Protein AF-A0AB36ZSX2-F1 (afdb_monomer_lite)

pLDDT: mean 83.07, std 9.9, range [34.56, 96.44]

Structure (mmCIF, N/CA/C/O backbone):
data_AF-A0AB36ZSX2-F1
#
_entry.id   AF-A0AB36ZSX2-F1
#
loop_
_atom_site.group_PDB
_atom_site.id
_atom_site.type_symbol
_atom_site.label_atom_id
_atom_site.label_alt_id
_atom_site.label_comp_id
_atom_site.label_asym_id
_atom_site.label_entity_id
_atom_site.label_seq_id
_atom_site.pdbx_PDB_ins_code
_atom_site.Cartn_x
_atom_site.Cartn_y
_atom_site.Cartn_z
_atom_site.occupancy
_atom_site.B_iso_or_equiv
_atom_site.auth_seq_id
_atom_site.auth_comp_id
_atom_site.auth_asym_id
_atom_site.auth_atom_id
_atom_site.pdbx_PDB_model_num
ATOM 1 N N . MET A 1 1 ? 3.682 11.394 19.747 1.00 57.12 1 MET A N 1
ATOM 2 C CA . MET A 1 1 ? 3.002 12.333 18.825 1.00 57.12 1 MET A CA 1
ATOM 3 C C . MET A 1 1 ? 1.484 12.125 18.805 1.00 57.12 1 MET A C 1
ATOM 5 O O . MET A 1 1 ? 0.785 12.980 19.318 1.00 57.12 1 MET A O 1
ATOM 9 N N . LYS A 1 2 ? 0.959 10.978 18.344 1.00 61.25 2 LYS A N 1
ATOM 10 C CA . LYS A 1 2 ? -0.496 10.703 18.285 1.00 61.25 2 LYS A CA 1
ATOM 11 C C . LYS A 1 2 ? -1.266 10.947 19.595 1.00 61.25 2 LYS A C 1
ATOM 13 O O . LYS A 1 2 ? -2.267 11.649 19.588 1.00 61.25 2 LYS A O 1
ATOM 18 N N . ASN A 1 3 ? -0.778 10.420 20.718 1.00 64.50 3 ASN A N 1
ATOM 19 C CA . ASN A 1 3 ? -1.452 10.580 22.016 1.00 64.50 3 ASN A CA 1
ATOM 20 C C . ASN A 1 3 ? -1.481 12.038 22.501 1.00 64.50 3 ASN A C 1
ATOM 22 O O . ASN A 1 3 ? -2.429 12.428 23.163 1.00 64.50 3 ASN A O 1
ATOM 26 N N . PHE A 1 4 ? -0.476 12.839 22.137 1.00 66.56 4 PHE A N 1
ATOM 27 C CA . PHE A 1 4 ? -0.416 14.258 22.491 1.00 66.56 4 PHE A CA 1
ATOM 28 C C . PHE A 1 4 ? -1.493 15.062 21.751 1.00 66.56 4 PHE A C 1
ATOM 30 O O . PHE A 1 4 ? -2.142 15.913 22.338 1.00 66.56 4 PHE A O 1
ATOM 37 N N . ILE A 1 5 ? -1.732 14.733 20.479 1.00 64.56 5 ILE A N 1
ATOM 38 C CA . ILE A 1 5 ? -2.761 15.378 19.654 1.00 64.56 5 ILE A CA 1
ATOM 39 C C . ILE A 1 5 ? -4.169 14.986 20.124 1.00 64.56 5 ILE A C 1
ATOM 41 O O . ILE A 1 5 ? -5.040 15.842 20.226 1.00 64.56 5 ILE A O 1
ATOM 45 N N . ILE A 1 6 ? -4.380 13.716 20.489 1.00 66.06 6 ILE A N 1
ATOM 46 C CA . ILE A 1 6 ? -5.659 13.241 21.049 1.00 66.06 6 ILE A CA 1
ATOM 47 C C . ILE A 1 6 ? -5.984 13.925 22.386 1.00 66.06 6 ILE A C 1
ATOM 49 O O . ILE A 1 6 ? -7.150 14.192 22.653 1.00 66.06 6 ILE A O 1
ATOM 53 N N . ASP A 1 7 ? -4.973 14.224 23.207 1.00 65.56 7 ASP A N 1
ATOM 54 C CA . ASP A 1 7 ? -5.167 14.876 24.508 1.00 65.56 7 ASP A CA 1
ATOM 55 C C . ASP A 1 7 ? -5.522 16.388 24.370 1.00 65.56 7 ASP A C 1
ATOM 57 O O . ASP A 1 7 ? -6.053 16.962 25.318 1.00 65.56 7 ASP A O 1
ATOM 61 N N . ILE A 1 8 ? -5.276 17.025 23.208 1.00 72.12 8 ILE A N 1
ATOM 62 C CA . ILE A 1 8 ? -5.562 18.456 22.927 1.00 72.12 8 ILE A CA 1
ATOM 63 C C . ILE A 1 8 ? -6.909 18.663 22.206 1.00 72.12 8 ILE A C 1
ATOM 65 O O . ILE A 1 8 ? -7.527 19.720 22.321 1.00 72.12 8 ILE A O 1
ATOM 69 N N . LEU A 1 9 ? -7.365 17.671 21.441 1.00 72.00 9 LEU A N 1
ATOM 70 C CA . LEU A 1 9 ? -8.565 17.768 20.606 1.00 72.00 9 LEU A CA 1
ATOM 71 C C . LEU A 1 9 ? -9.865 17.568 21.408 1.00 72.00 9 LEU A C 1
ATOM 73 O O . LEU A 1 9 ? -9.855 16.899 22.446 1.00 72.00 9 LEU A O 1
ATOM 77 N N . PRO A 1 10 ? -11.010 18.099 20.926 1.00 66.88 10 PRO A N 1
ATOM 78 C CA . PRO A 1 10 ? -12.294 17.879 21.577 1.00 66.88 10 PRO A CA 1
ATOM 79 C C . PRO A 1 10 ? -12.599 16.380 21.660 1.00 66.88 10 PRO A C 1
ATOM 81 O O . PRO A 1 10 ? -12.486 15.635 20.677 1.00 66.88 10 PRO A O 1
ATOM 84 N N . LYS A 1 11 ? -12.960 15.938 22.869 1.00 67.69 11 LYS A N 1
ATOM 85 C CA . LYS A 1 11 ? -13.243 14.534 23.168 1.00 67.69 11 LYS A CA 1
ATOM 86 C C . LYS A 1 11 ? -14.492 14.076 22.416 1.00 67.69 11 LYS A C 1
ATOM 88 O O . LYS A 1 11 ? -15.431 14.843 22.227 1.00 67.69 11 LYS A O 1
ATOM 93 N N . ALA A 1 12 ? -14.499 12.810 22.010 1.00 61.88 12 ALA A N 1
ATOM 94 C CA . ALA A 1 12 ? -15.638 12.213 21.325 1.00 61.88 12 ALA A CA 1
ATOM 95 C C . ALA A 1 12 ? -16.865 12.161 22.244 1.00 61.88 12 ALA A C 1
ATOM 97 O O . ALA A 1 12 ? -16.765 11.642 23.361 1.00 61.88 12 ALA A O 1
ATOM 98 N N . ASP A 1 13 ? -18.017 12.621 21.752 1.00 64.56 13 ASP A N 1
ATOM 99 C CA . ASP A 1 13 ? -19.296 12.369 22.411 1.00 64.56 13 ASP A CA 1
ATOM 100 C C . ASP A 1 13 ? -19.708 10.894 22.213 1.00 64.56 13 ASP A C 1
ATOM 102 O O . ASP A 1 13 ? -19.030 10.117 21.529 1.00 64.56 13 ASP A O 1
ATOM 106 N N . PHE A 1 14 ? -20.797 10.451 22.841 1.00 61.75 14 PHE A N 1
ATOM 107 C CA . PHE A 1 14 ? -21.188 9.042 22.853 1.00 61.75 14 PHE A CA 1
ATOM 108 C C . PHE A 1 14 ? -21.370 8.464 21.436 1.00 61.75 14 PHE A C 1
ATOM 110 O O . PHE A 1 14 ? -20.907 7.351 21.180 1.00 61.75 14 PHE A O 1
ATOM 117 N N . THR A 1 15 ? -21.973 9.235 20.524 1.00 61.66 15 THR A N 1
ATOM 118 C CA . THR A 1 15 ? -22.242 8.854 19.123 1.00 61.66 15 THR A CA 1
ATOM 119 C C . THR A 1 15 ? -21.480 9.672 18.083 1.00 61.66 15 THR A C 1
ATOM 121 O O . THR A 1 15 ? -21.361 9.226 16.947 1.00 61.66 15 THR A O 1
ATOM 124 N N . GLN A 1 16 ? -20.964 10.850 18.438 1.00 66.00 16 GLN A N 1
ATOM 125 C CA . GLN A 1 16 ? -20.336 11.765 17.486 1.00 66.00 16 GLN A CA 1
ATOM 126 C C . GLN A 1 16 ? -18.870 11.983 17.845 1.00 66.00 16 GLN A C 1
ATOM 128 O O . GLN A 1 16 ? -18.537 12.517 18.905 1.00 66.00 16 GLN A O 1
ATOM 133 N N . VAL A 1 17 ? -17.982 11.576 16.941 1.00 70.81 17 VAL A N 1
ATOM 134 C CA . VAL A 1 17 ? -16.595 12.033 16.963 1.00 70.81 17 VAL A CA 1
ATOM 135 C C . VAL A 1 17 ? -16.555 13.345 16.179 1.00 70.81 17 VAL A C 1
ATOM 137 O O . VAL A 1 17 ? -17.028 13.368 15.042 1.00 70.81 17 VAL A O 1
ATOM 140 N N . PRO A 1 18 ? -16.049 14.450 16.758 1.00 78.44 18 PRO A N 1
ATOM 141 C CA . PRO A 1 18 ? -15.911 15.693 16.014 1.00 78.44 18 PRO A CA 1
ATOM 142 C C . PRO A 1 18 ? -15.071 15.462 14.754 1.00 78.44 18 PRO A C 1
ATOM 144 O O . PRO A 1 18 ? -13.963 14.932 14.844 1.00 78.44 18 PRO A O 1
ATOM 147 N N . MET A 1 19 ? -15.564 15.908 13.596 1.00 79.12 19 MET A N 1
ATOM 148 C CA . MET A 1 19 ? -14.874 15.756 12.304 1.00 79.12 19 MET A CA 1
ATOM 149 C C . MET A 1 19 ? -13.451 16.334 12.344 1.00 79.12 19 MET A C 1
ATOM 151 O O . MET A 1 19 ? -12.527 15.772 11.763 1.00 79.12 19 MET A O 1
ATOM 155 N N . ILE A 1 20 ? -13.253 17.419 13.101 1.00 82.12 20 ILE A N 1
ATOM 156 C CA . ILE A 1 20 ? -11.939 18.023 13.355 1.00 82.12 20 ILE A CA 1
ATOM 157 C C . ILE A 1 20 ? -10.996 17.003 14.008 1.00 82.12 20 ILE A C 1
ATOM 159 O O . ILE A 1 20 ? -9.858 16.837 13.571 1.00 82.12 20 ILE A O 1
ATOM 163 N N . THR A 1 21 ? -11.469 16.280 15.024 1.00 77.94 21 THR A N 1
ATOM 164 C CA . THR A 1 21 ? -10.671 15.276 15.731 1.00 77.94 21 THR A CA 1
ATOM 165 C C . THR A 1 21 ? -10.282 14.126 14.803 1.00 77.94 21 THR A C 1
ATOM 167 O O . THR A 1 21 ? -9.108 13.752 14.756 1.00 77.94 21 THR A O 1
ATOM 170 N N . ASP A 1 22 ? -11.229 13.608 14.018 1.00 75.25 22 ASP A N 1
ATOM 171 C CA . ASP A 1 22 ? -10.961 12.535 13.053 1.00 75.25 22 ASP A CA 1
ATOM 172 C C . ASP A 1 22 ? -9.982 12.975 11.957 1.00 75.25 22 ASP A C 1
ATOM 174 O O . ASP A 1 22 ? -9.029 12.247 11.654 1.00 75.25 22 ASP A O 1
ATOM 178 N N . PHE A 1 23 ? -10.136 14.196 11.441 1.00 82.88 23 PHE A N 1
ATOM 179 C CA . PHE A 1 23 ? -9.234 14.785 10.456 1.00 82.88 23 PHE A CA 1
ATOM 180 C C . PHE A 1 23 ? -7.798 14.888 10.984 1.00 82.88 23 PHE A C 1
ATOM 182 O O . PHE A 1 23 ? -6.863 14.385 10.356 1.00 82.88 23 PHE A O 1
ATOM 189 N N . PHE A 1 24 ? -7.595 15.474 12.168 1.00 82.75 24 PHE A N 1
ATOM 190 C CA . PHE A 1 24 ? -6.255 15.619 12.743 1.00 82.75 24 PHE A CA 1
ATOM 191 C C . PHE A 1 24 ? -5.617 14.270 13.093 1.00 82.75 24 PHE A C 1
ATOM 193 O O . PHE A 1 24 ? -4.415 14.079 12.868 1.00 82.75 24 PHE A O 1
ATOM 200 N N . ILE A 1 25 ? -6.395 13.306 13.601 1.00 78.94 25 ILE A N 1
ATOM 201 C CA . ILE A 1 25 ? -5.900 11.947 13.862 1.00 78.94 25 ILE A CA 1
ATOM 202 C C . ILE A 1 25 ? -5.427 11.299 12.561 1.00 78.94 25 ILE A C 1
ATOM 204 O O . ILE A 1 25 ? -4.350 10.695 12.526 1.00 78.94 25 ILE A O 1
ATOM 208 N N . TRP A 1 26 ? -6.207 11.413 11.491 1.00 77.06 26 TRP A N 1
ATOM 209 C CA . TRP A 1 26 ? -5.868 10.820 10.207 1.00 77.06 26 TRP A CA 1
ATOM 210 C C . TRP A 1 26 ? -4.674 11.524 9.525 1.00 77.06 26 TRP A C 1
ATOM 212 O O . TRP A 1 26 ? -3.769 10.833 9.046 1.00 77.06 26 TRP A O 1
ATOM 222 N N . MET A 1 27 ? -4.562 12.856 9.606 1.00 80.25 27 MET A N 1
ATOM 223 C CA . MET A 1 27 ? -3.386 13.615 9.140 1.00 80.25 27 MET A CA 1
ATOM 224 C C . MET A 1 27 ? -2.111 13.235 9.900 1.00 80.25 27 MET A C 1
ATOM 226 O O . MET A 1 27 ? -1.039 13.069 9.308 1.00 80.25 27 MET A O 1
ATOM 230 N N . THR A 1 28 ? -2.226 13.032 11.214 1.00 80.06 28 THR A N 1
ATOM 231 C CA . THR A 1 28 ? -1.105 12.603 12.057 1.00 80.06 28 THR A CA 1
ATOM 232 C C . THR A 1 28 ? -0.657 11.191 11.696 1.00 80.06 28 THR A C 1
ATOM 234 O O . THR A 1 28 ? 0.539 10.951 11.556 1.00 80.06 28 THR A O 1
ATOM 237 N N . ASN A 1 29 ? -1.591 10.248 11.527 1.00 75.19 29 ASN A N 1
ATOM 238 C CA . ASN A 1 29 ? -1.247 8.874 11.146 1.00 75.19 29 ASN A CA 1
ATOM 239 C C . ASN A 1 29 ? -0.561 8.840 9.770 1.00 75.19 29 ASN A C 1
ATOM 241 O O . ASN A 1 29 ? 0.445 8.149 9.619 1.00 75.19 29 ASN A O 1
ATOM 245 N N . SER A 1 30 ? -1.056 9.626 8.809 1.00 74.94 30 SER A N 1
ATOM 246 C CA . SER A 1 30 ? -0.463 9.745 7.470 1.00 74.94 30 SER A CA 1
ATOM 247 C C . SER A 1 30 ? 0.955 10.325 7.530 1.00 74.94 30 SER A C 1
ATOM 249 O O . SER A 1 30 ? 1.879 9.788 6.925 1.00 74.94 30 SER A O 1
ATOM 251 N N . SER A 1 31 ? 1.165 11.366 8.342 1.00 77.88 31 SER A N 1
ATOM 252 C CA . SER A 1 31 ? 2.490 11.964 8.558 1.00 77.88 31 SER A CA 1
ATOM 253 C C . SER A 1 31 ? 3.470 10.999 9.234 1.00 77.88 31 SER A C 1
ATOM 255 O O . SER A 1 31 ? 4.614 10.879 8.802 1.00 77.88 31 SER A O 1
ATOM 257 N N . ILE A 1 32 ? 3.035 10.275 10.272 1.00 79.44 32 ILE A N 1
ATOM 258 C CA . ILE A 1 32 ? 3.873 9.284 10.967 1.00 79.44 32 ILE A CA 1
ATOM 259 C C . ILE A 1 32 ? 4.288 8.161 10.011 1.00 79.44 32 ILE A C 1
ATOM 261 O O . ILE A 1 32 ? 5.453 7.767 10.015 1.00 79.44 32 ILE A O 1
ATOM 265 N N . ALA A 1 33 ? 3.365 7.671 9.177 1.00 72.38 33 ALA A N 1
ATOM 266 C CA . ALA A 1 33 ? 3.668 6.638 8.191 1.00 72.38 33 ALA A CA 1
ATOM 267 C C . ALA A 1 33 ? 4.783 7.086 7.231 1.00 72.38 33 ALA A C 1
ATOM 269 O O . ALA A 1 33 ? 5.735 6.342 7.019 1.00 72.38 33 ALA A O 1
ATOM 270 N N . LEU A 1 34 ? 4.731 8.329 6.737 1.00 74.69 34 LEU A N 1
ATOM 271 C CA . LEU A 1 34 ? 5.783 8.894 5.885 1.00 74.69 34 LEU A CA 1
ATOM 272 C C . LEU A 1 34 ? 7.134 9.032 6.599 1.00 74.69 34 LEU A C 1
ATOM 274 O O . LEU A 1 34 ? 8.173 8.721 6.015 1.00 74.69 34 LEU A O 1
ATOM 278 N N . LEU A 1 35 ? 7.132 9.504 7.850 1.00 80.88 35 LEU A N 1
ATOM 279 C CA . LEU A 1 35 ? 8.358 9.714 8.628 1.00 80.88 35 LEU A CA 1
ATOM 280 C C . LEU A 1 35 ? 9.109 8.401 8.887 1.00 80.88 35 LEU A C 1
ATOM 282 O O . LEU A 1 35 ? 10.340 8.395 8.873 1.00 80.88 35 LEU A O 1
ATOM 286 N N . ASN A 1 36 ? 8.389 7.286 9.044 1.00 80.94 36 ASN A N 1
ATOM 287 C CA . ASN A 1 36 ? 8.993 5.967 9.243 1.00 80.94 36 ASN A CA 1
ATOM 288 C C . ASN A 1 36 ? 9.853 5.506 8.049 1.00 80.94 36 ASN A C 1
ATOM 290 O O . ASN A 1 36 ? 10.748 4.683 8.233 1.00 80.94 36 ASN A O 1
ATOM 294 N N . TYR A 1 37 ? 9.639 6.047 6.843 1.00 76.81 37 TYR A N 1
ATOM 295 C CA . TYR A 1 37 ? 10.430 5.699 5.657 1.00 76.81 37 TYR A CA 1
ATOM 296 C C . TYR A 1 37 ? 11.700 6.530 5.479 1.00 76.81 37 TYR A C 1
ATOM 298 O O . TYR A 1 37 ? 12.575 6.140 4.707 1.00 76.81 37 TYR A O 1
ATOM 306 N N . ILE A 1 38 ? 11.844 7.651 6.193 1.00 84.50 38 ILE A N 1
ATOM 307 C CA . ILE A 1 38 ? 13.016 8.528 6.059 1.00 84.50 38 ILE A CA 1
ATOM 308 C C . ILE A 1 38 ? 14.329 7.786 6.361 1.00 84.50 38 ILE A C 1
ATOM 310 O O . ILE A 1 38 ? 15.242 7.883 5.537 1.00 84.50 38 ILE A O 1
ATOM 314 N N . PRO A 1 39 ? 14.454 7.008 7.458 1.00 88.06 39 PRO A N 1
ATOM 315 C CA . PRO A 1 39 ? 15.685 6.266 7.735 1.00 88.06 39 PRO A CA 1
ATOM 316 C C . PRO A 1 39 ? 16.004 5.237 6.647 1.00 88.06 39 PRO A C 1
ATOM 318 O O . PRO A 1 39 ? 17.154 5.096 6.238 1.00 88.06 39 PRO A O 1
ATOM 321 N N . ILE A 1 40 ? 14.974 4.562 6.131 1.00 83.38 40 ILE A N 1
ATOM 322 C CA . ILE A 1 40 ? 15.119 3.540 5.092 1.00 83.38 40 ILE A CA 1
ATOM 323 C C . ILE A 1 40 ? 15.611 4.178 3.787 1.00 83.38 40 ILE A C 1
ATOM 325 O O . ILE A 1 40 ? 16.554 3.678 3.178 1.00 83.38 40 ILE A O 1
ATOM 329 N N . PHE A 1 41 ? 15.038 5.316 3.381 1.00 81.56 41 PHE A N 1
ATOM 330 C CA . PHE A 1 41 ? 15.506 6.041 2.199 1.00 81.56 41 PHE A CA 1
ATOM 331 C C . PHE A 1 41 ? 16.909 6.603 2.369 1.00 81.56 41 PHE A C 1
ATOM 333 O O . PHE A 1 41 ? 17.673 6.598 1.407 1.00 81.56 41 PHE A O 1
ATOM 340 N N . PHE A 1 42 ? 17.270 7.061 3.567 1.00 88.06 42 PHE A N 1
ATOM 341 C CA . PHE A 1 42 ? 18.626 7.521 3.833 1.00 88.06 42 PHE A CA 1
ATOM 342 C C . PHE A 1 42 ? 19.647 6.394 3.632 1.00 88.06 42 PHE A C 1
ATOM 344 O O . PHE A 1 42 ? 20.624 6.587 2.912 1.00 88.06 42 PHE A O 1
ATOM 351 N N . ILE A 1 43 ? 19.386 5.205 4.189 1.00 89.12 43 ILE A N 1
ATOM 352 C CA . ILE A 1 43 ? 20.244 4.024 4.010 1.00 89.12 43 ILE A CA 1
ATOM 353 C C . ILE A 1 43 ? 20.304 3.616 2.534 1.00 89.12 43 ILE A C 1
ATOM 355 O O . ILE A 1 43 ? 21.391 3.415 1.998 1.00 89.12 43 ILE A O 1
ATOM 359 N N . LEU A 1 44 ? 19.154 3.545 1.857 1.00 83.81 44 LEU A N 1
ATOM 360 C CA . LEU A 1 44 ? 19.083 3.200 0.439 1.00 83.81 44 LEU A CA 1
ATOM 361 C C . LEU A 1 44 ? 19.934 4.160 -0.410 1.00 83.81 44 LEU A C 1
ATOM 363 O O . LEU A 1 44 ? 20.798 3.707 -1.158 1.00 83.81 44 LEU A O 1
ATOM 367 N N . PHE A 1 45 ? 19.743 5.479 -0.269 1.00 84.88 45 PHE A N 1
ATOM 368 C CA . PHE A 1 45 ? 20.515 6.479 -1.016 1.00 84.88 45 PHE A CA 1
ATOM 369 C C . PHE A 1 45 ? 22.003 6.476 -0.667 1.00 84.88 45 PHE A C 1
ATOM 371 O O . PHE A 1 45 ? 22.810 6.703 -1.567 1.00 84.88 45 PHE A O 1
ATOM 378 N N . ALA A 1 46 ? 22.374 6.158 0.575 1.00 88.94 46 ALA A N 1
ATOM 379 C CA . ALA A 1 46 ? 23.772 5.990 0.956 1.00 88.94 46 ALA A CA 1
ATOM 380 C C . ALA A 1 46 ? 24.419 4.808 0.225 1.00 88.94 46 ALA A C 1
ATOM 382 O O . ALA A 1 46 ? 25.494 4.967 -0.349 1.00 88.94 46 ALA A O 1
ATOM 383 N N . LEU A 1 47 ? 23.745 3.655 0.161 1.00 87.06 47 LEU A N 1
ATOM 384 C CA . LEU A 1 47 ? 24.234 2.486 -0.578 1.00 87.06 47 LEU A CA 1
ATOM 385 C C . LEU A 1 47 ? 24.361 2.762 -2.082 1.00 87.06 47 LEU A C 1
ATOM 387 O O . LEU A 1 47 ? 25.347 2.372 -2.703 1.00 87.06 47 LEU A O 1
ATOM 391 N N . ILE A 1 48 ? 23.399 3.480 -2.666 1.00 83.31 48 ILE A N 1
ATOM 392 C CA . ILE A 1 48 ? 23.456 3.876 -4.080 1.00 83.31 48 ILE A CA 1
ATOM 393 C C . ILE A 1 48 ? 24.613 4.841 -4.328 1.00 83.31 48 ILE A C 1
ATOM 395 O O . ILE A 1 48 ? 25.349 4.655 -5.290 1.00 83.31 48 ILE A O 1
ATOM 399 N N . ALA A 1 49 ? 24.794 5.846 -3.467 1.00 85.62 49 ALA A N 1
ATOM 400 C CA . ALA A 1 49 ? 25.883 6.808 -3.594 1.00 85.62 49 ALA A CA 1
ATOM 401 C C . ALA A 1 49 ? 27.253 6.126 -3.467 1.00 85.62 49 ALA A C 1
ATOM 403 O O . ALA A 1 49 ? 28.159 6.460 -4.222 1.00 85.62 49 ALA A O 1
ATOM 404 N N . ILE A 1 50 ? 27.386 5.127 -2.585 1.00 89.69 50 ILE A N 1
ATOM 405 C CA . ILE A 1 50 ? 28.579 4.273 -2.508 1.00 89.69 50 ILE A CA 1
ATOM 406 C C . ILE A 1 50 ? 28.794 3.533 -3.830 1.00 89.69 50 ILE A C 1
ATOM 408 O O . ILE A 1 50 ? 29.901 3.525 -4.350 1.00 89.69 50 ILE A O 1
ATOM 412 N N . MET A 1 51 ? 27.755 2.921 -4.396 1.00 85.62 51 MET A N 1
ATOM 413 C CA . MET A 1 51 ? 27.869 2.142 -5.634 1.00 85.62 51 MET A CA 1
ATOM 414 C C . MET A 1 51 ? 28.170 3.011 -6.870 1.00 85.62 51 MET A C 1
ATOM 416 O O . MET A 1 51 ? 28.858 2.567 -7.794 1.00 85.62 51 MET A O 1
ATOM 420 N N . GLU A 1 52 ? 27.654 4.241 -6.884 1.00 84.00 52 GLU A N 1
ATOM 421 C CA . GLU A 1 52 ? 27.941 5.267 -7.887 1.00 84.00 52 GLU A CA 1
ATOM 422 C C . GLU A 1 52 ? 29.389 5.749 -7.775 1.00 84.00 52 GLU A C 1
ATOM 424 O O . GLU A 1 52 ? 30.102 5.725 -8.775 1.00 84.00 52 GLU A O 1
ATOM 429 N N . ASP A 1 53 ? 29.846 6.077 -6.560 1.00 86.94 53 ASP A N 1
ATOM 430 C CA . ASP A 1 53 ? 31.231 6.471 -6.306 1.00 86.94 53 ASP A CA 1
ATOM 431 C C . ASP A 1 53 ? 32.200 5.313 -6.584 1.00 86.94 53 ASP A C 1
ATOM 433 O O . ASP A 1 53 ? 33.221 5.501 -7.207 1.00 86.94 53 ASP A O 1
ATOM 437 N N . VAL A 1 54 ? 31.918 4.057 -6.256 1.00 89.25 54 VAL A N 1
ATOM 438 C CA . VAL A 1 54 ? 32.895 3.000 -6.591 1.00 89.25 54 VAL A CA 1
ATOM 439 C C . VAL A 1 54 ? 33.070 2.835 -8.117 1.00 89.25 54 VAL A C 1
ATOM 441 O O . VAL A 1 54 ? 34.023 2.213 -8.572 1.00 89.25 54 VAL A O 1
ATOM 444 N N . GLY A 1 55 ? 32.189 3.399 -8.950 1.00 85.25 55 GLY A N 1
ATOM 445 C CA . GLY A 1 55 ? 32.210 3.169 -10.396 1.00 85.25 55 GLY A CA 1
ATOM 446 C C . GLY A 1 55 ? 31.676 1.779 -10.760 1.00 85.25 55 GLY A C 1
ATOM 447 O O . GLY A 1 55 ? 31.920 1.271 -11.857 1.00 85.25 55 GLY A O 1
ATOM 448 N N . TYR A 1 56 ? 30.921 1.148 -9.849 1.00 86.88 56 TYR A N 1
ATOM 449 C CA . TYR A 1 56 ? 30.251 -0.131 -10.101 1.00 86.88 56 TYR A CA 1
ATOM 450 C C . TYR A 1 56 ? 29.063 0.032 -11.053 1.00 86.88 56 TYR A C 1
ATOM 452 O O . TYR A 1 56 ? 28.771 -0.864 -11.845 1.00 86.88 56 TYR A O 1
ATOM 460 N N . MET A 1 57 ? 28.398 1.190 -11.026 1.00 83.38 57 MET A N 1
ATOM 461 C CA . MET A 1 57 ? 27.191 1.434 -11.817 1.00 83.38 57 MET A CA 1
ATOM 462 C C . MET A 1 57 ? 27.420 1.359 -13.345 1.00 83.38 57 MET A C 1
ATOM 464 O O . MET A 1 57 ? 26.664 0.632 -13.996 1.00 83.38 57 MET A O 1
ATOM 468 N N . PRO A 1 58 ? 28.448 1.999 -13.949 1.00 83.50 58 PRO A N 1
ATOM 469 C CA . PRO A 1 58 ? 28.726 1.851 -15.385 1.00 83.50 58 PRO A CA 1
ATOM 470 C C . PRO A 1 58 ? 29.034 0.407 -15.801 1.00 83.50 58 PRO A C 1
ATOM 472 O O . PRO A 1 58 ? 28.627 -0.038 -16.872 1.00 83.50 58 PRO A O 1
ATOM 475 N N . ARG A 1 59 ? 29.691 -0.367 -14.929 1.00 87.75 59 ARG A N 1
ATOM 476 C CA . ARG A 1 59 ? 30.017 -1.779 -15.184 1.00 87.75 59 ARG A CA 1
ATOM 477 C C . ARG A 1 59 ? 28.775 -2.661 -15.148 1.00 87.75 59 ARG A C 1
ATOM 479 O O . ARG A 1 59 ? 28.585 -3.481 -16.041 1.00 87.75 59 ARG A O 1
ATOM 486 N N . MET A 1 60 ? 27.901 -2.464 -14.158 1.00 86.06 60 MET A N 1
ATOM 487 C CA . MET A 1 60 ? 26.605 -3.149 -14.112 1.00 86.06 60 MET A CA 1
ATOM 488 C C . MET A 1 60 ? 25.768 -2.829 -15.352 1.00 86.06 60 MET A C 1
ATOM 490 O O . MET A 1 60 ? 25.186 -3.738 -15.941 1.00 86.06 60 MET A O 1
ATOM 494 N N . ALA A 1 61 ? 25.753 -1.562 -15.782 1.00 85.75 61 ALA A N 1
ATOM 495 C CA . ALA A 1 61 ? 25.068 -1.145 -17.000 1.00 85.75 61 ALA A CA 1
ATOM 496 C C . ALA A 1 61 ? 25.618 -1.865 -18.242 1.00 85.75 61 ALA A C 1
ATOM 498 O O . ALA A 1 61 ? 24.826 -2.354 -19.043 1.00 85.75 61 ALA A O 1
ATOM 499 N N . PHE A 1 62 ? 26.943 -1.992 -18.373 1.00 87.12 62 PHE A N 1
ATOM 500 C CA . PHE A 1 62 ? 27.580 -2.732 -19.466 1.00 87.12 62 PHE A CA 1
ATOM 501 C C . PHE A 1 62 ? 27.224 -4.229 -19.458 1.00 87.12 62 PHE A C 1
ATOM 503 O O . PHE A 1 62 ? 26.838 -4.776 -20.488 1.00 87.12 62 PHE A O 1
ATOM 510 N N . ILE A 1 63 ? 27.289 -4.888 -18.294 1.00 88.94 63 ILE A N 1
ATOM 511 C CA . ILE A 1 63 ? 26.970 -6.322 -18.158 1.00 88.94 63 ILE A CA 1
ATOM 512 C C . ILE A 1 63 ? 25.501 -6.598 -18.513 1.00 88.94 63 ILE A C 1
ATOM 514 O O . ILE A 1 63 ? 25.193 -7.565 -19.213 1.00 88.94 63 ILE A O 1
ATOM 518 N N . LEU A 1 64 ? 24.586 -5.743 -18.052 1.00 89.06 64 LEU A N 1
ATOM 519 C CA . LEU A 1 64 ? 23.149 -5.917 -18.265 1.00 89.06 64 LEU A CA 1
ATOM 520 C C . LEU A 1 64 ? 22.673 -5.448 -19.643 1.00 89.06 64 LEU A C 1
ATOM 522 O O . LEU A 1 64 ? 21.579 -5.837 -20.059 1.00 89.06 64 LEU A O 1
ATOM 526 N N . ASP A 1 65 ? 23.485 -4.691 -20.387 1.00 88.50 65 ASP A N 1
ATOM 527 C CA . ASP A 1 65 ? 23.125 -4.183 -21.714 1.00 88.50 65 ASP A CA 1
ATOM 528 C C . ASP A 1 65 ? 22.734 -5.313 -22.677 1.00 88.50 65 ASP A C 1
ATOM 530 O O . ASP A 1 65 ? 21.694 -5.247 -23.333 1.00 88.50 65 ASP A O 1
ATOM 534 N N . LYS A 1 66 ? 23.483 -6.426 -22.676 1.00 86.06 66 LYS A N 1
ATOM 535 C CA . LYS A 1 66 ? 23.192 -7.597 -23.524 1.00 86.06 66 LYS A CA 1
ATOM 536 C C . LYS A 1 66 ? 21.802 -8.185 -23.264 1.00 86.06 66 LYS A C 1
ATOM 538 O O . LYS A 1 66 ? 21.149 -8.655 -24.197 1.00 86.06 66 LYS A O 1
ATOM 543 N N . ILE A 1 67 ? 21.357 -8.190 -22.008 1.00 88.94 67 ILE A N 1
ATOM 544 C CA . ILE A 1 67 ? 20.040 -8.708 -21.621 1.00 88.94 67 ILE A CA 1
ATOM 545 C C . ILE A 1 67 ? 18.969 -7.678 -21.979 1.00 88.94 67 ILE A C 1
ATOM 547 O O . ILE A 1 67 ? 17.995 -8.010 -22.649 1.00 88.94 67 ILE A O 1
ATOM 551 N N . PHE A 1 68 ? 19.167 -6.420 -21.594 1.00 89.38 68 PHE A N 1
ATOM 552 C CA . PHE A 1 68 ? 18.196 -5.342 -21.776 1.00 89.38 68 PHE A CA 1
ATOM 553 C C . PHE A 1 68 ? 17.937 -4.990 -23.236 1.00 89.38 68 PHE A C 1
ATOM 555 O O . PHE A 1 68 ? 16.781 -4.768 -23.608 1.00 89.38 68 PHE A O 1
ATOM 562 N N . LYS A 1 69 ? 18.955 -5.071 -24.094 1.00 86.94 69 LYS A N 1
ATOM 563 C CA . LYS A 1 69 ? 18.808 -4.858 -25.535 1.00 86.94 69 LYS A CA 1
ATOM 564 C C . LYS A 1 69 ? 17.801 -5.821 -26.172 1.00 86.94 69 LYS A C 1
ATOM 566 O O . LYS A 1 69 ? 17.069 -5.420 -27.074 1.00 86.94 69 LYS A O 1
ATOM 571 N N . LYS A 1 70 ? 17.673 -7.060 -25.668 1.00 86.62 70 LYS A N 1
ATOM 572 C CA . LYS A 1 70 ? 16.653 -8.025 -26.139 1.00 86.62 70 LYS A CA 1
ATOM 573 C C . LYS A 1 70 ? 15.216 -7.566 -25.862 1.00 86.62 70 LYS A C 1
ATOM 575 O O . LYS A 1 70 ? 14.291 -7.994 -26.555 1.00 86.62 70 LYS A O 1
ATOM 580 N N . PHE A 1 71 ? 15.026 -6.700 -24.870 1.00 88.31 71 PHE A N 1
ATOM 581 C CA . PHE A 1 71 ? 13.731 -6.145 -24.465 1.00 88.31 71 PHE A CA 1
ATOM 582 C C . PHE A 1 71 ? 13.526 -4.695 -24.937 1.00 88.31 71 PHE A C 1
ATOM 584 O O . PHE A 1 71 ? 12.555 -4.056 -24.541 1.00 88.31 71 PHE A O 1
ATOM 591 N N . GLY A 1 72 ? 14.414 -4.175 -25.795 1.00 83.44 72 GLY A N 1
ATOM 592 C CA . GLY A 1 72 ? 14.354 -2.791 -26.276 1.00 83.44 72 GLY A CA 1
ATOM 593 C C . GLY A 1 72 ? 14.735 -1.751 -25.216 1.00 83.44 72 GLY A C 1
ATOM 594 O O . GLY A 1 72 ? 14.411 -0.575 -25.368 1.00 83.44 72 GLY A O 1
ATOM 595 N N . LEU A 1 73 ? 15.397 -2.189 -24.143 1.00 88.25 73 LEU A N 1
ATOM 596 C CA . LEU A 1 73 ? 15.973 -1.345 -23.104 1.00 88.25 73 LEU A CA 1
ATOM 597 C C . LEU A 1 73 ? 17.473 -1.154 -23.354 1.00 88.25 73 LEU A C 1
ATOM 599 O O . LEU A 1 73 ? 18.089 -1.845 -24.161 1.00 88.25 73 LEU A O 1
ATOM 603 N N . HIS A 1 74 ? 18.060 -0.227 -22.608 1.00 87.12 74 HIS A N 1
ATOM 604 C CA . HIS A 1 74 ? 19.480 0.108 -22.668 1.00 87.12 74 HIS A CA 1
ATOM 605 C C . HIS A 1 74 ? 20.131 -0.154 -21.305 1.00 87.12 74 HIS A C 1
ATOM 607 O O . HIS A 1 74 ? 19.470 0.039 -20.284 1.00 87.12 74 HIS A O 1
ATOM 613 N N . GLY A 1 75 ? 21.418 -0.519 -21.249 1.00 85.56 75 GLY A N 1
ATOM 614 C CA . GLY A 1 75 ? 22.153 -0.804 -20.006 1.00 85.56 75 GLY A CA 1
ATOM 615 C C . GLY A 1 75 ? 22.035 0.266 -18.905 1.00 85.56 75 GLY A C 1
ATOM 616 O O . GLY A 1 75 ? 21.918 -0.067 -17.725 1.00 85.56 75 GLY A O 1
ATOM 617 N N . GLN A 1 76 ? 21.936 1.553 -19.271 1.00 88.31 76 GLN A N 1
ATOM 618 C CA . GLN A 1 76 ? 21.691 2.680 -18.353 1.00 88.31 76 GLN A CA 1
ATOM 619 C C . GLN A 1 76 ? 20.340 2.597 -17.615 1.00 88.31 76 GLN A C 1
ATOM 621 O O . GLN A 1 76 ? 20.157 3.238 -16.584 1.00 88.31 76 GLN A O 1
ATOM 626 N N . SER A 1 77 ? 19.406 1.769 -18.092 1.00 90.75 77 SER A N 1
ATOM 627 C CA . SER A 1 77 ? 18.116 1.493 -17.440 1.00 90.75 77 SER A CA 1
ATOM 628 C C . SER A 1 77 ? 18.256 0.654 -16.170 1.00 90.75 77 SER A C 1
ATOM 630 O O . SER A 1 77 ? 17.318 0.592 -15.379 1.00 90.75 77 SER A O 1
ATOM 632 N N . THR A 1 78 ? 19.427 0.050 -15.935 1.00 89.44 78 THR A N 1
ATOM 633 C CA . THR A 1 78 ? 19.719 -0.733 -14.725 1.00 89.44 78 THR A CA 1
ATOM 634 C C . THR A 1 78 ? 19.474 0.078 -13.466 1.00 89.44 78 THR A C 1
ATOM 636 O O . THR A 1 78 ? 18.760 -0.377 -12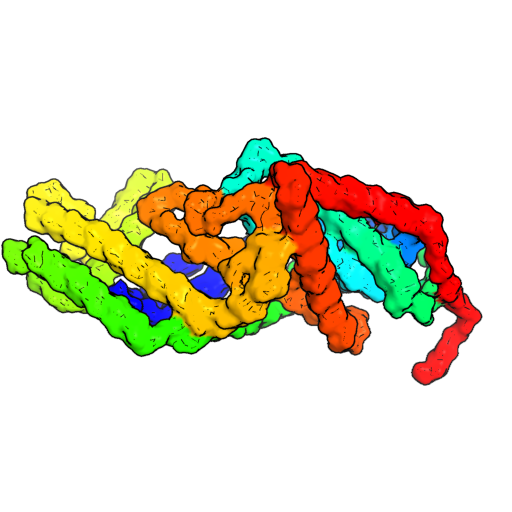.576 1.00 89.44 78 THR A O 1
ATOM 639 N N . LEU A 1 79 ? 20.028 1.292 -13.401 1.00 87.38 79 LEU A N 1
ATOM 640 C CA . LEU A 1 79 ? 19.908 2.134 -12.220 1.00 87.38 79 LEU A CA 1
ATOM 641 C C . LEU A 1 79 ? 18.429 2.447 -11.907 1.00 87.38 79 LEU A C 1
ATOM 643 O O . LEU A 1 79 ? 17.997 2.119 -10.803 1.00 87.38 79 LEU A O 1
ATOM 647 N N . PRO A 1 80 ? 17.620 2.988 -12.841 1.00 90.50 80 PRO A N 1
ATOM 648 C CA . PRO A 1 80 ? 16.195 3.209 -12.605 1.00 90.50 80 PRO A CA 1
ATOM 649 C C . PRO A 1 80 ? 15.416 1.988 -12.126 1.00 90.50 80 PRO A C 1
ATOM 651 O O . PRO A 1 80 ? 14.580 2.125 -11.234 1.00 90.50 80 PRO A O 1
ATOM 654 N N . LEU A 1 81 ? 15.678 0.806 -12.689 1.00 90.25 81 LEU A N 1
ATOM 655 C CA . LEU A 1 81 ? 14.970 -0.420 -12.314 1.00 90.25 81 LEU A CA 1
ATOM 656 C C . LEU A 1 81 ? 15.365 -0.881 -10.905 1.00 90.25 81 LEU A C 1
ATOM 658 O O . LEU A 1 81 ? 14.492 -1.218 -10.106 1.00 90.25 81 LEU A O 1
ATOM 662 N N . VAL A 1 82 ? 16.655 -0.813 -10.560 1.00 87.69 82 VAL A N 1
ATOM 663 C CA . VAL A 1 82 ? 17.143 -1.115 -9.205 1.00 87.69 82 VAL A CA 1
ATOM 664 C C . VAL A 1 82 ? 16.533 -0.152 -8.184 1.00 87.69 82 VAL A C 1
ATOM 666 O O . VAL A 1 82 ? 15.961 -0.597 -7.192 1.00 87.69 82 VAL A O 1
ATOM 669 N N . LEU A 1 83 ? 16.555 1.155 -8.465 1.00 84.25 83 LEU A N 1
ATOM 670 C CA . LEU A 1 83 ? 15.953 2.189 -7.612 1.00 84.25 83 LEU A CA 1
ATOM 671 C C . LEU A 1 83 ? 14.431 2.056 -7.482 1.00 84.25 83 LEU A C 1
ATOM 673 O O . LEU A 1 83 ? 13.867 2.332 -6.421 1.00 84.25 83 LEU A O 1
ATOM 677 N N . GLY A 1 84 ? 13.772 1.646 -8.566 1.00 83.88 84 GLY A N 1
ATOM 678 C CA . GLY A 1 84 ? 12.330 1.443 -8.642 1.00 83.88 84 GLY A CA 1
ATOM 679 C C . GLY A 1 84 ? 11.823 0.278 -7.797 1.00 83.88 84 GLY A C 1
ATOM 680 O O . GLY A 1 84 ? 10.654 0.288 -7.418 1.00 83.88 84 GLY A O 1
ATOM 681 N N . GLY A 1 85 ? 12.697 -0.674 -7.459 1.00 81.50 85 GLY A N 1
ATOM 682 C CA . GLY A 1 85 ? 12.360 -1.846 -6.650 1.00 81.50 85 GLY A CA 1
ATOM 683 C C . GLY A 1 85 ? 12.601 -3.177 -7.350 1.00 81.50 85 GLY A C 1
ATOM 684 O O . GLY A 1 85 ? 11.779 -4.077 -7.209 1.00 81.50 85 GLY A O 1
ATOM 685 N N . ALA A 1 86 ? 13.713 -3.322 -8.087 1.00 73.25 86 ALA A N 1
ATOM 686 C CA . ALA A 1 86 ? 14.134 -4.626 -8.616 1.00 73.25 86 ALA A CA 1
ATOM 687 C C . ALA A 1 86 ? 14.313 -5.679 -7.504 1.00 73.25 86 ALA A C 1
ATOM 689 O O . ALA A 1 86 ? 14.136 -6.864 -7.746 1.00 73.25 86 ALA A O 1
ATOM 690 N N . MET A 1 87 ? 14.633 -5.239 -6.283 1.00 65.00 87 MET A N 1
ATOM 691 C CA . MET A 1 87 ? 14.578 -6.031 -5.053 1.00 65.00 87 MET A CA 1
ATOM 692 C C . MET A 1 87 ? 13.597 -5.351 -4.092 1.00 65.00 87 MET A C 1
ATOM 694 O O . MET A 1 87 ? 13.513 -4.118 -4.077 1.00 65.00 87 MET A O 1
ATOM 698 N N . VAL A 1 88 ? 12.850 -6.144 -3.312 1.00 63.25 88 VAL A N 1
ATOM 699 C CA . VAL A 1 88 ? 11.828 -5.667 -2.361 1.00 63.25 88 VAL A CA 1
ATOM 700 C C . VAL A 1 88 ? 12.381 -4.506 -1.530 1.00 63.25 88 VAL A C 1
ATOM 702 O O . VAL A 1 88 ? 13.261 -4.707 -0.697 1.00 63.25 88 VAL A O 1
ATOM 705 N N . GLY A 1 89 ? 11.879 -3.288 -1.762 1.00 69.88 89 GLY A N 1
ATOM 706 C CA . GLY A 1 89 ? 12.280 -2.112 -0.980 1.00 69.88 89 GLY A CA 1
ATOM 707 C C . GLY A 1 89 ? 12.634 -0.833 -1.749 1.00 69.88 89 GLY A C 1
ATOM 708 O O . GLY A 1 89 ? 13.052 0.140 -1.125 1.00 69.88 89 GLY A O 1
ATOM 709 N N . GLY A 1 90 ? 12.454 -0.784 -3.072 1.00 81.31 90 GLY A N 1
ATOM 710 C CA . GLY A 1 90 ? 12.655 0.445 -3.851 1.00 81.31 90 GLY A CA 1
ATOM 711 C C . GLY A 1 90 ? 11.491 1.441 -3.774 1.00 81.31 90 GLY A C 1
ATOM 712 O O . GLY A 1 90 ? 10.435 1.186 -3.185 1.00 81.31 90 GLY A O 1
ATOM 713 N N . CYS A 1 91 ? 11.670 2.597 -4.413 1.00 85.00 91 CYS A N 1
ATOM 714 C CA . CYS A 1 91 ? 10.608 3.579 -4.605 1.00 85.00 91 CYS A CA 1
ATOM 715 C C . CYS A 1 91 ? 10.572 4.022 -6.067 1.00 85.00 91 CYS A C 1
ATOM 717 O O . CYS A 1 91 ? 11.561 4.499 -6.627 1.00 85.00 91 CYS A O 1
ATOM 719 N N . ALA A 1 92 ? 9.397 3.923 -6.686 1.00 88.44 92 ALA A N 1
ATOM 720 C CA . ALA A 1 92 ? 9.233 4.281 -8.088 1.00 88.44 92 ALA A CA 1
ATOM 721 C C . ALA A 1 92 ? 9.473 5.783 -8.352 1.00 88.44 92 ALA A C 1
ATOM 723 O O . ALA A 1 92 ? 9.839 6.154 -9.460 1.00 88.44 92 ALA A O 1
ATOM 724 N N . VAL A 1 93 ? 9.334 6.659 -7.345 1.00 85.62 93 VAL A N 1
ATOM 725 C CA . VAL A 1 93 ? 9.615 8.105 -7.469 1.00 85.62 93 VAL A CA 1
ATOM 726 C C . VAL A 1 93 ? 11.084 8.382 -7.853 1.00 85.62 93 VAL A C 1
ATOM 728 O O . VAL A 1 93 ? 11.308 8.915 -8.943 1.00 85.62 93 VAL A O 1
ATOM 731 N N . PRO A 1 94 ? 12.103 8.025 -7.040 1.00 82.44 94 PRO A N 1
ATOM 732 C CA . PRO A 1 94 ? 13.504 8.178 -7.434 1.00 82.44 94 PRO A CA 1
ATOM 733 C C . PRO A 1 94 ? 13.884 7.291 -8.627 1.00 82.44 94 PRO A C 1
ATOM 735 O O . PRO A 1 94 ? 14.708 7.718 -9.435 1.00 82.44 94 PRO A O 1
ATOM 738 N N . GLY A 1 95 ? 13.249 6.121 -8.786 1.00 89.06 95 GLY A N 1
ATOM 739 C CA . GLY A 1 95 ? 13.417 5.275 -9.970 1.00 89.06 95 GLY A CA 1
ATOM 740 C C . GLY A 1 95 ? 13.124 6.036 -11.262 1.00 89.06 95 GLY A C 1
ATOM 741 O O . GLY A 1 95 ? 14.009 6.182 -12.103 1.00 89.06 95 GLY A O 1
ATOM 742 N N . VAL A 1 96 ? 11.936 6.637 -11.380 1.00 91.12 96 VAL A N 1
ATOM 743 C CA . VAL A 1 96 ? 11.563 7.438 -12.557 1.00 91.12 96 VAL A CA 1
ATOM 744 C C . VAL A 1 96 ? 12.411 8.710 -12.668 1.00 91.12 96 VAL A C 1
ATOM 746 O O . VAL A 1 96 ? 12.771 9.100 -13.768 1.00 91.12 96 VAL A O 1
ATOM 749 N N . MET A 1 97 ? 12.806 9.364 -11.570 1.00 87.25 97 MET A N 1
ATOM 750 C CA . MET A 1 97 ? 13.679 10.551 -11.661 1.00 87.25 97 MET A CA 1
ATOM 751 C C . MET A 1 97 ? 15.075 10.245 -12.221 1.00 87.25 97 MET A C 1
ATOM 753 O O . MET A 1 97 ? 15.684 11.109 -12.854 1.00 87.25 97 MET A O 1
ATOM 757 N N . SER A 1 98 ? 15.594 9.042 -11.976 1.00 87.69 98 SER A N 1
ATOM 758 C CA . SER A 1 98 ? 16.933 8.641 -12.420 1.00 87.69 98 SER A CA 1
ATOM 759 C C . SER A 1 98 ? 17.024 8.332 -13.918 1.00 87.69 98 SER A C 1
ATOM 761 O O . SER A 1 98 ? 18.122 8.313 -14.470 1.00 87.69 98 SER A O 1
ATOM 763 N N . THR A 1 99 ? 15.891 8.181 -14.616 1.00 90.69 99 THR A N 1
ATOM 764 C CA . THR A 1 99 ? 15.877 7.918 -16.066 1.00 90.69 99 THR A CA 1
ATOM 765 C C . THR A 1 99 ? 16.423 9.083 -16.890 1.00 90.69 99 THR A C 1
ATOM 767 O O . THR A 1 99 ? 16.737 8.899 -18.062 1.00 90.69 99 THR A O 1
ATOM 770 N N . LYS A 1 100 ? 16.590 10.276 -16.298 1.00 86.88 100 LYS A N 1
ATOM 771 C CA . LYS A 1 100 ? 17.204 11.440 -16.956 1.00 86.88 100 LYS A CA 1
ATOM 772 C C . LYS A 1 100 ? 18.630 11.159 -17.455 1.00 86.88 100 LYS A C 1
ATOM 774 O O . LYS A 1 100 ? 19.059 11.804 -18.404 1.00 86.88 100 LYS A O 1
ATOM 779 N N . GLY A 1 101 ? 19.342 10.211 -16.839 1.00 82.62 101 GLY A N 1
ATOM 780 C CA . GLY A 1 101 ? 20.682 9.800 -17.268 1.00 82.62 101 GLY A CA 1
ATOM 781 C C . GLY A 1 101 ? 20.714 8.904 -18.513 1.00 82.62 101 GLY A C 1
ATOM 782 O O . GLY A 1 101 ? 21.798 8.646 -19.023 1.00 82.62 101 GLY A O 1
ATOM 783 N N . ILE A 1 102 ? 19.561 8.424 -18.999 1.00 87.69 102 ILE A N 1
ATOM 784 C CA . ILE A 1 102 ? 19.487 7.580 -20.196 1.00 87.69 102 ILE A CA 1
ATOM 785 C C . ILE A 1 102 ? 19.539 8.471 -21.441 1.00 87.69 102 ILE A C 1
ATOM 787 O O . ILE A 1 102 ? 18.650 9.307 -21.639 1.00 87.69 102 ILE A O 1
ATOM 791 N N . SER A 1 103 ? 20.565 8.282 -22.272 1.00 83.56 103 SER A N 1
ATOM 792 C CA . SER A 1 103 ? 20.767 9.048 -23.511 1.00 83.56 103 SER A CA 1
ATOM 793 C C . SER A 1 103 ? 19.764 8.671 -24.604 1.00 83.56 103 SER A C 1
ATOM 795 O O . SER A 1 103 ? 19.239 9.546 -25.290 1.00 83.56 103 SER A O 1
ATOM 797 N N . ASP A 1 104 ? 19.461 7.379 -24.740 1.00 84.44 104 ASP A N 1
ATOM 798 C CA . ASP A 1 104 ? 18.490 6.878 -25.709 1.00 84.44 104 ASP A CA 1
ATOM 799 C C . ASP A 1 104 ? 17.050 7.230 -25.308 1.00 84.44 104 ASP A C 1
ATOM 801 O O . ASP A 1 104 ? 16.531 6.751 -24.299 1.00 84.44 104 ASP A O 1
ATOM 805 N N . GLU A 1 105 ? 16.363 8.040 -26.117 1.00 85.00 105 GLU A N 1
ATOM 806 C CA . GLU A 1 105 ? 15.013 8.499 -25.796 1.00 85.00 105 GLU A CA 1
ATOM 807 C C . GLU A 1 105 ? 13.986 7.357 -25.801 1.00 85.00 105 GLU A C 1
ATOM 809 O O . GLU A 1 105 ? 13.075 7.344 -24.963 1.00 85.00 105 GLU A O 1
ATOM 814 N N . ARG A 1 106 ? 14.134 6.377 -26.707 1.00 87.81 106 ARG A N 1
ATOM 815 C CA . ARG A 1 106 ? 13.239 5.214 -26.771 1.00 87.81 106 ARG A CA 1
ATOM 816 C C . ARG A 1 106 ? 13.362 4.373 -25.504 1.00 87.81 106 ARG A C 1
ATOM 818 O O . ARG A 1 106 ? 12.343 4.126 -24.853 1.00 87.81 106 ARG A O 1
ATOM 825 N N . ALA A 1 107 ? 14.583 3.985 -25.128 1.00 88.75 107 ALA A N 1
ATOM 826 C CA . ALA A 1 107 ? 14.828 3.262 -23.885 1.00 88.75 107 ALA A CA 1
ATOM 827 C C . ALA A 1 107 ? 14.438 4.092 -22.657 1.00 88.75 107 ALA A C 1
ATOM 829 O O . ALA A 1 107 ? 13.825 3.559 -21.739 1.00 88.75 107 ALA A O 1
ATOM 830 N N . ARG A 1 108 ? 14.700 5.406 -22.645 1.00 92.06 108 ARG A N 1
ATOM 831 C CA . ARG A 1 108 ? 14.300 6.296 -21.547 1.00 92.06 108 ARG A CA 1
ATOM 832 C C . ARG A 1 108 ? 12.792 6.269 -21.323 1.00 92.06 108 ARG A C 1
ATOM 834 O O . ARG A 1 108 ? 12.356 6.108 -20.186 1.00 92.06 108 ARG A O 1
ATOM 841 N N . MET A 1 109 ? 11.997 6.409 -22.385 1.00 92.06 109 MET A N 1
ATOM 842 C CA . MET A 1 109 ? 10.535 6.371 -22.292 1.00 92.06 109 MET A CA 1
ATOM 843 C C . MET A 1 109 ? 10.030 4.990 -21.860 1.00 92.06 109 MET A C 1
ATOM 845 O O . MET A 1 109 ? 9.163 4.905 -20.992 1.00 92.06 109 MET A O 1
ATOM 849 N N . ALA A 1 110 ? 10.597 3.913 -22.413 1.00 92.94 110 ALA A N 1
ATOM 850 C CA . ALA A 1 110 ? 10.263 2.553 -21.998 1.00 92.94 110 ALA A CA 1
ATOM 851 C C . ALA A 1 110 ? 10.531 2.354 -20.498 1.00 92.94 110 ALA A C 1
ATOM 853 O O . ALA A 1 110 ? 9.647 1.899 -19.779 1.00 92.94 110 ALA A O 1
ATOM 854 N N . THR A 1 111 ? 11.695 2.787 -20.007 1.00 94.06 111 THR A N 1
ATOM 855 C CA . THR A 1 111 ? 12.078 2.691 -18.592 1.00 94.06 111 THR A CA 1
ATOM 856 C C . THR A 1 111 ? 11.185 3.536 -17.682 1.00 94.06 111 THR A C 1
ATOM 858 O O . THR A 1 111 ? 10.782 3.068 -16.621 1.00 94.06 111 THR A O 1
ATOM 861 N N . ILE A 1 112 ? 10.800 4.752 -18.092 1.00 94.50 112 ILE A N 1
ATOM 862 C CA . ILE A 1 112 ? 9.856 5.591 -17.328 1.00 94.50 112 ILE A CA 1
ATOM 863 C C . ILE A 1 112 ? 8.515 4.872 -17.111 1.00 94.50 112 ILE A C 1
ATOM 865 O O . ILE A 1 112 ? 7.930 4.985 -16.035 1.00 94.50 112 ILE A O 1
ATOM 869 N N . LEU A 1 113 ? 8.031 4.142 -18.120 1.00 94.12 113 LEU A N 1
ATOM 870 C CA . LEU A 1 113 ? 6.740 3.451 -18.082 1.00 94.12 113 LEU A CA 1
ATOM 871 C C . LEU A 1 113 ? 6.811 2.062 -17.432 1.00 94.12 113 LEU A C 1
ATOM 873 O O . LEU A 1 113 ? 5.785 1.561 -16.979 1.00 94.12 113 LEU A O 1
ATOM 877 N N . THR A 1 114 ? 7.994 1.447 -17.352 1.00 93.56 114 THR A N 1
ATOM 878 C CA . THR A 1 114 ? 8.174 0.102 -16.776 1.00 93.56 114 THR A CA 1
ATOM 879 C C . THR A 1 114 ? 8.573 0.124 -15.306 1.00 93.56 114 THR A C 1
ATOM 881 O O . THR A 1 114 ? 8.139 -0.745 -14.557 1.00 93.56 114 THR A O 1
ATOM 884 N N . VAL A 1 115 ? 9.318 1.139 -14.850 1.00 93.25 115 VAL A N 1
ATOM 885 C CA . VAL A 1 115 ? 9.657 1.332 -13.426 1.00 93.25 115 VAL A CA 1
ATOM 886 C C . VAL A 1 115 ? 8.425 1.280 -12.499 1.00 93.25 115 VAL A C 1
ATOM 888 O O . VAL A 1 115 ? 8.521 0.655 -11.445 1.00 93.25 115 VAL A O 1
ATOM 891 N N . PRO A 1 116 ? 7.261 1.862 -12.853 1.00 91.50 116 PRO A N 1
ATOM 892 C CA . PRO A 1 116 ? 6.024 1.732 -12.082 1.00 91.50 116 PRO A CA 1
ATOM 893 C C . PRO A 1 116 ? 5.564 0.298 -11.769 1.00 91.50 116 PRO A C 1
ATOM 895 O O . PRO A 1 116 ? 4.887 0.099 -10.764 1.00 91.50 116 PRO A O 1
ATOM 898 N N . TYR A 1 117 ? 5.931 -0.694 -12.583 1.00 91.50 117 TYR A N 1
ATOM 899 C CA . TYR A 1 117 ? 5.571 -2.099 -12.355 1.00 91.50 117 TYR A CA 1
ATOM 900 C C . TYR A 1 117 ? 6.444 -2.794 -11.305 1.00 91.50 117 TYR A C 1
ATOM 902 O O . TYR A 1 117 ? 6.168 -3.932 -10.932 1.00 91.50 117 TYR A O 1
ATOM 910 N N . MET A 1 118 ? 7.492 -2.128 -10.818 1.00 90.75 118 MET A N 1
ATOM 911 C CA . MET A 1 118 ? 8.334 -2.660 -9.752 1.00 90.75 118 MET A CA 1
ATOM 912 C C . MET A 1 118 ? 7.618 -2.642 -8.399 1.00 90.75 118 MET A C 1
ATOM 914 O O . MET A 1 118 ? 6.744 -1.812 -8.123 1.00 90.75 118 MET A O 1
ATOM 918 N N . ASN A 1 119 ? 8.031 -3.552 -7.517 1.00 88.31 119 ASN A N 1
ATOM 919 C CA . ASN A 1 119 ? 7.522 -3.609 -6.155 1.00 88.31 119 ASN A CA 1
ATOM 920 C C . ASN A 1 119 ? 8.086 -2.454 -5.327 1.00 88.31 119 ASN A C 1
ATOM 922 O O . ASN A 1 119 ? 9.223 -2.496 -4.850 1.00 88.31 119 ASN A O 1
ATOM 926 N N . CYS A 1 120 ? 7.266 -1.425 -5.113 1.00 87.00 120 CYS A N 1
ATOM 927 C CA . CYS A 1 120 ? 7.622 -0.377 -4.172 1.00 87.00 120 CYS A CA 1
ATOM 928 C C . CYS A 1 120 ? 7.489 -0.876 -2.728 1.00 87.00 120 CYS A C 1
ATOM 930 O O . CYS A 1 120 ? 6.624 -1.695 -2.405 1.00 87.00 120 CYS A O 1
ATOM 932 N N . LEU A 1 121 ? 8.321 -0.334 -1.840 1.00 83.44 121 LEU A N 1
ATOM 933 C CA . LEU A 1 121 ? 8.350 -0.705 -0.425 1.00 83.44 121 LEU A CA 1
ATOM 934 C C . LEU A 1 121 ? 6.972 -0.556 0.250 1.00 83.44 121 LEU A C 1
ATOM 936 O O . LEU A 1 121 ? 6.595 -1.361 1.098 1.00 83.44 121 LEU A O 1
ATOM 940 N N . ALA A 1 122 ? 6.170 0.411 -0.192 1.00 79.81 122 ALA A N 1
ATOM 941 C CA . ALA A 1 122 ? 4.833 0.652 0.335 1.00 79.81 122 ALA A CA 1
ATOM 942 C C . ALA A 1 122 ? 3.789 -0.425 -0.043 1.00 79.81 122 ALA A C 1
ATOM 944 O O . ALA A 1 122 ? 2.733 -0.482 0.582 1.00 79.81 122 ALA A O 1
ATOM 945 N N . LYS A 1 123 ? 4.061 -1.302 -1.027 1.00 86.75 123 LYS A N 1
ATOM 946 C CA . LYS A 1 123 ? 3.205 -2.470 -1.326 1.00 86.75 123 LYS A CA 1
ATOM 947 C C . LYS A 1 123 ? 3.445 -3.633 -0.350 1.00 86.75 123 LYS A C 1
ATOM 949 O O . LYS A 1 123 ? 2.556 -4.458 -0.158 1.00 86.75 123 LYS A O 1
ATOM 954 N N . VAL A 1 124 ? 4.605 -3.683 0.314 1.00 87.50 124 VAL A N 1
ATOM 955 C CA . VAL A 1 124 ? 4.997 -4.803 1.189 1.00 87.50 124 VAL A CA 1
ATOM 956 C C . VAL A 1 124 ? 4.021 -5.029 2.351 1.00 87.50 124 VAL A C 1
ATOM 958 O O . VAL A 1 124 ? 3.611 -6.176 2.514 1.00 87.50 124 VAL A O 1
ATOM 961 N N . PRO A 1 125 ? 3.563 -4.002 3.102 1.00 85.81 125 PRO A N 1
ATOM 962 C CA . PRO A 1 125 ? 2.592 -4.203 4.182 1.00 85.81 125 PRO A CA 1
ATOM 963 C C . PRO A 1 125 ? 1.281 -4.849 3.715 1.00 85.81 125 PRO A C 1
ATOM 965 O O . PRO A 1 125 ? 0.657 -5.619 4.442 1.00 85.81 125 PRO A O 1
ATOM 968 N N . PHE A 1 126 ? 0.859 -4.541 2.486 1.00 87.62 126 PHE A N 1
ATOM 969 C CA . PHE A 1 126 ? -0.343 -5.116 1.891 1.00 87.62 126 PHE A CA 1
ATOM 970 C C . PHE A 1 126 ? -0.146 -6.598 1.567 1.00 87.62 126 PHE A C 1
ATOM 972 O O . PHE A 1 126 ? -1.004 -7.419 1.888 1.00 87.62 126 PHE A O 1
ATOM 979 N N . TYR A 1 127 ? 1.012 -6.960 1.009 1.00 90.69 127 TYR A N 1
ATOM 980 C CA . TYR A 1 127 ? 1.365 -8.361 0.794 1.00 90.69 127 TYR A CA 1
ATOM 981 C C . TYR A 1 127 ? 1.472 -9.121 2.114 1.00 90.69 127 TYR A C 1
ATOM 983 O O . TYR A 1 127 ? 0.896 -10.194 2.234 1.00 90.69 127 TYR A O 1
ATOM 991 N N . THR A 1 128 ? 2.126 -8.565 3.136 1.00 89.62 128 THR A N 1
ATOM 992 C CA . THR A 1 128 ? 2.238 -9.239 4.437 1.00 89.62 128 THR A CA 1
ATOM 993 C C . THR A 1 128 ? 0.883 -9.448 5.108 1.00 89.62 128 THR A C 1
ATOM 995 O O . THR A 1 128 ? 0.691 -10.496 5.715 1.00 89.62 128 THR A O 1
ATOM 998 N N . LEU A 1 129 ? -0.066 -8.512 4.955 1.00 88.25 129 LEU A N 1
ATOM 999 C CA . LEU A 1 129 ? -1.433 -8.671 5.464 1.00 88.25 129 LEU A CA 1
ATOM 1000 C C . LEU A 1 129 ? -2.127 -9.880 4.815 1.00 88.25 129 LEU A C 1
ATOM 1002 O O . LEU A 1 129 ? -2.654 -10.738 5.518 1.00 88.25 129 LEU A O 1
ATOM 1006 N N . LEU A 1 130 ? -2.102 -9.971 3.480 1.00 90.56 130 LEU A N 1
ATOM 1007 C CA . LEU A 1 130 ? -2.748 -11.067 2.747 1.00 90.56 130 LEU A CA 1
ATOM 1008 C C . LEU A 1 130 ? -2.056 -12.412 2.978 1.00 90.56 130 LEU A C 1
ATOM 1010 O O . LEU A 1 130 ? -2.725 -13.422 3.187 1.00 90.56 130 LEU A O 1
ATOM 1014 N N . LEU A 1 131 ? -0.722 -12.435 2.977 1.00 92.19 131 LEU A N 1
ATOM 1015 C CA . LEU A 1 131 ? 0.034 -13.659 3.234 1.00 92.19 131 LEU A CA 1
ATOM 1016 C C . LEU A 1 131 ? -0.150 -14.142 4.673 1.00 92.19 131 LEU A C 1
ATOM 1018 O O . LEU A 1 131 ? -0.342 -15.332 4.895 1.00 92.19 131 LEU A O 1
ATOM 1022 N N . GLY A 1 132 ? -0.159 -13.232 5.647 1.00 89.56 132 GLY A N 1
ATOM 1023 C CA . GLY A 1 132 ? -0.419 -13.583 7.038 1.00 89.56 132 GLY A CA 1
ATOM 1024 C C . GLY A 1 132 ? -1.861 -14.033 7.290 1.00 89.56 132 GLY A C 1
ATOM 1025 O O . GLY A 1 132 ? -2.094 -14.787 8.233 1.00 89.56 132 GLY A O 1
ATOM 1026 N N . ALA A 1 133 ? -2.818 -13.614 6.455 1.00 88.56 133 ALA A N 1
ATOM 1027 C CA . ALA A 1 133 ? -4.211 -14.044 6.546 1.00 88.56 133 ALA A CA 1
ATOM 1028 C C . ALA A 1 133 ? -4.441 -15.426 5.907 1.00 88.56 133 ALA A C 1
ATOM 1030 O O . ALA A 1 133 ? -5.044 -16.289 6.539 1.00 88.56 133 ALA A O 1
ATOM 1031 N N . PHE A 1 134 ? -3.935 -15.655 4.688 1.00 90.75 134 PHE A N 1
ATOM 1032 C CA . PHE A 1 134 ? -4.307 -16.823 3.870 1.00 90.75 134 PHE A CA 1
ATOM 1033 C C . PHE A 1 134 ? -3.167 -17.810 3.581 1.00 90.75 134 PHE A C 1
ATOM 1035 O O . PHE A 1 134 ? -3.439 -18.954 3.231 1.00 90.75 134 PHE A O 1
ATOM 1042 N N . PHE A 1 135 ? -1.902 -17.407 3.738 1.00 92.12 135 PHE A N 1
ATOM 1043 C CA . PHE A 1 135 ? -0.723 -18.174 3.308 1.00 92.12 135 PHE A CA 1
ATOM 1044 C C . PHE A 1 135 ? 0.347 -18.293 4.404 1.00 92.12 135 PHE A C 1
ATOM 1046 O O . PHE A 1 135 ? 1.543 -18.267 4.116 1.00 92.12 135 PHE A O 1
ATOM 1053 N N . LYS A 1 136 ? -0.060 -18.428 5.675 1.00 87.75 136 LYS A N 1
ATOM 1054 C CA . LYS A 1 136 ? 0.867 -18.521 6.821 1.00 87.75 136 LYS A CA 1
ATOM 1055 C C . LYS A 1 136 ? 2.017 -19.536 6.633 1.00 87.75 136 LYS A C 1
ATOM 1057 O O . LYS A 1 136 ? 3.153 -19.137 6.886 1.00 87.75 136 LYS A O 1
ATOM 1062 N N . PRO A 1 137 ? 1.788 -20.797 6.201 1.00 90.69 137 PRO A N 1
ATOM 1063 C CA . PRO A 1 137 ? 2.881 -21.767 6.060 1.00 90.69 137 PRO A CA 1
ATOM 1064 C C . PRO A 1 137 ? 3.809 -21.464 4.872 1.00 90.69 137 PRO A C 1
ATOM 1066 O O . PRO A 1 137 ? 5.008 -21.709 4.946 1.00 90.69 137 PRO A O 1
ATOM 1069 N N . GLU A 1 138 ? 3.279 -20.881 3.796 1.00 92.12 138 GLU A N 1
ATOM 1070 C CA . GLU A 1 138 ? 3.972 -20.707 2.508 1.00 92.12 138 GLU A CA 1
ATOM 1071 C C . GLU A 1 138 ? 4.383 -19.246 2.249 1.00 92.12 138 GLU A C 1
ATOM 1073 O O . GLU A 1 138 ? 4.707 -18.851 1.126 1.00 92.12 138 GLU A O 1
ATOM 1078 N N . MET A 1 139 ? 4.412 -18.421 3.302 1.00 91.81 139 MET A N 1
ATOM 1079 C CA . MET A 1 139 ? 4.667 -16.981 3.218 1.00 91.81 139 MET A CA 1
ATOM 1080 C C . MET A 1 139 ? 5.999 -16.651 2.527 1.00 91.81 139 MET A C 1
ATOM 1082 O O . MET A 1 139 ? 6.065 -15.704 1.742 1.00 91.81 139 MET A O 1
ATOM 1086 N N . ALA A 1 140 ? 7.053 -17.431 2.791 1.00 92.81 140 ALA A N 1
ATOM 1087 C CA . ALA A 1 140 ? 8.371 -17.226 2.189 1.00 92.81 140 ALA A CA 1
ATOM 1088 C C . ALA A 1 140 ? 8.364 -17.486 0.673 1.00 92.81 140 ALA A C 1
ATOM 1090 O O . ALA A 1 140 ? 8.893 -16.684 -0.097 1.00 92.81 140 ALA A O 1
ATOM 1091 N N . LEU A 1 141 ? 7.718 -18.572 0.246 1.00 94.06 141 LEU A N 1
ATOM 1092 C CA . LEU A 1 141 ? 7.603 -18.957 -1.160 1.00 94.06 141 LEU A CA 1
ATOM 1093 C C . LEU A 1 141 ? 6.752 -17.947 -1.939 1.00 94.06 141 LEU A C 1
ATOM 1095 O O . LEU A 1 141 ? 7.150 -17.487 -3.009 1.00 94.06 141 LEU A O 1
ATOM 1099 N N . MET A 1 142 ? 5.635 -17.505 -1.361 1.00 94.00 142 MET A N 1
ATOM 1100 C CA . MET A 1 142 ? 4.801 -16.471 -1.971 1.00 94.00 142 MET A CA 1
ATOM 1101 C C . MET A 1 142 ? 5.529 -15.125 -2.068 1.00 94.00 142 MET A C 1
ATOM 1103 O O . MET A 1 142 ? 5.461 -14.471 -3.107 1.00 94.00 142 MET A O 1
ATOM 1107 N N . MET A 1 143 ? 6.283 -14.719 -1.039 1.00 92.25 143 MET A N 1
ATOM 1108 C CA . MET A 1 143 ? 7.118 -13.512 -1.118 1.00 92.25 143 MET A CA 1
ATOM 1109 C C . MET A 1 143 ? 8.200 -13.619 -2.195 1.00 92.25 143 MET A C 1
ATOM 1111 O O . MET A 1 143 ? 8.472 -12.634 -2.884 1.00 92.25 143 MET A O 1
ATOM 1115 N N . PHE A 1 144 ? 8.788 -14.801 -2.386 1.00 93.12 144 PHE A N 1
ATOM 1116 C CA . PHE A 1 144 ? 9.737 -15.040 -3.470 1.00 93.12 144 PHE A CA 1
ATOM 1117 C C . PHE A 1 144 ? 9.085 -14.857 -4.850 1.00 93.12 144 PHE A C 1
ATOM 1119 O O . PHE A 1 144 ? 9.641 -14.144 -5.695 1.00 93.12 144 PHE A O 1
ATOM 1126 N N . PHE A 1 145 ? 7.886 -15.414 -5.067 1.00 94.44 145 PHE A N 1
ATOM 1127 C CA . PHE A 1 145 ? 7.134 -15.202 -6.308 1.00 94.44 145 PHE A CA 1
ATOM 1128 C C . PHE A 1 145 ? 6.798 -13.729 -6.527 1.00 94.44 145 PHE A C 1
ATOM 1130 O O . PHE A 1 145 ? 7.095 -13.202 -7.595 1.00 94.44 145 PHE A O 1
ATOM 1137 N N . ILE A 1 146 ? 6.254 -13.041 -5.517 1.00 92.94 146 ILE A N 1
ATOM 1138 C CA . ILE A 1 146 ? 5.908 -11.613 -5.599 1.00 92.94 146 ILE A CA 1
ATOM 1139 C C . ILE A 1 146 ? 7.140 -10.769 -5.946 1.00 92.94 146 ILE A C 1
ATOM 1141 O O . ILE A 1 146 ? 7.056 -9.892 -6.802 1.00 92.94 146 ILE A O 1
ATOM 1145 N N . SER A 1 147 ? 8.281 -11.034 -5.306 1.00 90.56 147 SER A N 1
ATOM 1146 C CA . SER A 1 147 ? 9.524 -10.283 -5.508 1.00 90.56 147 SER A CA 1
ATOM 1147 C C . SER A 1 147 ? 10.091 -10.455 -6.918 1.00 90.56 147 SER A C 1
ATOM 1149 O O . SER A 1 147 ? 10.457 -9.482 -7.575 1.00 90.56 147 SER A O 1
ATOM 1151 N N . THR A 1 148 ? 10.155 -11.694 -7.409 1.00 92.00 148 THR A N 1
ATOM 1152 C CA . THR A 1 148 ? 10.838 -11.990 -8.675 1.00 92.00 148 THR A CA 1
ATOM 1153 C C . THR A 1 148 ? 9.951 -11.749 -9.897 1.00 92.00 148 THR A C 1
ATOM 1155 O O . THR A 1 148 ? 10.451 -11.299 -10.929 1.00 92.00 148 THR A O 1
ATOM 1158 N N . ILE A 1 149 ? 8.631 -11.952 -9.790 1.00 93.50 149 ILE A N 1
ATOM 1159 C CA . ILE A 1 149 ? 7.698 -11.795 -10.917 1.00 93.50 149 ILE A CA 1
ATOM 1160 C C . ILE A 1 149 ? 7.670 -10.370 -11.477 1.00 93.50 149 ILE A C 1
ATOM 1162 O O . ILE A 1 149 ? 7.531 -10.193 -12.686 1.00 93.50 149 ILE A O 1
ATOM 1166 N N . THR A 1 150 ? 7.873 -9.344 -10.642 1.00 91.69 150 THR A N 1
ATOM 1167 C CA . THR A 1 150 ? 7.871 -7.946 -11.099 1.00 91.69 150 THR A CA 1
ATOM 1168 C C . THR A 1 150 ? 8.982 -7.627 -12.082 1.00 91.69 150 THR A C 1
ATOM 1170 O O . THR A 1 150 ? 8.774 -6.818 -12.982 1.00 91.69 150 THR A O 1
ATOM 1173 N N . ILE A 1 151 ? 10.141 -8.281 -11.958 1.00 92.19 151 ILE A N 1
ATOM 1174 C CA . ILE A 1 151 ? 11.246 -8.094 -12.903 1.00 92.19 151 ILE A CA 1
ATOM 1175 C C . ILE A 1 151 ? 10.828 -8.620 -14.278 1.00 92.19 151 ILE A C 1
ATOM 1177 O O . ILE A 1 151 ? 10.972 -7.918 -15.279 1.00 92.19 151 ILE A O 1
ATOM 1181 N N . PHE A 1 152 ? 10.257 -9.826 -14.326 1.00 94.12 152 PHE A N 1
ATOM 1182 C CA . PHE A 1 152 ? 9.793 -10.433 -15.573 1.00 94.12 152 PHE A CA 1
ATOM 1183 C C . PHE A 1 152 ? 8.649 -9.635 -16.201 1.00 94.12 152 PHE A C 1
ATOM 1185 O O . PHE A 1 152 ? 8.713 -9.327 -17.387 1.00 94.12 152 PHE A O 1
ATOM 1192 N N . ILE A 1 153 ? 7.665 -9.206 -15.404 1.00 93.94 153 ILE A N 1
ATOM 1193 C CA . ILE A 1 153 ? 6.576 -8.328 -15.856 1.00 93.94 153 ILE A CA 1
ATOM 1194 C C . ILE A 1 153 ? 7.137 -7.028 -16.441 1.00 93.94 153 ILE A C 1
ATOM 1196 O O . ILE A 1 153 ? 6.748 -6.632 -17.538 1.00 93.94 153 ILE A O 1
ATOM 1200 N N . ALA A 1 154 ? 8.066 -6.361 -15.754 1.00 92.69 154 ALA A N 1
ATOM 1201 C CA . ALA A 1 154 ? 8.630 -5.105 -16.235 1.00 92.69 154 ALA A CA 1
ATOM 1202 C C . ALA A 1 154 ? 9.393 -5.279 -17.557 1.00 92.69 154 ALA A C 1
ATOM 1204 O O . ALA A 1 154 ? 9.250 -4.444 -18.451 1.00 92.69 154 ALA A O 1
ATOM 1205 N N . LEU A 1 155 ? 10.159 -6.365 -17.716 1.00 92.88 155 LEU A N 1
ATOM 1206 C CA . LEU A 1 155 ? 10.860 -6.687 -18.966 1.00 92.88 155 LEU A CA 1
ATOM 1207 C C . LEU A 1 155 ? 9.890 -7.047 -20.099 1.00 92.88 155 LEU A C 1
ATOM 1209 O O . LEU A 1 155 ? 10.051 -6.579 -21.229 1.00 92.88 155 LEU A O 1
ATOM 1213 N N . LEU A 1 156 ? 8.858 -7.833 -19.796 1.00 93.56 156 LEU A N 1
ATOM 1214 C CA . LEU A 1 156 ? 7.793 -8.190 -20.728 1.00 93.56 156 LEU A CA 1
ATOM 1215 C C . LEU A 1 156 ? 7.074 -6.936 -21.239 1.00 93.56 156 LEU A C 1
ATOM 1217 O O . LEU A 1 156 ? 6.945 -6.735 -22.446 1.00 93.56 156 LEU A O 1
ATOM 1221 N N . ILE A 1 157 ? 6.683 -6.042 -20.331 1.00 93.19 157 ILE A N 1
ATOM 1222 C CA . ILE A 1 157 ? 6.015 -4.786 -20.673 1.00 93.19 157 ILE A CA 1
ATOM 1223 C C . ILE A 1 157 ? 6.959 -3.847 -21.420 1.00 93.19 157 ILE A C 1
ATOM 1225 O O . ILE A 1 157 ? 6.535 -3.231 -22.395 1.00 93.19 157 ILE A O 1
ATOM 1229 N N . ALA A 1 158 ? 8.241 -3.771 -21.048 1.00 92.56 158 ALA A N 1
ATOM 1230 C CA . ALA A 1 158 ? 9.230 -2.987 -21.789 1.00 92.56 158 ALA A CA 1
ATOM 1231 C C . ALA A 1 158 ? 9.286 -3.420 -23.257 1.00 92.56 158 ALA A C 1
ATOM 1233 O O . ALA A 1 158 ? 9.259 -2.588 -24.166 1.00 92.56 158 ALA A O 1
ATOM 1234 N N . LYS A 1 159 ? 9.278 -4.731 -23.500 1.00 91.50 159 LYS A N 1
ATOM 1235 C CA . LYS A 1 159 ? 9.270 -5.287 -24.849 1.00 91.50 159 LYS A CA 1
ATOM 1236 C C . LYS A 1 159 ? 7.969 -5.019 -25.597 1.00 91.50 159 LYS A C 1
ATOM 1238 O O . LYS A 1 159 ? 8.007 -4.635 -26.767 1.00 91.50 159 LYS A O 1
ATOM 1243 N N . LEU A 1 160 ? 6.822 -5.165 -24.939 1.00 91.25 160 LEU A N 1
ATOM 1244 C CA . LEU A 1 160 ? 5.527 -4.835 -25.537 1.00 91.25 160 LEU A CA 1
ATOM 1245 C C . LEU A 1 160 ? 5.454 -3.350 -25.915 1.00 91.25 160 LEU A C 1
ATOM 1247 O O . LEU A 1 160 ? 5.117 -3.023 -27.050 1.00 91.25 160 LEU A O 1
ATOM 1251 N N . LEU A 1 161 ? 5.851 -2.444 -25.020 1.00 90.31 161 LEU A N 1
ATOM 1252 C CA . LEU A 1 161 ? 5.843 -1.000 -25.268 1.00 90.31 161 LEU A CA 1
ATOM 1253 C C . LEU A 1 161 ? 6.825 -0.594 -26.368 1.00 90.31 161 LEU A C 1
ATOM 1255 O O . LEU A 1 161 ? 6.492 0.235 -27.214 1.00 90.31 161 LEU A O 1
ATOM 1259 N N . THR A 1 162 ? 8.025 -1.177 -26.388 1.00 87.12 162 THR A N 1
ATOM 1260 C CA . THR A 1 162 ? 9.034 -0.860 -27.406 1.00 87.12 162 THR A CA 1
ATOM 1261 C C . THR A 1 162 ? 8.637 -1.363 -28.787 1.00 87.12 162 THR A C 1
ATOM 1263 O O . THR A 1 162 ? 8.912 -0.678 -29.772 1.00 87.12 162 THR A O 1
ATOM 1266 N N . THR A 1 163 ? 7.970 -2.512 -28.889 1.00 85.06 163 THR A N 1
ATOM 1267 C CA . THR A 1 163 ? 7.528 -3.080 -30.174 1.00 85.06 163 THR A CA 1
ATOM 1268 C C . THR A 1 163 ? 6.253 -2.440 -30.723 1.00 85.06 163 THR A C 1
ATOM 1270 O O . THR A 1 163 ? 6.109 -2.358 -31.944 1.00 85.06 163 THR A O 1
ATOM 1273 N N . THR A 1 164 ? 5.367 -1.944 -29.854 1.00 86.00 164 THR A N 1
ATOM 1274 C CA . THR A 1 164 ? 4.080 -1.344 -30.240 1.00 86.00 164 THR A CA 1
ATOM 1275 C C . THR A 1 164 ? 4.136 0.188 -30.227 1.00 86.00 164 THR A C 1
ATOM 1277 O O . THR A 1 164 ? 4.336 0.812 -31.268 1.00 86.00 164 THR A O 1
ATOM 1280 N N . VAL A 1 165 ? 4.002 0.804 -29.051 1.00 84.94 165 VAL A N 1
ATOM 1281 C CA . VAL A 1 165 ? 3.773 2.247 -28.880 1.00 84.94 165 VAL A CA 1
ATOM 1282 C C . VAL A 1 165 ? 5.027 3.086 -29.167 1.00 84.94 165 VAL A C 1
ATOM 1284 O O . VAL A 1 165 ? 4.928 4.190 -29.695 1.00 84.94 165 VAL A O 1
ATOM 1287 N N . LEU A 1 166 ? 6.224 2.580 -28.850 1.00 83.12 166 LEU A N 1
ATOM 1288 C CA . LEU A 1 166 ? 7.489 3.327 -28.963 1.00 83.12 166 LEU A CA 1
ATOM 1289 C C . LEU A 1 166 ? 8.308 2.963 -30.210 1.00 83.12 166 LEU A C 1
ATOM 1291 O O . LEU A 1 166 ? 9.502 3.258 -30.275 1.00 83.12 166 LEU A O 1
ATOM 1295 N N . LYS A 1 167 ? 7.692 2.323 -31.210 1.00 76.31 167 LYS A N 1
ATOM 1296 C CA . LYS A 1 167 ? 8.370 1.875 -32.438 1.00 76.31 167 LYS A CA 1
ATOM 1297 C C . LYS A 1 167 ? 8.950 3.026 -33.269 1.00 76.31 167 LYS A C 1
ATOM 1299 O O . LYS A 1 167 ? 9.941 2.832 -33.965 1.00 76.31 167 LYS A O 1
ATOM 1304 N N . THR A 1 168 ? 8.336 4.206 -33.203 1.00 71.88 168 THR A N 1
ATOM 1305 C CA . THR A 1 168 ? 8.690 5.388 -34.007 1.00 71.88 168 THR A CA 1
ATOM 1306 C C . THR A 1 168 ? 9.848 6.208 -33.439 1.00 71.88 168 THR A C 1
ATOM 1308 O O . THR A 1 168 ? 10.334 7.108 -34.119 1.00 71.88 168 THR A O 1
ATOM 1311 N N . ARG A 1 169 ? 10.310 5.920 -32.214 1.00 77.56 169 ARG A N 1
ATOM 1312 C CA . ARG A 1 169 ? 11.412 6.665 -31.590 1.00 77.56 169 ARG A CA 1
ATOM 1313 C C . ARG A 1 169 ? 12.774 6.117 -32.014 1.00 77.56 169 ARG A C 1
ATOM 1315 O O . ARG A 1 169 ? 12.956 4.905 -32.127 1.00 77.56 169 ARG A O 1
ATOM 1322 N N . GLN A 1 170 ? 13.717 7.027 -32.246 1.00 73.31 170 GLN A N 1
ATOM 1323 C CA . GLN A 1 170 ? 15.081 6.708 -32.673 1.00 73.31 170 GLN A CA 1
ATOM 1324 C C . GLN A 1 170 ? 15.881 6.084 -31.526 1.00 73.31 170 GLN A C 1
ATOM 1326 O O . GLN A 1 170 ? 15.643 6.416 -30.366 1.00 73.31 170 GLN A O 1
ATOM 1331 N N . THR A 1 171 ? 16.819 5.195 -31.866 1.00 70.75 171 THR A N 1
ATOM 1332 C CA . THR A 1 171 ? 17.760 4.590 -30.911 1.00 70.75 171 THR A CA 1
ATOM 1333 C C . THR A 1 171 ? 19.157 5.193 -31.040 1.00 70.75 171 THR A C 1
ATOM 1335 O O . THR A 1 171 ? 19.707 5.214 -32.147 1.00 70.75 171 THR A O 1
ATOM 1338 N N . ALA A 1 172 ? 19.739 5.642 -29.925 1.00 68.56 172 ALA A N 1
ATOM 1339 C CA . ALA A 1 172 ? 21.118 6.141 -29.869 1.00 68.56 172 ALA A CA 1
ATOM 1340 C C . ALA A 1 172 ? 22.150 4.999 -29.677 1.00 68.56 172 ALA A C 1
ATOM 1342 O O . ALA A 1 172 ? 21.852 4.032 -28.970 1.00 68.56 172 ALA A O 1
ATOM 1343 N N . PRO A 1 173 ? 23.359 5.077 -30.277 1.00 66.25 173 PRO A N 1
ATOM 1344 C CA . PRO A 1 173 ? 24.440 4.122 -30.019 1.00 66.25 173 PRO A CA 1
ATOM 1345 C C . PRO A 1 173 ? 24.919 4.175 -28.561 1.00 66.25 173 PRO A C 1
ATOM 1347 O O . PRO A 1 173 ? 25.071 5.259 -27.996 1.00 66.25 173 PRO A O 1
ATOM 1350 N N . PHE A 1 174 ? 25.205 3.013 -27.965 1.00 65.19 174 PHE A N 1
ATOM 1351 C CA . PHE A 1 174 ? 25.756 2.944 -26.612 1.00 65.19 174 PHE A CA 1
ATOM 1352 C C . PHE A 1 174 ? 27.263 3.220 -26.633 1.00 65.19 174 PHE A C 1
ATOM 1354 O O . PHE A 1 174 ? 28.049 2.362 -27.029 1.00 65.19 174 PHE A O 1
ATOM 1361 N N . VAL A 1 175 ? 27.655 4.417 -26.200 1.00 68.06 175 VAL A N 1
ATOM 1362 C CA . VAL A 1 175 ? 29.048 4.787 -25.923 1.00 68.06 175 VAL A CA 1
ATOM 1363 C C . VAL A 1 175 ? 29.113 5.180 -24.454 1.00 68.06 175 VAL A C 1
ATOM 1365 O O . VAL A 1 175 ? 28.419 6.103 -24.027 1.00 68.06 175 VAL A O 1
ATOM 1368 N N . MET A 1 176 ? 29.896 4.451 -23.663 1.00 71.12 176 MET A N 1
ATOM 1369 C CA . MET A 1 176 ? 30.083 4.740 -22.245 1.00 71.12 176 MET A CA 1
ATOM 1370 C C . MET A 1 176 ? 31.551 4.567 -21.893 1.00 71.12 176 MET A C 1
ATOM 1372 O O . MET A 1 176 ? 32.113 3.488 -22.073 1.00 71.12 176 MET A O 1
ATOM 1376 N N . GLU A 1 177 ? 32.162 5.632 -21.391 1.00 72.56 177 GLU A N 1
ATOM 1377 C CA . GLU A 1 177 ? 33.506 5.566 -20.831 1.00 72.56 177 GLU A CA 1
ATOM 1378 C C . GLU A 1 177 ? 33.441 4.830 -19.488 1.00 72.56 177 GLU A C 1
ATOM 1380 O O . GLU A 1 177 ? 32.594 5.125 -18.641 1.00 72.56 177 GLU A O 1
ATOM 1385 N N . LEU A 1 178 ? 34.296 3.821 -19.310 1.00 78.88 178 LEU A N 1
ATOM 1386 C CA . LEU A 1 178 ? 34.379 3.037 -18.080 1.00 78.88 178 LEU A CA 1
ATOM 1387 C C . LEU A 1 178 ? 35.288 3.773 -17.085 1.00 78.88 178 LEU A C 1
ATOM 1389 O O . LEU A 1 178 ? 36.497 3.829 -17.319 1.00 78.88 178 LEU A O 1
ATOM 1393 N N . PRO A 1 179 ? 34.760 4.320 -15.974 1.00 77.25 179 PRO A N 1
ATOM 1394 C CA . PRO A 1 179 ? 35.597 5.005 -15.003 1.00 77.25 179 PRO A CA 1
ATOM 1395 C C . PRO A 1 179 ? 36.486 4.016 -14.223 1.00 77.25 179 PRO A C 1
ATOM 1397 O O . PRO A 1 179 ? 36.111 2.847 -14.019 1.00 77.25 179 PRO A O 1
ATOM 1400 N N . PRO A 1 180 ? 37.660 4.472 -13.747 1.00 81.44 180 PRO A N 1
ATOM 1401 C CA . PRO A 1 180 ? 38.484 3.699 -12.828 1.00 81.44 180 PRO A CA 1
ATOM 1402 C C . PRO A 1 180 ? 37.767 3.506 -11.484 1.00 81.44 180 PRO A C 1
ATOM 1404 O O . PRO A 1 180 ? 36.923 4.311 -11.091 1.00 81.44 180 PRO A O 1
ATOM 1407 N N . TYR A 1 181 ? 38.108 2.428 -10.771 1.00 83.81 181 TYR A N 1
ATOM 1408 C CA . TYR A 1 181 ? 37.605 2.211 -9.414 1.00 83.81 181 TYR A CA 1
ATOM 1409 C C . TYR A 1 181 ? 38.156 3.284 -8.481 1.00 83.81 181 TYR A C 1
ATOM 1411 O O . TYR A 1 181 ? 39.369 3.484 -8.418 1.00 83.81 181 TYR A O 1
ATOM 1419 N N . HIS A 1 182 ? 37.276 3.924 -7.717 1.00 84.88 182 HIS A N 1
ATOM 1420 C CA . HIS A 1 182 ? 37.684 4.813 -6.642 1.00 84.88 182 HIS A CA 1
ATOM 1421 C C . HIS A 1 182 ? 37.022 4.423 -5.324 1.00 84.88 182 HIS A C 1
ATOM 1423 O O . HIS A 1 182 ? 35.931 3.857 -5.283 1.00 84.88 182 HIS A O 1
ATOM 1429 N N . VAL A 1 183 ? 37.706 4.696 -4.217 1.00 86.12 183 VAL A N 1
ATOM 1430 C CA . VAL A 1 183 ? 37.118 4.514 -2.889 1.00 86.12 183 VAL A CA 1
ATOM 1431 C C . VAL A 1 183 ? 36.079 5.616 -2.637 1.00 86.12 183 VAL A C 1
ATOM 1433 O O . VAL A 1 183 ? 36.319 6.778 -2.983 1.00 86.12 183 VAL A O 1
ATOM 1436 N N . PRO A 1 184 ? 34.906 5.283 -2.072 1.00 88.69 184 PRO A N 1
ATOM 1437 C CA . PRO A 1 184 ? 33.852 6.258 -1.835 1.00 88.69 184 PRO A CA 1
ATOM 1438 C C . PRO A 1 184 ? 34.249 7.184 -0.684 1.00 88.69 184 PRO A C 1
ATOM 1440 O O . PRO A 1 184 ? 34.796 6.751 0.332 1.00 88.69 184 PRO A O 1
ATOM 1443 N N . THR A 1 185 ? 33.943 8.474 -0.810 1.00 90.25 185 THR A N 1
ATOM 1444 C CA . THR A 1 185 ? 34.211 9.435 0.268 1.00 90.25 185 THR A CA 1
ATOM 1445 C C . THR A 1 185 ? 33.022 9.487 1.225 1.00 90.25 185 THR A C 1
ATOM 1447 O O . THR A 1 185 ? 31.906 9.806 0.821 1.00 90.25 185 THR A O 1
ATOM 1450 N N . ILE A 1 186 ? 33.245 9.228 2.520 1.00 90.50 186 ILE A N 1
ATOM 1451 C CA . ILE A 1 186 ? 32.169 9.205 3.536 1.00 90.50 186 ILE A CA 1
ATOM 1452 C C . ILE A 1 186 ? 31.381 10.524 3.538 1.00 90.50 186 ILE A C 1
ATOM 1454 O O . ILE A 1 186 ? 30.149 10.532 3.557 1.00 90.50 186 ILE A O 1
ATOM 1458 N N . LYS A 1 187 ? 32.091 11.656 3.448 1.00 90.19 187 LYS A N 1
ATOM 1459 C CA . LYS A 1 187 ? 31.485 12.992 3.389 1.00 90.19 187 LYS A CA 1
ATOM 1460 C C . LYS A 1 187 ? 30.642 13.187 2.122 1.00 90.19 187 LYS A C 1
ATOM 1462 O O . LYS A 1 187 ? 29.551 13.748 2.208 1.00 90.19 187 LYS A O 1
ATOM 1467 N N . GLY A 1 188 ? 31.117 12.709 0.969 1.00 88.56 188 GLY A N 1
ATOM 1468 C CA . GLY A 1 188 ? 30.393 12.786 -0.302 1.00 88.56 188 GLY A CA 1
ATOM 1469 C C . GLY A 1 188 ? 29.098 11.977 -0.271 1.00 88.56 188 GLY A C 1
ATOM 1470 O O . GLY A 1 188 ? 28.029 12.511 -0.576 1.00 88.56 188 GLY A O 1
ATOM 1471 N N . VAL A 1 189 ? 29.179 10.732 0.203 1.00 90.62 189 VAL A N 1
ATOM 1472 C CA . VAL A 1 189 ? 28.027 9.838 0.384 1.00 90.62 189 VAL A CA 1
ATOM 1473 C C . VAL A 1 189 ? 26.989 10.467 1.313 1.00 90.62 189 VAL A C 1
ATOM 1475 O O . VAL A 1 189 ? 25.809 10.523 0.962 1.00 90.62 189 VAL A O 1
ATOM 1478 N N . PHE A 1 190 ? 27.407 10.999 2.466 1.00 93.19 190 PHE A N 1
ATOM 1479 C CA . PHE A 1 190 ? 26.493 11.601 3.439 1.00 93.19 190 PHE A CA 1
ATOM 1480 C C . PHE A 1 190 ? 25.774 12.836 2.876 1.00 93.19 190 PHE A C 1
ATOM 1482 O O . PHE A 1 190 ? 24.547 12.923 2.947 1.00 93.19 190 PHE A O 1
ATOM 1489 N N . ILE A 1 191 ? 26.516 13.767 2.261 1.00 91.56 191 ILE A N 1
ATOM 1490 C CA . ILE A 1 191 ? 25.947 14.995 1.685 1.00 91.56 191 ILE A CA 1
ATOM 1491 C C . ILE A 1 191 ? 24.960 14.660 0.564 1.00 91.56 191 ILE A C 1
ATOM 1493 O O . ILE A 1 191 ? 23.840 15.175 0.564 1.00 91.56 191 ILE A O 1
ATOM 1497 N N . ARG A 1 192 ? 25.337 13.776 -0.370 1.00 86.00 192 ARG A N 1
ATOM 1498 C CA . ARG A 1 192 ? 24.460 13.375 -1.481 1.00 86.00 192 ARG A CA 1
ATOM 1499 C 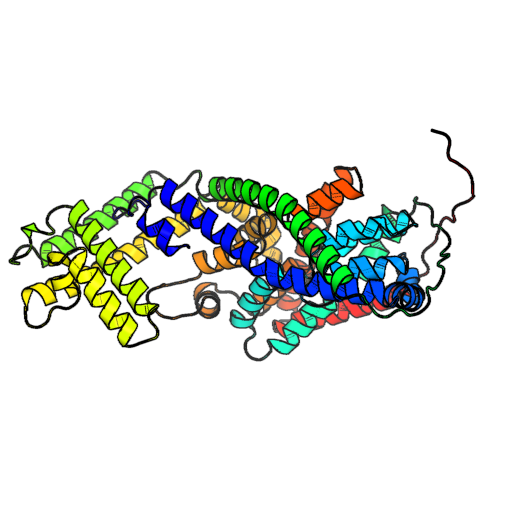C . ARG A 1 192 ? 23.196 12.691 -0.972 1.00 86.00 192 ARG A C 1
ATOM 1501 O O . ARG A 1 192 ? 22.100 13.041 -1.408 1.00 86.00 192 ARG A O 1
ATOM 1508 N N . SER A 1 193 ? 23.329 11.771 -0.018 1.00 89.31 193 SER A N 1
ATOM 1509 C CA . SER A 1 193 ? 22.188 11.063 0.576 1.00 89.31 193 SER A CA 1
ATOM 1510 C C . SER A 1 193 ? 21.233 12.033 1.262 1.00 89.31 193 SER A C 1
ATOM 1512 O O . SER A 1 193 ? 20.030 12.012 0.999 1.00 89.31 193 SER A O 1
ATOM 1514 N N . PHE A 1 194 ? 21.766 12.958 2.064 1.00 91.88 194 PHE A N 1
ATOM 1515 C CA . PHE A 1 194 ? 20.967 13.973 2.743 1.00 91.88 194 PHE A CA 1
ATOM 1516 C C . PHE A 1 194 ? 20.246 14.901 1.755 1.00 91.88 194 PHE A C 1
ATOM 1518 O O . PHE A 1 194 ? 19.047 15.141 1.896 1.00 91.88 194 PHE A O 1
ATOM 1525 N N . GLN A 1 195 ? 20.929 15.366 0.704 1.00 88.56 195 GLN A N 1
ATOM 1526 C CA . GLN A 1 195 ? 20.320 16.194 -0.343 1.00 88.56 195 GLN A CA 1
ATOM 1527 C C . GLN A 1 195 ? 19.167 15.473 -1.056 1.00 88.56 195 GLN A C 1
ATOM 1529 O O . GLN A 1 195 ? 18.109 16.069 -1.277 1.00 88.56 195 GLN A O 1
ATOM 1534 N N . LYS A 1 196 ? 19.334 14.188 -1.399 1.00 82.69 196 LYS A N 1
ATOM 1535 C CA . LYS A 1 196 ? 18.280 13.386 -2.047 1.00 82.69 196 LYS A CA 1
ATOM 1536 C C . LYS A 1 196 ? 17.074 13.193 -1.127 1.00 82.69 196 LYS A C 1
ATOM 1538 O O . LYS A 1 196 ? 15.944 13.405 -1.571 1.00 82.69 196 LYS A O 1
ATOM 1543 N N . VAL A 1 197 ? 17.303 12.872 0.149 1.00 85.38 197 VAL A N 1
ATOM 1544 C CA . VAL A 1 197 ? 16.238 12.756 1.160 1.00 85.38 197 VAL A CA 1
ATOM 1545 C C . VAL A 1 197 ? 15.514 14.090 1.351 1.00 85.38 197 VAL A C 1
ATOM 1547 O O . VAL A 1 197 ? 14.288 14.121 1.395 1.00 85.38 197 VAL A O 1
ATOM 1550 N N . TRP A 1 198 ? 16.230 15.212 1.381 1.00 87.62 198 TRP A N 1
ATOM 1551 C CA . TRP A 1 198 ? 15.623 16.535 1.530 1.00 87.62 198 TRP A CA 1
ATOM 1552 C C . TRP A 1 198 ? 14.723 16.918 0.348 1.00 87.62 198 TRP A C 1
ATOM 1554 O O . TRP A 1 198 ? 13.610 17.419 0.538 1.00 87.62 198 TRP A O 1
ATOM 1564 N N . ILE A 1 199 ? 15.172 16.641 -0.882 1.00 81.25 199 ILE A N 1
ATOM 1565 C CA . ILE A 1 199 ? 14.363 16.832 -2.095 1.00 81.25 199 ILE A CA 1
ATOM 1566 C C . ILE A 1 199 ? 13.105 15.958 -2.041 1.00 81.25 199 ILE A C 1
ATOM 1568 O O . ILE A 1 199 ? 12.019 16.433 -2.386 1.00 81.25 199 ILE A O 1
ATOM 1572 N N . TYR A 1 200 ? 13.246 14.705 -1.597 1.00 76.69 200 TYR A N 1
ATOM 1573 C CA . TYR A 1 200 ? 12.125 13.790 -1.407 1.00 76.69 200 TYR A CA 1
ATOM 1574 C C . TYR A 1 200 ? 11.118 14.350 -0.396 1.00 76.69 200 TYR A C 1
ATOM 1576 O O . TYR A 1 200 ? 9.942 14.466 -0.728 1.00 76.69 200 TYR A O 1
ATOM 1584 N N . ILE A 1 201 ? 11.569 14.789 0.783 1.00 82.81 201 ILE A N 1
ATOM 1585 C CA . ILE A 1 201 ? 10.699 15.352 1.825 1.00 82.81 201 ILE A CA 1
ATOM 1586 C C . ILE A 1 201 ? 9.919 16.558 1.287 1.00 82.81 201 ILE A C 1
ATOM 1588 O O . ILE A 1 201 ? 8.693 16.560 1.345 1.00 82.81 201 ILE A O 1
ATOM 1592 N N . LYS A 1 202 ? 10.591 17.555 0.695 1.00 82.00 202 LYS A N 1
ATOM 1593 C CA . LYS A 1 202 ? 9.915 18.773 0.207 1.00 82.00 202 LYS A CA 1
ATOM 1594 C C . LYS A 1 202 ? 8.843 18.488 -0.850 1.00 82.00 202 LYS A C 1
ATOM 1596 O O . LYS A 1 202 ? 7.770 19.092 -0.816 1.00 82.00 202 LYS A O 1
ATOM 1601 N N . LYS A 1 203 ? 9.128 17.591 -1.799 1.00 74.38 203 LYS A N 1
ATOM 1602 C CA . LYS A 1 203 ? 8.214 17.303 -2.916 1.00 74.38 203 LYS A CA 1
ATOM 1603 C C . LYS A 1 203 ? 7.127 16.295 -2.559 1.00 74.38 203 LYS A C 1
ATOM 1605 O O . LYS A 1 203 ? 5.997 16.455 -2.996 1.00 74.38 203 LYS A O 1
ATOM 1610 N N . VAL A 1 204 ? 7.452 15.250 -1.804 1.00 74.31 204 VAL A N 1
ATOM 1611 C CA . VAL A 1 204 ? 6.506 14.161 -1.532 1.00 74.31 204 VAL A CA 1
ATOM 1612 C C . VAL A 1 204 ? 5.570 14.512 -0.387 1.00 74.31 204 VAL A C 1
ATOM 1614 O O . VAL A 1 204 ? 4.381 14.241 -0.503 1.00 74.31 204 VAL A O 1
ATOM 1617 N N . VAL A 1 205 ? 6.044 15.177 0.673 1.00 79.19 205 VAL A N 1
ATOM 1618 C CA . VAL A 1 205 ? 5.176 15.544 1.808 1.00 79.19 205 VAL A CA 1
ATOM 1619 C C . VAL A 1 205 ? 4.053 16.482 1.366 1.00 79.19 205 VAL A C 1
ATOM 1621 O O . VAL A 1 205 ? 2.907 16.272 1.745 1.00 79.19 205 VAL A O 1
ATOM 1624 N N . THR A 1 206 ? 4.342 17.467 0.514 1.00 80.50 206 THR A N 1
ATOM 1625 C CA . THR A 1 206 ? 3.324 18.400 -0.003 1.00 80.50 206 THR A CA 1
ATOM 1626 C C . THR A 1 206 ? 2.254 17.690 -0.833 1.00 80.50 206 THR A C 1
ATOM 1628 O O . THR A 1 206 ? 1.064 17.903 -0.609 1.00 80.50 206 THR A O 1
ATOM 1631 N N . ILE A 1 207 ? 2.663 16.790 -1.734 1.00 76.00 207 ILE A N 1
ATOM 1632 C CA . ILE A 1 207 ? 1.737 15.987 -2.545 1.00 76.00 207 ILE A CA 1
ATOM 1633 C C . ILE A 1 207 ? 0.903 15.056 -1.655 1.00 76.00 207 ILE A C 1
ATOM 1635 O O . ILE A 1 207 ? -0.314 15.004 -1.807 1.00 76.00 207 ILE A O 1
ATOM 1639 N N . VAL A 1 208 ? 1.531 14.338 -0.718 1.00 74.75 208 VAL A N 1
ATOM 1640 C CA . VAL A 1 208 ? 0.825 13.369 0.132 1.00 74.75 208 VAL A CA 1
ATOM 1641 C C . VAL A 1 208 ? -0.135 14.060 1.095 1.00 74.75 208 VAL A C 1
ATOM 1643 O O . VAL A 1 208 ? -1.226 13.546 1.292 1.00 74.75 208 VAL A O 1
ATOM 1646 N N . LEU A 1 209 ? 0.201 15.229 1.650 1.00 79.62 209 LEU A N 1
ATOM 1647 C CA . LEU A 1 209 ? -0.736 15.990 2.486 1.00 79.62 209 LEU A CA 1
ATOM 1648 C C . LEU A 1 209 ? -1.965 16.445 1.687 1.00 79.62 209 LEU A C 1
ATOM 1650 O O . LEU A 1 209 ? -3.083 16.297 2.170 1.00 79.62 209 LEU A O 1
ATOM 1654 N N . ALA A 1 210 ? -1.784 16.945 0.461 1.00 83.19 210 ALA A N 1
ATOM 1655 C CA . ALA A 1 210 ? -2.904 17.349 -0.391 1.00 83.19 210 ALA A CA 1
ATOM 1656 C C . ALA A 1 210 ? -3.802 16.157 -0.766 1.00 83.19 210 ALA A C 1
ATOM 1658 O O . ALA A 1 210 ? -5.025 16.216 -0.639 1.00 83.19 210 ALA A O 1
ATOM 1659 N N . VAL A 1 211 ? -3.183 15.052 -1.184 1.00 77.31 211 VAL A N 1
ATOM 1660 C CA . VAL A 1 211 ? -3.872 13.809 -1.548 1.00 77.31 211 VAL A CA 1
ATOM 1661 C C . VAL A 1 211 ? -4.554 13.166 -0.348 1.00 77.31 211 VAL A C 1
ATOM 1663 O O . VAL A 1 211 ? -5.652 12.633 -0.505 1.00 77.31 211 VAL A O 1
ATOM 1666 N N . ALA A 1 212 ? -3.930 13.240 0.833 1.00 78.50 212 ALA A N 1
ATOM 1667 C CA . ALA A 1 212 ? -4.568 12.865 2.073 1.00 78.50 212 ALA A CA 1
ATOM 1668 C C . ALA A 1 212 ? -5.858 13.668 2.138 1.00 78.50 212 ALA A C 1
ATOM 1670 O O . ALA A 1 212 ? -6.900 13.049 1.960 1.00 78.50 212 ALA A O 1
ATOM 1671 N N . VAL A 1 213 ? -5.830 15.001 2.313 1.00 85.38 213 VAL A N 1
ATOM 1672 C CA . VAL A 1 213 ? -7.037 15.843 2.528 1.00 85.38 213 VAL A CA 1
ATOM 1673 C C . VAL A 1 213 ? -8.203 15.461 1.607 1.00 85.38 213 VAL A C 1
ATOM 1675 O O . VAL A 1 213 ? -9.323 15.279 2.086 1.00 85.38 213 VAL A O 1
ATOM 1678 N N . ILE A 1 214 ? -7.925 15.257 0.317 1.00 85.62 214 ILE A N 1
ATOM 1679 C CA . ILE A 1 214 ? -8.908 14.800 -0.674 1.00 85.62 214 ILE A CA 1
ATOM 1680 C C . ILE A 1 214 ? -9.501 13.430 -0.314 1.00 85.62 214 ILE A C 1
ATOM 1682 O O . ILE A 1 214 ? -10.720 13.285 -0.292 1.00 85.62 214 ILE A O 1
ATOM 1686 N N . LEU A 1 215 ? -8.677 12.425 -0.003 1.00 79.62 215 LEU A N 1
ATOM 1687 C CA . LEU A 1 215 ? -9.156 11.116 0.446 1.00 79.62 215 LEU A CA 1
ATOM 1688 C C . LEU A 1 215 ? -10.023 11.194 1.704 1.00 79.62 215 LEU A C 1
ATOM 1690 O O . LEU A 1 215 ? -10.993 10.450 1.792 1.00 79.62 215 LEU A O 1
ATOM 1694 N N . PHE A 1 216 ? -9.689 12.040 2.684 1.00 83.31 216 PHE A N 1
ATOM 1695 C CA . PHE A 1 216 ? -10.547 12.179 3.869 1.00 83.31 216 PHE A CA 1
ATOM 1696 C C . PHE A 1 216 ? -11.896 12.763 3.499 1.00 83.31 216 PHE A C 1
ATOM 1698 O O . PHE A 1 216 ? -12.906 12.213 3.912 1.00 83.31 216 PHE A O 1
ATOM 1705 N N . ALA A 1 217 ? -11.929 13.796 2.655 1.00 87.06 217 ALA A N 1
ATOM 1706 C CA . ALA A 1 217 ? -13.189 14.313 2.140 1.00 87.06 217 ALA A CA 1
ATOM 1707 C C . ALA A 1 217 ? -13.986 13.218 1.399 1.00 87.06 217 ALA A C 1
ATOM 1709 O O . ALA A 1 217 ? -15.174 13.047 1.653 1.00 87.06 217 ALA A O 1
ATOM 1710 N N . MET A 1 218 ? -13.330 12.414 0.556 1.00 83.94 218 MET A N 1
ATOM 1711 C CA . MET A 1 218 ? -13.976 11.310 -0.168 1.00 83.94 218 MET A CA 1
ATOM 1712 C C . MET A 1 218 ? -14.448 10.155 0.727 1.00 83.94 218 MET A C 1
ATOM 1714 O O . MET A 1 218 ? -15.364 9.441 0.330 1.00 83.94 218 MET A O 1
ATOM 1718 N N . LEU A 1 219 ? -13.807 9.933 1.878 1.00 80.06 219 LEU A N 1
ATOM 1719 C CA . LEU A 1 219 ? -14.188 8.919 2.869 1.00 80.06 219 LEU A CA 1
ATOM 1720 C C . LEU A 1 219 ? -15.289 9.405 3.818 1.00 80.06 219 LEU A C 1
ATOM 1722 O O . LEU A 1 219 ? -16.010 8.587 4.383 1.00 80.06 219 LEU A O 1
ATOM 1726 N N . GLU A 1 220 ? -15.385 10.715 4.027 1.00 81.75 220 GLU A N 1
ATOM 1727 C CA . GLU A 1 220 ? -16.256 11.316 5.034 1.00 81.75 220 GLU A CA 1
ATOM 1728 C C . GLU A 1 220 ? -17.610 11.754 4.457 1.00 81.75 220 GLU A C 1
ATOM 1730 O O . GLU A 1 220 ? -18.630 11.605 5.129 1.00 81.75 220 GLU A O 1
ATOM 1735 N N . PHE A 1 221 ? -17.634 12.255 3.218 1.00 84.31 221 PHE A N 1
ATOM 1736 C CA . PHE A 1 221 ? -18.841 12.727 2.530 1.00 84.31 221 PHE A CA 1
ATOM 1737 C C . PHE A 1 221 ? -19.392 11.668 1.561 1.00 84.31 221 PHE A C 1
ATOM 1739 O O . PHE A 1 221 ? -18.587 10.966 0.938 1.00 84.31 221 PHE A O 1
ATOM 1746 N N . PRO A 1 222 ? -20.727 11.551 1.369 1.00 80.62 222 PRO A N 1
ATOM 1747 C CA . PRO A 1 222 ? -21.847 12.299 1.980 1.00 80.62 222 PRO A CA 1
ATOM 1748 C C . PRO A 1 222 ? -22.198 11.933 3.439 1.00 80.62 222 PRO A C 1
ATOM 1750 O O . PRO A 1 222 ? -23.051 12.583 4.035 1.00 80.62 222 PRO A O 1
ATOM 1753 N N . GLY A 1 223 ? -21.522 10.955 4.045 1.00 78.31 223 GLY A N 1
ATOM 1754 C CA . GLY A 1 223 ? -21.715 10.593 5.451 1.00 78.31 223 GLY A CA 1
ATOM 1755 C C . GLY A 1 223 ? -22.811 9.546 5.672 1.00 78.31 223 GLY A C 1
ATOM 1756 O O . GLY A 1 223 ? -23.046 8.685 4.828 1.00 78.31 223 GLY A O 1
ATOM 1757 N N . LEU A 1 224 ? -23.435 9.565 6.852 1.00 80.81 224 LEU A N 1
ATOM 1758 C CA . LEU A 1 224 ? -24.550 8.674 7.190 1.00 80.81 224 LEU A CA 1
ATOM 1759 C C . LEU A 1 224 ? -25.864 9.283 6.692 1.00 80.81 224 LEU A C 1
ATOM 1761 O O . LEU A 1 224 ? -26.105 10.469 6.904 1.00 80.81 224 LEU A O 1
ATOM 1765 N N . ASN A 1 225 ? -26.736 8.460 6.109 1.00 84.25 225 ASN A N 1
ATOM 1766 C CA . ASN A 1 225 ? -28.096 8.878 5.770 1.00 84.25 225 ASN A CA 1
ATOM 1767 C C . ASN A 1 225 ? -28.873 9.275 7.040 1.00 84.25 225 ASN A C 1
ATOM 1769 O O . ASN A 1 225 ? -28.571 8.807 8.146 1.00 84.25 225 ASN A O 1
ATOM 1773 N N . GLU A 1 226 ? -29.902 10.113 6.894 1.00 82.62 226 GLU A N 1
ATOM 1774 C CA . GLU A 1 226 ? -30.736 10.563 8.021 1.00 82.62 226 GLU A CA 1
ATOM 1775 C C . GLU A 1 226 ? -31.376 9.382 8.771 1.00 82.62 226 GLU A C 1
ATOM 1777 O O . GLU A 1 226 ? -31.365 9.336 10.003 1.00 82.62 226 GLU A O 1
ATOM 1782 N N . GLU A 1 227 ? -31.832 8.361 8.040 1.00 85.62 227 GLU A N 1
ATOM 1783 C CA . GLU A 1 227 ? -32.409 7.140 8.610 1.00 85.62 227 GLU A CA 1
ATOM 1784 C C . GLU A 1 227 ? -31.393 6.344 9.450 1.00 85.62 227 GLU A C 1
ATOM 1786 O O . GLU A 1 227 ? -31.682 5.936 10.581 1.00 85.62 227 GLU A O 1
ATOM 1791 N N . SER A 1 228 ? -30.168 6.179 8.941 1.00 82.88 228 SER A N 1
ATOM 1792 C CA . SER A 1 228 ? -29.071 5.516 9.656 1.00 82.88 228 SER A CA 1
ATOM 1793 C C . SER A 1 228 ? -28.672 6.298 10.907 1.00 82.88 228 SER A C 1
ATOM 1795 O O . SER A 1 228 ? -28.442 5.712 11.965 1.00 82.88 228 SER A O 1
ATOM 1797 N N . THR A 1 229 ? -28.652 7.628 10.823 1.00 82.81 229 THR A N 1
ATOM 1798 C CA . THR A 1 229 ? -28.349 8.508 11.960 1.00 82.81 229 THR A CA 1
ATOM 1799 C C . THR A 1 229 ? -29.378 8.330 13.078 1.00 82.81 229 THR A C 1
ATOM 1801 O O . THR A 1 229 ? -29.000 8.079 14.226 1.00 82.81 229 THR A O 1
ATOM 1804 N N . LEU A 1 230 ? -30.671 8.330 12.739 1.00 85.56 230 LEU A N 1
ATOM 1805 C CA . LEU A 1 230 ? -31.763 8.069 13.684 1.00 85.56 230 LEU A CA 1
ATOM 1806 C C . LEU A 1 230 ? -31.695 6.656 14.281 1.00 85.56 230 LEU A C 1
ATOM 1808 O O . LEU A 1 230 ? -31.953 6.467 15.473 1.00 85.56 230 LEU A O 1
ATOM 1812 N N . LYS A 1 231 ? -31.329 5.647 13.483 1.00 88.06 231 LYS A N 1
ATOM 1813 C CA . LYS A 1 231 ? -31.136 4.265 13.950 1.00 88.06 231 LYS A CA 1
ATOM 1814 C C . LYS A 1 231 ? -30.048 4.185 15.023 1.00 88.06 231 LYS A C 1
ATOM 1816 O O . LYS A 1 231 ? -30.284 3.603 16.086 1.00 88.06 231 LYS A O 1
ATOM 1821 N N . TYR A 1 232 ? -28.878 4.775 14.780 1.00 86.12 232 TYR A N 1
ATOM 1822 C CA . TYR A 1 232 ? -27.773 4.759 15.742 1.00 86.12 232 TYR A CA 1
ATOM 1823 C C . TYR A 1 232 ? -28.042 5.631 16.966 1.00 86.12 232 TYR A C 1
ATOM 1825 O O . TYR A 1 232 ? -27.664 5.256 18.079 1.00 86.12 232 TYR A O 1
ATOM 1833 N N . GLU A 1 233 ? -28.761 6.741 16.808 1.00 85.44 233 GLU A N 1
ATOM 1834 C CA . GLU A 1 233 ? -29.206 7.551 17.936 1.00 85.44 233 GLU A CA 1
ATOM 1835 C C . GLU A 1 233 ? -30.159 6.763 18.846 1.00 85.44 233 GLU A C 1
ATOM 1837 O O . GLU A 1 233 ? -29.903 6.656 20.048 1.00 85.44 233 GLU A O 1
ATOM 1842 N N . LYS A 1 234 ? -31.173 6.090 18.283 1.00 87.25 234 LYS A N 1
ATOM 1843 C CA . LYS A 1 234 ? -32.079 5.205 19.038 1.00 87.25 234 LYS A CA 1
ATOM 1844 C C . LYS A 1 234 ? -31.329 4.084 19.760 1.00 87.25 234 LYS A C 1
ATOM 1846 O O . LYS A 1 234 ? -31.589 3.830 20.937 1.00 87.25 234 LYS A O 1
ATOM 1851 N N . GLN A 1 235 ? -30.375 3.430 19.094 1.00 86.00 235 GLN A N 1
ATOM 1852 C CA . GLN A 1 235 ? -29.536 2.407 19.729 1.00 86.00 235 GLN A CA 1
ATOM 1853 C C . GLN A 1 235 ? -28.708 2.987 20.880 1.00 86.00 235 GLN A C 1
ATOM 1855 O O . GLN A 1 235 ? -28.629 2.383 21.950 1.00 86.00 235 GLN A O 1
ATOM 1860 N N . SER A 1 236 ? -28.124 4.171 20.693 1.00 83.94 236 SER A N 1
ATOM 1861 C CA . SER A 1 236 ? -27.325 4.830 21.724 1.00 83.94 236 SER A CA 1
ATOM 1862 C C . SER A 1 236 ? -28.147 5.174 22.967 1.00 83.94 236 SER A C 1
ATOM 1864 O O . SER A 1 236 ? -27.731 4.859 24.082 1.00 83.94 236 SER A O 1
ATOM 1866 N N . LEU A 1 237 ? -29.359 5.706 22.784 1.00 86.06 237 LEU A N 1
ATOM 1867 C CA . LEU A 1 237 ? -30.304 5.996 23.862 1.00 86.06 237 LEU A CA 1
ATOM 1868 C C . LEU A 1 237 ? -30.772 4.712 24.562 1.00 86.06 237 LEU A C 1
ATOM 1870 O O . LEU A 1 237 ? -30.914 4.684 25.786 1.00 86.06 237 LEU A O 1
ATOM 1874 N N . ALA A 1 238 ? -30.944 3.610 23.827 1.00 87.75 238 ALA A N 1
ATOM 1875 C CA . ALA A 1 238 ? -31.249 2.308 24.416 1.00 87.75 238 ALA A CA 1
ATOM 1876 C C . ALA A 1 238 ? -30.100 1.780 25.301 1.00 87.75 238 ALA A C 1
ATOM 1878 O O . ALA A 1 238 ? -30.354 1.176 26.344 1.00 87.75 238 ALA A O 1
ATOM 1879 N N . TYR A 1 239 ? -28.837 2.009 24.930 1.00 86.44 239 TYR A N 1
ATOM 1880 C CA . TYR A 1 239 ? -27.692 1.642 25.774 1.00 86.44 239 TYR A CA 1
ATOM 1881 C C . TYR A 1 239 ? -27.535 2.567 26.984 1.00 86.44 239 TYR A C 1
ATOM 1883 O O . TYR A 1 239 ? -27.302 2.075 28.089 1.00 86.44 239 TYR A O 1
ATOM 1891 N N . LEU A 1 240 ? -27.720 3.876 26.801 1.00 85.06 240 LEU A N 1
ATOM 1892 C CA . LEU A 1 240 ? -27.681 4.854 27.889 1.00 85.06 240 LEU A CA 1
ATOM 1893 C C . LEU A 1 240 ? -28.801 4.608 28.906 1.00 85.06 240 LEU A C 1
ATOM 1895 O O . LEU A 1 240 ? -28.527 4.540 30.096 1.00 85.06 240 LEU A O 1
ATOM 1899 N N . SER A 1 241 ? -30.031 4.340 28.461 1.00 85.25 241 SER A N 1
ATOM 1900 C CA . SER A 1 241 ? -31.146 3.998 29.359 1.00 85.25 241 SER A CA 1
ATOM 1901 C C . SER A 1 241 ? -30.944 2.665 30.091 1.00 85.25 241 SER A C 1
ATOM 1903 O O . SER A 1 241 ? -31.348 2.518 31.244 1.00 85.25 241 SER A O 1
ATOM 1905 N N . LYS A 1 242 ? -30.288 1.675 29.465 1.00 87.00 242 LYS A N 1
ATOM 1906 C CA . LYS A 1 242 ? -29.881 0.430 30.144 1.00 87.00 242 LYS A CA 1
ATOM 1907 C C . LYS A 1 242 ? -28.817 0.679 31.213 1.00 87.00 242 LYS A C 1
ATOM 1909 O O . LYS A 1 242 ? -28.853 0.015 32.247 1.00 87.00 242 LYS A O 1
ATOM 1914 N N . PHE A 1 243 ? -27.872 1.580 30.953 1.00 85.25 243 PHE A N 1
ATOM 1915 C CA . PHE A 1 243 ? -26.841 1.975 31.912 1.00 85.25 243 PHE A CA 1
ATOM 1916 C C . PHE A 1 243 ? -27.449 2.737 33.091 1.00 85.25 243 PHE A C 1
ATOM 1918 O O . PHE A 1 243 ? -27.227 2.351 34.237 1.00 85.25 243 PHE A O 1
ATOM 1925 N N . ASP A 1 244 ? -28.295 3.721 32.796 1.00 85.06 244 ASP A N 1
ATOM 1926 C CA . ASP A 1 244 ? -29.056 4.501 33.767 1.00 85.06 244 ASP A CA 1
ATOM 1927 C C . ASP A 1 244 ? -29.845 3.578 34.718 1.00 85.06 244 ASP A C 1
ATOM 1929 O O . ASP A 1 244 ? -29.568 3.523 35.917 1.00 85.06 244 ASP A O 1
ATOM 1933 N N . LYS A 1 245 ? -30.697 2.687 34.181 1.00 84.81 245 LYS A N 1
ATOM 1934 C CA . LYS A 1 245 ? -31.462 1.694 34.970 1.00 84.81 245 LYS A CA 1
ATOM 1935 C C . LYS A 1 245 ? -30.610 0.841 35.923 1.00 84.81 245 LYS A C 1
ATOM 1937 O O . LYS A 1 245 ? -31.115 0.386 36.945 1.00 84.81 245 LYS A O 1
ATOM 1942 N N . GLN A 1 246 ? -29.339 0.582 35.607 1.00 81.94 246 GLN A N 1
ATOM 1943 C CA . GLN A 1 246 ? -28.454 -0.208 36.472 1.00 81.94 246 GLN A CA 1
ATOM 1944 C C . GLN A 1 246 ? -27.878 0.599 37.645 1.00 81.94 246 GLN A C 1
ATOM 1946 O O . GLN A 1 246 ? -27.485 -0.001 38.656 1.00 81.94 246 GLN A O 1
ATOM 1951 N N . ILE A 1 247 ? -27.812 1.926 37.516 1.00 81.62 247 ILE A N 1
ATOM 1952 C CA . ILE A 1 247 ? -27.065 2.818 38.411 1.00 81.62 247 ILE A CA 1
ATOM 1953 C C . ILE A 1 247 ? -27.988 3.754 39.207 1.00 81.62 247 ILE A C 1
ATOM 1955 O O . ILE A 1 247 ? -27.538 4.239 40.235 1.00 81.62 247 ILE A O 1
ATOM 1959 N N . LYS A 1 248 ? -29.278 3.902 38.856 1.00 77.50 248 LYS A N 1
ATOM 1960 C CA . LYS A 1 248 ? -30.259 4.753 39.577 1.00 77.50 248 LYS A CA 1
ATOM 1961 C C . LYS A 1 248 ? -30.222 4.687 41.107 1.00 77.50 248 LYS A C 1
ATOM 1963 O O . LYS A 1 248 ? -30.385 5.701 41.766 1.00 77.50 248 LYS A O 1
ATOM 1968 N N . ASN A 1 249 ? -29.974 3.509 41.680 1.00 73.38 249 ASN A N 1
ATOM 1969 C CA . ASN A 1 249 ? -29.983 3.308 43.136 1.00 73.38 249 ASN A CA 1
ATOM 1970 C C . ASN A 1 249 ? -28.585 3.408 43.780 1.00 73.38 249 ASN A C 1
ATOM 1972 O O . ASN A 1 249 ? -28.371 2.876 44.867 1.00 73.38 249 ASN A O 1
ATOM 1976 N N . ASN A 1 250 ? -27.605 3.993 43.090 1.00 76.25 250 ASN A N 1
ATOM 1977 C CA . ASN A 1 250 ? -26.213 4.049 43.527 1.00 76.25 250 ASN A CA 1
ATOM 1978 C C . ASN A 1 250 ? -25.881 5.417 44.136 1.00 76.25 250 ASN A C 1
ATOM 1980 O O . ASN A 1 250 ? -26.273 6.454 43.610 1.00 76.25 250 ASN A O 1
ATOM 1984 N N . LYS A 1 251 ? -25.062 5.423 45.192 1.00 74.31 251 LYS A N 1
ATOM 1985 C CA . LYS A 1 251 ? -24.562 6.636 45.862 1.00 74.31 251 LYS A CA 1
ATOM 1986 C C . LYS A 1 251 ? -23.859 7.624 44.917 1.00 74.31 251 LYS A C 1
ATOM 1988 O O . LYS A 1 251 ? -23.808 8.809 45.210 1.00 74.31 251 LYS A O 1
ATOM 1993 N N . TYR A 1 252 ? -23.287 7.144 43.814 1.00 75.19 252 TYR A N 1
ATOM 1994 C CA . TYR A 1 252 ? -22.529 7.968 42.867 1.00 75.19 252 TYR A CA 1
ATOM 1995 C C . TYR A 1 252 ? -23.317 8.366 41.611 1.00 75.19 252 TYR A C 1
ATOM 1997 O O . TYR A 1 252 ? -22.706 8.787 40.631 1.00 75.19 252 TYR A O 1
ATOM 2005 N N . TYR A 1 253 ? -24.643 8.201 41.613 1.00 72.12 253 TYR A N 1
ATOM 2006 C CA . TYR A 1 253 ? -25.490 8.490 40.454 1.00 72.12 253 TYR A CA 1
ATOM 2007 C C . TYR A 1 253 ? -25.412 9.964 40.010 1.00 72.12 253 TYR A C 1
ATOM 2009 O O . TYR A 1 253 ? -25.278 10.221 38.820 1.00 72.12 253 TYR A O 1
ATOM 2017 N N . GLU A 1 254 ? -25.343 10.912 40.952 1.00 72.06 254 GLU A N 1
ATOM 2018 C CA . GLU A 1 254 ? -25.207 12.356 40.666 1.00 72.06 254 GLU A CA 1
ATOM 2019 C C . GLU A 1 254 ? -23.953 12.720 39.851 1.00 72.06 254 GLU A C 1
ATOM 2021 O O . GLU A 1 254 ? -23.911 13.763 39.216 1.00 72.06 254 GLU A O 1
ATOM 2026 N N . LEU A 1 255 ? -22.920 11.867 39.847 1.00 70.25 255 LEU A N 1
ATOM 2027 C CA . LEU A 1 255 ? -21.682 12.098 39.089 1.00 70.25 255 LEU A CA 1
ATOM 2028 C C . LEU A 1 255 ? -21.752 11.586 37.638 1.00 70.25 255 LEU A C 1
ATOM 2030 O O . LEU A 1 255 ? -20.768 11.713 36.901 1.00 70.25 255 LEU A O 1
ATOM 2034 N N . VAL A 1 256 ? -22.843 10.908 37.268 1.00 75.56 256 VAL A N 1
ATOM 2035 C CA . VAL A 1 256 ? -23.026 10.200 35.989 1.00 75.56 256 VAL A CA 1
ATOM 2036 C C . VAL A 1 256 ? -24.448 10.337 35.437 1.00 75.56 256 VAL A C 1
ATOM 2038 O O . VAL A 1 256 ? -24.885 9.485 34.662 1.00 75.56 256 VAL A O 1
ATOM 2041 N N . ASP A 1 257 ? -25.172 11.375 35.843 1.00 73.50 257 ASP A N 1
ATOM 2042 C CA . ASP A 1 257 ? -26.589 11.554 35.512 1.00 73.50 257 ASP A CA 1
ATOM 2043 C C . ASP A 1 257 ? -26.763 12.071 34.075 1.00 73.50 257 ASP A C 1
ATOM 2045 O O . ASP A 1 257 ? -27.643 11.642 33.325 1.00 73.50 257 ASP A O 1
ATOM 2049 N N . THR A 1 258 ? -25.858 12.942 33.620 1.00 77.75 258 THR A N 1
ATOM 2050 C CA . THR A 1 258 ? -25.962 13.526 32.280 1.00 77.75 258 THR A CA 1
ATOM 2051 C C . THR A 1 258 ? -25.251 12.696 31.208 1.00 77.75 258 THR A C 1
ATOM 2053 O O . THR A 1 258 ? -24.194 12.094 31.419 1.00 77.75 258 THR A O 1
ATOM 2056 N N . LYS A 1 259 ? -25.770 12.745 29.969 1.00 77.19 259 LYS A N 1
ATOM 2057 C CA . LYS A 1 259 ? -25.125 12.133 28.787 1.00 77.19 259 LYS A CA 1
ATOM 2058 C C . LYS A 1 259 ? -23.654 12.555 28.647 1.00 77.19 259 LYS A C 1
ATOM 2060 O O . LYS A 1 259 ? -22.817 11.725 28.289 1.00 77.19 259 LYS A O 1
ATOM 2065 N N . LYS A 1 260 ? -23.337 13.822 28.944 1.00 78.44 260 LYS A N 1
ATOM 2066 C CA . LYS A 1 260 ? -21.974 14.370 28.872 1.00 78.44 260 LYS A CA 1
ATOM 2067 C C . LYS A 1 260 ? -21.051 13.738 29.915 1.00 78.44 260 LYS A C 1
ATOM 2069 O O . LYS A 1 260 ? -19.976 13.283 29.546 1.00 78.44 260 LYS A O 1
ATOM 2074 N N . GLU A 1 261 ? -21.486 13.612 31.165 1.00 79.56 261 GLU A N 1
ATOM 2075 C CA . GLU A 1 261 ? -20.691 12.984 32.232 1.00 79.56 261 GLU A CA 1
ATOM 2076 C C . GLU A 1 261 ? -20.448 11.496 31.974 1.00 79.56 261 GLU A C 1
ATOM 2078 O O . GLU A 1 261 ? -19.336 11.002 32.166 1.00 79.56 261 GLU A O 1
ATOM 2083 N N . VAL A 1 262 ? -21.454 10.775 31.466 1.00 81.81 262 VAL A N 1
ATOM 2084 C CA . VAL A 1 262 ? -21.291 9.373 31.050 1.00 81.81 262 VAL A CA 1
ATOM 2085 C C . VAL A 1 262 ? -20.282 9.261 29.903 1.00 81.81 262 VAL A C 1
ATOM 2087 O O . VAL A 1 262 ? -19.441 8.359 29.896 1.00 81.81 262 VAL A O 1
ATOM 2090 N N . SER A 1 263 ? -20.332 10.188 28.946 1.00 79.88 263 SER A N 1
ATOM 2091 C CA . SER A 1 263 ? -19.387 10.267 27.829 1.00 79.88 263 SER A CA 1
ATOM 2092 C C . SER A 1 263 ? -17.960 10.570 28.306 1.00 79.88 263 SER A C 1
ATOM 2094 O O . SER A 1 263 ? -17.016 9.874 27.925 1.00 79.88 263 SER A O 1
ATOM 2096 N N . ASP A 1 264 ? -17.790 11.526 29.221 1.00 80.88 264 ASP A N 1
ATOM 2097 C CA . ASP A 1 264 ? -16.502 11.873 29.823 1.00 80.88 264 ASP A CA 1
ATOM 2098 C C . ASP A 1 264 ? -15.920 10.736 30.662 1.00 80.88 264 ASP A C 1
ATOM 2100 O O . ASP A 1 264 ? -14.727 10.431 30.552 1.00 80.88 264 ASP A O 1
ATOM 2104 N N . LEU A 1 265 ? -16.758 10.044 31.432 1.00 83.00 265 LEU A N 1
ATOM 2105 C CA . LEU A 1 265 ? -16.377 8.855 32.181 1.00 83.00 265 LEU A CA 1
ATOM 2106 C C . LEU A 1 265 ? -15.932 7.720 31.255 1.00 83.00 265 LEU A C 1
ATOM 2108 O O . LEU A 1 265 ? -14.936 7.050 31.535 1.00 83.00 265 LEU A O 1
ATOM 2112 N N . LEU A 1 266 ? -16.631 7.508 30.138 1.00 83.25 266 LEU A N 1
ATOM 2113 C CA . LEU A 1 266 ? -16.245 6.522 29.128 1.00 83.25 266 LEU A CA 1
ATOM 2114 C C . LEU A 1 266 ? -14.924 6.885 28.455 1.00 83.25 266 LEU A C 1
ATOM 2116 O O . LEU A 1 266 ? -14.063 6.019 28.308 1.00 83.25 266 LEU A O 1
ATOM 2120 N N . ASN A 1 267 ? -14.735 8.151 28.086 1.00 82.44 267 ASN A N 1
ATOM 2121 C CA . ASN A 1 267 ? -13.490 8.640 27.497 1.00 82.44 267 ASN A CA 1
ATOM 2122 C C . ASN A 1 267 ? -12.317 8.485 28.478 1.00 82.44 267 ASN A C 1
ATOM 2124 O O . ASN A 1 267 ? -11.236 8.030 28.098 1.00 82.44 267 ASN A O 1
ATOM 2128 N N . TYR A 1 268 ? -12.542 8.785 29.758 1.00 82.94 268 TYR A N 1
ATOM 2129 C CA . TYR A 1 268 ? -11.571 8.574 30.827 1.00 82.94 268 TYR A CA 1
ATOM 2130 C C . TYR A 1 268 ? -11.253 7.080 31.024 1.00 82.94 268 TYR A C 1
ATOM 2132 O O . TYR A 1 268 ? -10.083 6.699 31.117 1.00 82.94 268 TYR A O 1
ATOM 2140 N N . TYR A 1 269 ? -12.276 6.218 31.012 1.00 84.06 269 TYR A N 1
ATOM 2141 C CA . TYR A 1 269 ? -12.132 4.767 31.125 1.00 84.06 269 TYR A CA 1
ATOM 2142 C C . TYR A 1 269 ? -11.338 4.157 29.961 1.00 84.06 269 TYR A C 1
ATOM 2144 O O . TYR A 1 269 ? -10.386 3.399 30.174 1.00 84.06 269 TYR A O 1
ATOM 2152 N N . ASP A 1 270 ? -11.708 4.497 28.727 1.00 81.25 270 ASP A N 1
ATOM 2153 C CA . ASP A 1 270 ? -11.056 3.995 27.521 1.00 81.25 270 ASP A CA 1
ATOM 2154 C C . ASP A 1 270 ? -9.624 4.526 27.392 1.00 81.25 270 ASP A C 1
ATOM 2156 O O . ASP A 1 270 ? -8.717 3.757 27.060 1.00 81.25 270 ASP A O 1
ATOM 2160 N N . GLY A 1 271 ? -9.393 5.797 27.740 1.00 79.56 271 GLY A N 1
ATOM 2161 C CA . GLY A 1 271 ? -8.065 6.406 27.775 1.00 79.56 271 GLY A CA 1
ATOM 2162 C C . GLY A 1 271 ? -7.131 5.738 28.788 1.00 79.56 271 GLY A C 1
ATOM 2163 O O . GLY A 1 271 ? -5.978 5.442 28.459 1.00 79.56 271 GLY A O 1
ATOM 2164 N N . TYR A 1 272 ? -7.629 5.430 29.993 1.00 83.50 272 TYR A N 1
ATOM 2165 C CA . TYR A 1 272 ? -6.866 4.674 30.989 1.00 83.50 272 TYR A CA 1
ATOM 2166 C C . TYR A 1 272 ? -6.521 3.278 30.473 1.00 83.50 272 TYR A C 1
ATOM 2168 O O . TYR A 1 272 ? -5.358 2.876 30.518 1.00 83.50 272 TYR A O 1
ATOM 2176 N N . ARG A 1 273 ? -7.507 2.538 29.942 1.00 82.38 273 ARG A N 1
ATOM 2177 C CA . ARG A 1 273 ? -7.286 1.169 29.458 1.00 82.38 273 ARG A CA 1
ATOM 2178 C C . ARG A 1 273 ? -6.276 1.138 28.308 1.00 82.38 273 ARG A C 1
ATOM 2180 O O . ARG A 1 273 ? -5.373 0.308 28.336 1.00 82.38 273 ARG A O 1
ATOM 2187 N N . ALA A 1 274 ? -6.380 2.050 27.341 1.00 76.25 274 ALA A N 1
ATOM 2188 C CA . ALA A 1 274 ? -5.453 2.125 26.213 1.00 76.25 274 ALA A CA 1
ATOM 2189 C C . ALA A 1 274 ? -4.011 2.412 26.667 1.00 76.25 274 ALA A C 1
ATOM 2191 O O . ALA A 1 274 ? -3.089 1.696 26.276 1.00 76.25 274 ALA A O 1
ATOM 2192 N N . LYS A 1 275 ? -3.810 3.405 27.549 1.00 81.56 275 LYS A N 1
ATOM 2193 C CA . LYS A 1 275 ? -2.482 3.729 28.103 1.00 81.56 275 LYS A CA 1
ATOM 2194 C C . LYS A 1 275 ? -1.947 2.599 29.000 1.00 81.56 275 LYS A C 1
ATOM 2196 O O . LYS A 1 275 ? -0.745 2.366 29.025 1.00 81.56 275 LYS A O 1
ATOM 2201 N N . ARG A 1 276 ? -2.824 1.851 29.684 1.00 80.62 276 ARG A N 1
ATOM 2202 C CA . ARG A 1 276 ? -2.455 0.683 30.502 1.00 80.62 276 ARG A CA 1
ATOM 2203 C C . ARG A 1 276 ? -2.007 -0.507 29.656 1.00 80.62 276 ARG A C 1
ATOM 2205 O O . ARG A 1 276 ? -1.056 -1.171 30.040 1.00 80.62 276 ARG A O 1
ATOM 2212 N N . MET A 1 277 ? -2.668 -0.765 28.528 1.00 77.62 277 MET A N 1
ATOM 2213 C CA . MET A 1 277 ? -2.276 -1.822 27.586 1.00 77.62 277 MET A CA 1
ATOM 2214 C C . MET A 1 277 ? -0.946 -1.516 26.887 1.00 77.62 277 MET A C 1
ATOM 2216 O O . MET A 1 277 ? -0.236 -2.438 26.511 1.00 77.62 277 MET A O 1
ATOM 2220 N N . ALA A 1 278 ? -0.602 -0.235 26.733 1.00 76.00 278 ALA A N 1
ATOM 2221 C CA . ALA A 1 278 ? 0.667 0.203 26.154 1.00 76.00 278 ALA A CA 1
ATOM 2222 C C . ALA A 1 278 ? 1.835 0.256 27.162 1.00 76.00 278 ALA A C 1
ATOM 2224 O O . ALA A 1 278 ? 2.965 0.512 26.756 1.00 76.00 278 ALA A O 1
ATOM 2225 N N . ALA A 1 279 ? 1.580 0.071 28.461 1.00 79.44 279 ALA A N 1
ATOM 2226 C CA . ALA A 1 279 ? 2.614 0.129 29.490 1.00 79.44 279 ALA A CA 1
ATOM 2227 C C . ALA A 1 279 ? 3.349 -1.215 29.594 1.00 79.44 279 ALA A C 1
ATOM 2229 O O . ALA A 1 279 ? 2.738 -2.235 29.913 1.00 79.44 279 ALA A O 1
ATOM 2230 N N . THR A 1 280 ? 4.660 -1.205 29.358 1.00 74.81 280 THR A N 1
ATOM 2231 C CA . THR A 1 280 ? 5.492 -2.419 29.338 1.00 74.81 280 THR A CA 1
ATOM 2232 C C . THR A 1 280 ? 5.999 -2.807 30.733 1.00 74.81 280 THR A C 1
ATOM 2234 O O . THR A 1 280 ? 6.168 -3.993 31.009 1.00 74.81 280 THR A O 1
ATOM 2237 N N . SER A 1 281 ? 6.211 -1.836 31.638 1.00 83.25 281 SER A N 1
ATOM 2238 C CA . SER A 1 281 ? 6.782 -2.064 32.978 1.00 83.25 281 SER A CA 1
ATOM 2239 C C . SER A 1 281 ? 5.789 -1.853 34.136 1.00 83.25 281 SER A C 1
ATOM 2241 O O . SER A 1 281 ? 4.775 -1.151 34.029 1.00 83.25 281 SER A O 1
ATOM 2243 N N . LYS A 1 282 ? 6.090 -2.460 35.297 1.00 80.00 282 LYS A N 1
ATOM 2244 C CA . LYS A 1 282 ? 5.307 -2.277 36.534 1.00 80.00 282 LYS A CA 1
ATOM 2245 C C . LYS A 1 282 ? 5.447 -0.852 37.089 1.00 80.00 282 LYS A C 1
ATOM 2247 O O . LYS A 1 282 ? 4.479 -0.351 37.670 1.00 80.00 282 LYS A O 1
ATOM 2252 N N . GLU A 1 283 ? 6.594 -0.193 36.914 1.00 80.38 283 GLU A N 1
ATOM 2253 C CA . GLU A 1 283 ? 6.790 1.220 37.267 1.00 80.38 283 GLU A CA 1
ATOM 2254 C C . GLU A 1 283 ? 5.908 2.146 36.421 1.00 80.38 283 GLU A C 1
ATOM 2256 O O . GLU A 1 283 ? 5.201 2.984 36.990 1.00 80.38 283 GLU A O 1
ATOM 2261 N N . ASP A 1 284 ? 5.862 1.953 35.098 1.00 78.44 284 ASP A N 1
ATOM 2262 C CA . ASP A 1 284 ? 5.041 2.767 34.184 1.00 78.44 284 ASP A CA 1
ATOM 2263 C C . ASP A 1 284 ? 3.558 2.673 34.539 1.00 78.44 284 ASP A C 1
ATOM 2265 O O . ASP A 1 284 ? 2.835 3.669 34.604 1.00 78.44 284 ASP A O 1
ATOM 2269 N N . ALA A 1 285 ? 3.109 1.462 34.866 1.00 80.12 285 ALA A N 1
ATOM 2270 C CA . ALA A 1 285 ? 1.774 1.201 35.374 1.00 80.12 285 ALA A CA 1
ATOM 2271 C C . ALA A 1 285 ? 1.467 1.984 36.670 1.00 80.12 285 ALA A C 1
ATOM 2273 O O . ALA A 1 285 ? 0.379 2.550 36.811 1.00 80.12 285 ALA A O 1
ATOM 2274 N N . LYS A 1 286 ? 2.406 2.040 37.624 1.00 83.12 286 LYS A N 1
ATOM 2275 C CA . LYS A 1 286 ? 2.238 2.810 38.871 1.00 83.12 286 LYS A CA 1
ATOM 2276 C C . LYS A 1 286 ? 2.231 4.318 38.611 1.00 83.12 286 LYS A C 1
ATOM 2278 O O . LYS A 1 286 ? 1.444 5.033 39.233 1.00 83.12 286 LYS A O 1
ATOM 2283 N N . GLN A 1 287 ? 3.071 4.811 37.701 1.00 83.94 287 GLN A N 1
ATOM 2284 C CA . GLN A 1 287 ? 3.073 6.222 37.306 1.00 83.94 287 GLN A CA 1
ATOM 2285 C C . GLN A 1 287 ? 1.769 6.616 36.601 1.00 83.94 287 GLN A C 1
ATOM 2287 O O . GLN A 1 287 ? 1.214 7.678 36.883 1.00 83.94 287 GLN A O 1
ATOM 2292 N N . LEU A 1 288 ? 1.238 5.743 35.741 1.00 82.81 288 LEU A N 1
ATOM 2293 C CA . LEU A 1 288 ? -0.048 5.939 35.074 1.00 82.81 288 LEU A CA 1
ATOM 2294 C C . LEU A 1 288 ? -1.200 6.035 36.083 1.00 82.81 288 LEU A C 1
ATOM 2296 O O . LEU A 1 288 ? -2.029 6.937 35.985 1.00 82.81 288 LEU A O 1
ATOM 2300 N N . ASP A 1 289 ? -1.218 5.144 37.076 1.00 83.75 289 ASP A N 1
ATOM 2301 C CA . ASP A 1 289 ? -2.216 5.151 38.150 1.00 83.75 289 ASP A CA 1
ATOM 2302 C C . ASP A 1 289 ? -2.185 6.469 38.941 1.00 83.75 289 ASP A C 1
ATOM 2304 O O . ASP A 1 289 ? -3.236 7.043 39.227 1.00 83.75 289 ASP A O 1
ATOM 2308 N N . LYS A 1 290 ? -0.988 6.997 39.239 1.00 84.50 290 LYS A N 1
ATOM 2309 C CA . LYS A 1 290 ? -0.830 8.314 39.879 1.00 84.50 290 LYS A CA 1
ATOM 2310 C C . LYS A 1 290 ? -1.359 9.446 38.992 1.00 84.50 290 LYS A C 1
ATOM 2312 O O . LYS A 1 290 ? -2.129 10.269 39.476 1.00 84.50 290 LYS A O 1
ATOM 2317 N N . LYS A 1 291 ? -1.001 9.468 37.701 1.00 84.56 291 LYS A N 1
ATOM 2318 C CA . LYS A 1 291 ? -1.455 10.500 36.748 1.00 84.56 291 LYS A CA 1
ATOM 2319 C C . LYS A 1 291 ? -2.976 10.534 36.616 1.00 84.56 291 LYS A C 1
ATOM 2321 O O . LYS A 1 291 ? -3.574 11.596 36.723 1.00 84.56 291 LYS A O 1
ATOM 2326 N N . PHE A 1 292 ? -3.615 9.383 36.426 1.00 83.00 292 PHE A N 1
ATOM 2327 C CA . PHE A 1 292 ? -5.070 9.325 36.269 1.00 83.00 292 PHE A CA 1
ATOM 2328 C C . PHE A 1 292 ? -5.807 9.695 37.557 1.00 83.00 292 PHE A C 1
ATOM 2330 O O . PHE A 1 292 ? -6.820 10.392 37.492 1.00 83.00 292 PHE A O 1
ATOM 2337 N N . LYS A 1 293 ? -5.265 9.323 38.722 1.00 83.56 293 LYS A N 1
ATOM 2338 C CA . LYS A 1 293 ? -5.804 9.751 40.016 1.00 83.56 293 LYS A CA 1
ATOM 2339 C C . LYS A 1 293 ? -5.752 11.275 40.203 1.00 83.56 293 LYS A C 1
ATOM 2341 O O . LYS A 1 293 ? -6.682 11.819 40.785 1.00 83.56 293 LYS A O 1
ATOM 2346 N N . LEU A 1 294 ? -4.705 11.945 39.706 1.00 82.00 294 LEU A N 1
ATOM 2347 C CA . LEU A 1 294 ? -4.582 13.411 39.744 1.00 82.00 294 LEU A CA 1
ATOM 2348 C C . LEU A 1 294 ? -5.565 14.113 38.797 1.00 82.00 294 LEU A C 1
ATOM 2350 O O . LEU A 1 294 ? -6.081 15.165 39.144 1.00 82.00 294 LEU A O 1
ATOM 2354 N N . ILE A 1 295 ? -5.834 13.530 37.624 1.00 79.06 295 ILE A N 1
ATOM 2355 C CA . ILE A 1 295 ? -6.740 14.117 36.622 1.00 79.06 295 ILE A CA 1
ATOM 2356 C C . ILE A 1 295 ? -8.190 14.133 37.116 1.00 79.06 295 ILE A C 1
ATOM 2358 O O . ILE A 1 295 ? -8.884 15.119 36.917 1.00 79.06 295 ILE A O 1
ATOM 2362 N N . ASN A 1 296 ? -8.664 13.035 37.713 1.00 81.06 296 ASN A N 1
ATOM 2363 C CA . ASN A 1 296 ? -10.011 12.964 38.280 1.00 81.06 296 ASN A CA 1
ATOM 2364 C C . ASN A 1 296 ? -10.101 11.856 39.334 1.00 81.06 296 ASN A C 1
ATOM 2366 O O . ASN A 1 296 ? -10.235 10.672 39.010 1.00 81.06 296 ASN A O 1
ATOM 2370 N N . ALA A 1 297 ? -10.065 12.240 40.610 1.00 79.12 297 ALA A N 1
ATOM 2371 C CA . ALA A 1 297 ? -10.131 11.299 41.728 1.00 79.12 297 ALA A CA 1
ATOM 2372 C C . ALA A 1 297 ? -11.472 10.536 41.781 1.00 79.12 297 ALA A C 1
ATOM 2374 O O . ALA A 1 297 ? -11.493 9.337 42.075 1.00 79.12 297 ALA A O 1
ATOM 2375 N N . ASN A 1 298 ? -12.574 11.205 41.424 1.00 79.56 298 ASN A N 1
ATOM 2376 C CA . ASN A 1 298 ? -13.923 10.632 41.444 1.00 79.56 298 ASN A CA 1
ATOM 2377 C C . ASN A 1 298 ? -14.055 9.486 40.428 1.00 79.56 298 ASN A C 1
ATOM 2379 O O . ASN A 1 298 ? -14.376 8.358 40.798 1.00 79.56 298 ASN A O 1
ATOM 2383 N N . TYR A 1 299 ? -13.686 9.726 39.166 1.00 79.94 299 TYR A N 1
ATOM 2384 C CA . TYR A 1 299 ? -13.724 8.702 38.116 1.00 79.94 299 TYR A CA 1
ATOM 2385 C C . TYR A 1 299 ? -12.687 7.587 38.313 1.00 79.94 299 TYR A C 1
ATOM 2387 O O . TYR A 1 299 ? -12.946 6.430 37.968 1.00 79.94 299 TYR A O 1
ATOM 2395 N N . TYR A 1 300 ? -11.535 7.883 38.927 1.00 79.00 300 TYR A N 1
ATOM 2396 C CA . TYR A 1 300 ? -10.533 6.863 39.252 1.00 79.00 300 TYR A CA 1
ATOM 2397 C C . TYR A 1 300 ? -11.058 5.798 40.231 1.00 79.00 300 TYR A C 1
ATOM 2399 O O . TYR A 1 300 ? -10.683 4.625 40.145 1.00 79.00 300 TYR A O 1
ATOM 2407 N N . THR A 1 301 ? -11.970 6.177 41.128 1.00 78.44 301 THR A N 1
ATOM 2408 C CA . THR A 1 301 ? -12.591 5.259 42.096 1.00 78.44 301 THR A CA 1
ATOM 2409 C C . THR A 1 301 ? -13.394 4.155 41.397 1.00 78.44 301 THR A C 1
ATOM 2411 O O . THR A 1 301 ? -13.387 3.003 41.837 1.00 78.44 301 THR A O 1
ATOM 2414 N N . PHE A 1 302 ? -13.994 4.459 40.240 1.00 78.06 302 PHE A N 1
ATOM 2415 C CA . PHE A 1 302 ? -14.704 3.483 39.411 1.00 78.06 302 PHE A CA 1
ATOM 2416 C C . PHE A 1 302 ? -13.760 2.563 38.617 1.00 78.06 302 PHE A C 1
ATOM 2418 O O . PHE A 1 302 ? -14.116 1.420 38.336 1.00 78.06 302 PHE A O 1
ATOM 2425 N N . LEU A 1 303 ? -12.540 3.007 38.287 1.00 78.00 303 LEU A N 1
ATOM 2426 C CA . LEU A 1 303 ? -11.552 2.207 37.545 1.00 78.00 303 LEU A CA 1
ATOM 2427 C C . LEU A 1 303 ? -10.985 1.045 38.370 1.00 78.00 303 LEU A C 1
ATOM 2429 O O . LEU A 1 303 ? -10.950 -0.098 37.905 1.00 78.00 303 LEU A O 1
ATOM 2433 N N . LYS A 1 304 ? -10.546 1.336 39.601 1.00 77.00 304 LYS A N 1
ATOM 2434 C CA . LYS A 1 304 ? -10.025 0.350 40.561 1.00 77.00 304 LYS A CA 1
ATOM 2435 C C . LYS A 1 304 ? -10.873 0.354 41.834 1.00 77.00 304 LYS A C 1
ATOM 2437 O O . LYS A 1 304 ? -10.429 0.861 42.868 1.00 77.00 304 LYS A O 1
ATOM 2442 N N . PRO A 1 305 ? -12.072 -0.247 41.788 1.00 69.94 305 PRO A N 1
ATOM 2443 C CA . PRO A 1 305 ? -12.938 -0.312 42.948 1.00 69.94 305 PRO A CA 1
ATOM 2444 C C . PRO A 1 305 ? -12.342 -1.317 43.939 1.00 69.94 305 PRO A C 1
ATOM 2446 O O . PRO A 1 305 ? -12.455 -2.530 43.758 1.00 69.94 305 PRO A O 1
ATOM 2449 N N . LYS A 1 306 ? -11.642 -0.817 44.963 1.00 71.06 306 LYS A N 1
ATOM 2450 C CA . LYS A 1 306 ? -10.969 -1.655 45.968 1.00 71.06 306 LYS A CA 1
ATOM 2451 C C . LYS A 1 306 ? -11.983 -2.542 46.709 1.00 71.06 306 LYS A C 1
ATOM 2453 O O . LYS A 1 306 ? -12.047 -3.752 46.483 1.00 71.06 306 LYS A O 1
ATOM 2458 N N . ARG A 1 307 ? -12.782 -1.933 47.595 1.00 65.06 307 ARG A N 1
ATOM 2459 C CA . ARG A 1 307 ? -13.744 -2.618 48.481 1.00 65.06 307 ARG A CA 1
ATOM 2460 C C . ARG A 1 307 ? -15.198 -2.151 48.311 1.00 65.06 307 ARG A C 1
ATOM 2462 O O . ARG A 1 307 ? -16.087 -2.889 48.720 1.00 65.06 307 ARG A O 1
ATOM 2469 N N . ASP A 1 308 ? -15.455 -1.037 47.626 1.00 77.69 308 ASP A N 1
ATOM 2470 C CA . ASP A 1 308 ? -16.814 -0.508 47.446 1.00 77.69 308 ASP A CA 1
ATOM 2471 C C . ASP A 1 308 ? -17.644 -1.332 46.453 1.00 77.69 308 ASP A C 1
ATOM 2473 O O . ASP A 1 308 ? -17.312 -1.445 45.267 1.00 77.69 308 ASP A O 1
ATOM 2477 N N . LYS A 1 309 ? -18.751 -1.910 46.939 1.00 76.88 309 LYS A N 1
ATOM 2478 C CA . LYS A 1 309 ? -19.695 -2.700 46.125 1.00 76.88 309 LYS A CA 1
ATOM 2479 C C . LYS A 1 309 ? -20.371 -1.841 45.047 1.00 76.88 309 LYS A C 1
ATOM 2481 O O . LYS A 1 309 ? -20.478 -2.276 43.901 1.00 76.88 309 LYS A O 1
ATOM 2486 N N . GLU A 1 310 ? -20.710 -0.600 45.384 1.00 77.25 310 GLU A N 1
ATOM 2487 C CA . GLU A 1 310 ? -21.327 0.374 44.478 1.00 77.25 310 GLU A CA 1
ATOM 2488 C C . GLU A 1 310 ? -20.395 0.785 43.322 1.00 77.25 310 GLU A C 1
ATOM 2490 O O . GLU A 1 310 ? -20.803 0.782 42.158 1.00 77.25 310 GLU A O 1
ATOM 2495 N N . ALA A 1 311 ? -19.107 1.026 43.596 1.00 77.75 311 ALA A N 1
ATOM 2496 C CA . ALA A 1 311 ? -18.119 1.333 42.558 1.00 77.75 311 ALA A CA 1
ATOM 2497 C C . ALA A 1 311 ? -17.817 0.114 41.659 1.00 77.75 311 ALA A C 1
ATOM 2499 O O . ALA A 1 311 ? -17.581 0.262 40.457 1.00 77.75 311 ALA A O 1
ATOM 2500 N N . LYS A 1 312 ? -17.879 -1.116 42.202 1.00 81.56 312 LYS A N 1
ATOM 2501 C CA . LYS A 1 312 ? -17.788 -2.352 41.397 1.00 81.56 312 LYS A CA 1
ATOM 2502 C C . LYS A 1 312 ? -18.959 -2.489 40.425 1.00 81.56 312 LYS A C 1
ATOM 2504 O O . LYS A 1 312 ? -18.749 -2.944 39.298 1.00 81.56 312 LYS A O 1
ATOM 2509 N N . LYS A 1 313 ? -20.170 -2.102 40.841 1.00 82.75 313 LYS A N 1
ATOM 2510 C CA . LYS A 1 313 ? -21.369 -2.120 39.992 1.00 82.75 313 LYS A CA 1
ATOM 2511 C C . LYS A 1 313 ? -21.214 -1.161 38.807 1.00 82.75 313 LYS A C 1
ATOM 2513 O O . LYS A 1 313 ? -21.379 -1.590 37.666 1.00 82.75 313 LYS A O 1
ATOM 2518 N N . ILE A 1 314 ? -20.769 0.071 39.070 1.00 82.25 314 ILE A N 1
ATOM 2519 C CA . ILE A 1 314 ? -20.477 1.080 38.039 1.00 82.25 314 ILE A CA 1
ATOM 2520 C C . ILE A 1 314 ? -19.384 0.594 37.079 1.00 82.25 314 ILE A C 1
ATOM 2522 O O . ILE A 1 314 ? -19.579 0.638 35.871 1.00 82.25 314 ILE A O 1
ATOM 2526 N N . ASN A 1 315 ? -18.275 0.028 37.568 1.00 85.25 315 ASN A N 1
ATOM 2527 C CA . ASN A 1 315 ? -17.210 -0.485 36.694 1.00 85.25 315 ASN A CA 1
ATOM 2528 C C . ASN A 1 315 ? -17.708 -1.580 35.730 1.00 85.25 315 ASN A C 1
ATOM 2530 O O . ASN A 1 315 ? -17.384 -1.581 34.541 1.00 85.25 315 ASN A O 1
ATOM 2534 N N . ARG A 1 316 ? -18.535 -2.516 36.219 1.00 84.81 316 ARG A N 1
ATOM 2535 C CA . ARG A 1 316 ? -19.137 -3.563 35.374 1.00 84.81 316 ARG A CA 1
ATOM 2536 C C . ARG A 1 316 ? -20.061 -2.965 34.311 1.00 84.81 316 ARG A C 1
ATOM 2538 O O . ARG A 1 316 ? -19.980 -3.378 33.152 1.00 84.81 316 ARG A O 1
ATOM 2545 N N . ALA A 1 317 ? -20.884 -1.988 34.691 1.00 85.38 317 ALA A N 1
ATOM 2546 C CA . ALA A 1 317 ? -21.776 -1.277 33.780 1.00 85.38 317 ALA A CA 1
ATOM 2547 C C . ALA A 1 317 ? -20.992 -0.475 32.725 1.00 85.38 317 ALA A C 1
ATOM 2549 O O . ALA A 1 317 ? -21.242 -0.646 31.534 1.00 85.38 317 ALA A O 1
ATOM 2550 N N . ILE A 1 318 ? -19.962 0.285 33.122 1.00 86.31 318 ILE A N 1
ATOM 2551 C CA . ILE A 1 318 ? -19.066 1.024 32.214 1.00 86.31 318 ILE A CA 1
ATOM 2552 C C . ILE A 1 318 ? -18.354 0.070 31.257 1.00 86.31 318 ILE A C 1
ATOM 2554 O O . ILE A 1 318 ? -18.269 0.339 30.064 1.00 86.31 318 ILE A O 1
ATOM 2558 N N . ARG A 1 319 ? -17.853 -1.075 31.737 1.00 84.94 319 ARG A N 1
ATOM 2559 C CA . ARG A 1 319 ? -17.187 -2.064 30.874 1.00 84.94 319 ARG A CA 1
ATOM 2560 C C . ARG A 1 319 ? -18.133 -2.623 29.812 1.00 84.94 319 ARG A C 1
ATOM 2562 O O . ARG A 1 319 ? -17.683 -2.935 28.709 1.00 84.94 319 ARG A O 1
ATOM 2569 N N . LYS A 1 320 ? -19.417 -2.798 30.139 1.00 87.00 320 LYS A N 1
ATOM 2570 C CA . LYS A 1 320 ? -20.443 -3.208 29.173 1.00 87.00 320 LYS A CA 1
ATOM 2571 C C . LYS A 1 320 ? -20.748 -2.068 28.199 1.00 87.00 320 LYS A C 1
ATOM 2573 O O . LYS A 1 320 ? -20.598 -2.270 27.001 1.00 87.00 320 LYS A O 1
ATOM 2578 N N . LEU A 1 321 ? -21.004 -0.867 28.711 1.00 86.56 321 LEU A N 1
ATOM 2579 C CA . LEU A 1 321 ? -21.300 0.319 27.912 1.00 86.56 321 LEU A CA 1
ATOM 2580 C C . LEU A 1 321 ? -20.153 0.704 26.960 1.00 86.56 321 LEU A C 1
ATOM 2582 O O . LEU A 1 321 ? -20.404 1.044 25.814 1.00 86.56 321 LEU A O 1
ATOM 2586 N N . SER A 1 322 ? -18.891 0.579 27.382 1.00 85.06 322 SER A N 1
ATOM 2587 C CA . SER A 1 322 ? -17.701 0.785 26.536 1.00 85.06 322 SER A CA 1
ATOM 2588 C C . SER A 1 322 ? -17.637 -0.222 25.382 1.00 85.06 322 SER A C 1
ATOM 2590 O O . SER A 1 322 ? -17.277 0.148 24.265 1.00 85.06 322 SER A O 1
ATOM 2592 N N . ARG A 1 323 ? -18.012 -1.491 25.613 1.00 83.31 323 ARG A N 1
ATOM 2593 C CA . ARG A 1 323 ? -18.097 -2.496 24.538 1.00 83.31 323 ARG A CA 1
ATOM 2594 C C . ARG A 1 323 ? -19.223 -2.165 23.562 1.00 83.31 323 ARG A C 1
ATOM 2596 O O . ARG A 1 323 ? -18.980 -2.166 22.359 1.00 83.31 323 ARG A O 1
ATOM 2603 N N . ASP A 1 324 ? -20.400 -1.827 24.081 1.00 85.12 324 ASP A N 1
ATOM 2604 C CA . ASP A 1 324 ? -21.572 -1.488 23.271 1.00 85.12 324 ASP A CA 1
ATOM 2605 C C . ASP A 1 324 ? -21.323 -0.210 22.443 1.00 85.12 324 ASP A C 1
ATOM 2607 O O . ASP A 1 324 ? -21.534 -0.212 21.232 1.00 85.12 324 ASP A O 1
ATOM 2611 N N . ARG A 1 325 ? -20.747 0.844 23.047 1.00 84.25 325 ARG A N 1
ATOM 2612 C CA . ARG A 1 325 ? -20.332 2.079 22.354 1.00 84.25 325 ARG A CA 1
ATOM 2613 C C . ARG A 1 325 ? -19.334 1.793 21.236 1.00 84.25 325 ARG A C 1
ATOM 2615 O O . ARG A 1 325 ? -19.508 2.279 20.126 1.00 84.25 325 ARG A O 1
ATOM 2622 N N . LYS A 1 326 ? -18.293 0.992 21.498 1.00 81.31 326 LYS A N 1
ATOM 2623 C CA . LYS A 1 326 ? -17.294 0.630 20.474 1.00 81.31 326 LYS A CA 1
ATOM 2624 C C . LYS A 1 326 ? -17.905 -0.149 19.314 1.00 81.31 326 LYS A C 1
ATOM 2626 O O . LYS A 1 326 ? -17.473 0.045 18.182 1.00 81.31 326 LYS A O 1
ATOM 2631 N N . LYS A 1 327 ? -18.893 -1.005 19.588 1.00 82.88 327 LYS A N 1
ATOM 2632 C CA . LYS A 1 327 ? -19.637 -1.730 18.555 1.00 82.88 327 LYS A CA 1
ATOM 2633 C C . LYS A 1 327 ? -20.429 -0.761 17.672 1.00 82.88 327 LYS A C 1
ATOM 2635 O O . LYS A 1 327 ? -20.236 -0.779 16.462 1.00 82.88 327 LYS A O 1
ATOM 2640 N N . VAL A 1 328 ? -21.212 0.135 18.277 1.00 84.50 328 VAL A N 1
ATOM 2641 C CA . VAL A 1 328 ? -21.998 1.153 17.555 1.00 84.50 328 VAL A CA 1
ATOM 2642 C C . VAL A 1 328 ? -21.103 2.069 16.722 1.00 84.50 328 VAL A C 1
ATOM 2644 O O . VAL A 1 328 ? -21.318 2.201 15.524 1.00 84.50 328 VAL A O 1
ATOM 2647 N N . LEU A 1 329 ? -20.047 2.642 17.313 1.00 80.69 329 LEU A N 1
ATOM 2648 C CA . LEU A 1 329 ? -19.116 3.524 16.594 1.00 80.69 329 LEU A CA 1
ATOM 2649 C C . LEU A 1 329 ? -18.459 2.830 15.395 1.00 80.69 329 LEU A C 1
ATOM 2651 O O . LEU A 1 329 ? -18.124 3.476 14.404 1.00 80.69 329 LEU A O 1
ATOM 2655 N N . ARG A 1 330 ? -18.262 1.512 15.473 1.00 76.81 330 ARG A N 1
ATOM 2656 C CA . ARG A 1 330 ? -17.701 0.733 14.376 1.00 76.81 330 ARG A CA 1
ATOM 2657 C C . ARG A 1 330 ? -18.711 0.463 13.268 1.00 76.81 330 ARG A C 1
ATOM 2659 O O . ARG A 1 330 ? -18.350 0.609 12.107 1.00 76.81 330 ARG A O 1
ATOM 2666 N N . GLU A 1 331 ? -19.937 0.085 13.612 1.00 81.56 331 GLU A N 1
ATOM 2667 C CA . GLU A 1 331 ? -21.022 -0.087 12.637 1.00 81.56 331 GLU A CA 1
ATOM 2668 C C . GLU A 1 331 ? -21.283 1.232 11.898 1.00 81.56 331 GLU A C 1
ATOM 2670 O O . GLU A 1 331 ? -21.230 1.260 10.670 1.00 81.56 331 GLU A O 1
ATOM 2675 N N . MET A 1 332 ? -21.370 2.343 12.639 1.00 82.56 332 MET A N 1
ATOM 2676 C CA . MET A 1 332 ? -21.446 3.698 12.085 1.00 82.56 332 MET A CA 1
ATOM 2677 C C . MET A 1 332 ? -20.289 4.002 11.134 1.00 82.56 332 MET A C 1
ATOM 2679 O O . MET A 1 332 ? -20.506 4.507 10.039 1.00 82.56 332 MET A O 1
ATOM 2683 N N . LYS A 1 333 ? -19.047 3.700 11.535 1.00 79.81 333 LYS A N 1
ATOM 2684 C CA . LYS A 1 333 ? -17.870 3.940 10.694 1.00 79.81 333 LYS A CA 1
ATOM 2685 C C . LYS A 1 333 ? -17.892 3.096 9.416 1.00 79.81 333 LYS A C 1
ATOM 2687 O O . LYS A 1 333 ? -17.547 3.612 8.359 1.00 79.81 333 LYS A O 1
ATOM 2692 N N . ASN A 1 334 ? -18.265 1.822 9.505 1.00 79.38 334 ASN A N 1
ATOM 2693 C CA . ASN A 1 334 ? -18.320 0.929 8.349 1.00 79.38 334 ASN A CA 1
ATOM 2694 C C . ASN A 1 334 ? -19.386 1.381 7.347 1.00 79.38 334 ASN A C 1
ATOM 2696 O O . ASN A 1 334 ? -19.089 1.484 6.162 1.00 79.38 334 ASN A O 1
ATOM 2700 N N . GLU A 1 335 ? -20.580 1.719 7.832 1.00 83.81 335 GLU A N 1
ATOM 2701 C CA . GLU A 1 335 ? -21.673 2.223 6.997 1.00 83.81 335 GLU A CA 1
ATOM 2702 C C . GLU A 1 335 ? -21.341 3.593 6.391 1.00 83.81 335 GLU A C 1
ATOM 2704 O O . GLU A 1 335 ? -21.644 3.865 5.233 1.00 83.81 335 GLU A O 1
ATOM 2709 N N . LYS A 1 336 ? -20.625 4.442 7.132 1.00 84.69 336 LYS A N 1
ATOM 2710 C CA . LYS A 1 336 ? -20.111 5.709 6.606 1.00 84.69 336 LYS A CA 1
ATOM 2711 C C . LYS A 1 336 ? -19.113 5.503 5.468 1.00 84.69 336 LYS A C 1
ATOM 2713 O O . LYS A 1 336 ? -19.217 6.174 4.451 1.00 84.69 336 LYS A O 1
ATOM 2718 N N . ILE A 1 337 ? -18.167 4.569 5.615 1.00 81.44 337 ILE A N 1
ATOM 2719 C CA . ILE A 1 337 ? -17.218 4.226 4.542 1.00 81.44 337 ILE A CA 1
ATOM 2720 C C . ILE A 1 337 ? -17.969 3.673 3.327 1.00 81.44 337 ILE A C 1
ATOM 2722 O O . ILE A 1 337 ? -17.628 4.009 2.197 1.00 81.44 337 ILE A O 1
ATOM 2726 N N . GLU A 1 338 ? -18.990 2.851 3.548 1.00 83.38 338 GLU A N 1
ATOM 2727 C CA . GLU A 1 338 ? -19.814 2.268 2.489 1.00 83.38 338 GLU A CA 1
ATOM 2728 C C . GLU A 1 338 ? -20.591 3.326 1.691 1.00 83.38 338 GLU A C 1
ATOM 2730 O O . GLU A 1 338 ? -20.572 3.293 0.461 1.00 83.38 338 GLU A O 1
ATOM 2735 N N . ASN A 1 339 ? -21.190 4.303 2.378 1.00 86.81 339 ASN A N 1
ATOM 2736 C CA . ASN A 1 339 ? -21.936 5.403 1.759 1.00 86.81 339 ASN A CA 1
ATOM 2737 C C . ASN A 1 339 ? -21.048 6.547 1.251 1.00 86.81 339 ASN A C 1
ATOM 2739 O O . ASN A 1 339 ? -21.536 7.440 0.565 1.00 86.81 339 ASN A O 1
ATOM 2743 N N . SER A 1 340 ? -19.756 6.548 1.586 1.00 87.38 340 SER A N 1
ATOM 2744 C CA . SER A 1 340 ? -18.815 7.582 1.153 1.00 87.38 340 SER A CA 1
ATOM 2745 C C . SER A 1 340 ? -18.627 7.595 -0.367 1.00 87.38 340 SER A C 1
ATOM 2747 O O . SER A 1 340 ? -18.798 6.571 -1.028 1.00 87.38 340 SER A O 1
ATOM 2749 N N . ILE A 1 341 ? -18.183 8.721 -0.938 1.00 88.00 341 ILE A N 1
ATOM 2750 C CA . ILE A 1 341 ? -17.846 8.817 -2.373 1.00 88.00 341 ILE A CA 1
ATOM 2751 C C . ILE A 1 341 ? -16.856 7.714 -2.775 1.00 88.00 341 ILE A C 1
ATOM 2753 O O . ILE A 1 341 ? -16.967 7.125 -3.855 1.00 88.00 341 ILE A O 1
ATOM 2757 N N . LEU A 1 342 ? -15.897 7.399 -1.897 1.00 84.12 342 LEU A N 1
ATOM 2758 C CA . LEU A 1 342 ? -14.950 6.314 -2.130 1.00 84.12 342 LEU A CA 1
ATOM 2759 C C . LEU A 1 342 ? -15.644 4.941 -2.145 1.00 84.12 342 LEU A C 1
ATOM 2761 O O . LEU A 1 342 ? -15.350 4.130 -3.022 1.00 84.12 342 LEU A O 1
ATOM 2765 N N . GLY A 1 343 ? -16.581 4.701 -1.222 1.00 85.75 343 GLY A N 1
ATOM 2766 C CA . GLY A 1 343 ? -17.417 3.496 -1.154 1.00 85.75 343 GLY A CA 1
ATOM 2767 C C . GLY A 1 343 ? -18.296 3.309 -2.389 1.00 85.75 343 GLY A C 1
ATOM 2768 O O . GLY A 1 343 ? -18.270 2.249 -3.019 1.00 85.75 343 GLY A O 1
ATOM 2769 N N . MET A 1 344 ? -18.980 4.375 -2.807 1.00 89.00 344 MET A N 1
ATOM 2770 C CA . MET A 1 344 ? -19.795 4.420 -4.023 1.00 89.00 344 MET A CA 1
ATOM 2771 C C . MET A 1 344 ? -18.957 4.116 -5.270 1.00 89.00 344 MET A C 1
ATOM 2773 O O . MET A 1 344 ? -19.347 3.290 -6.095 1.00 89.00 344 MET A O 1
ATOM 2777 N N . THR A 1 345 ? -17.769 4.720 -5.382 1.00 88.56 345 THR A N 1
ATOM 2778 C CA . THR A 1 345 ? -16.837 4.451 -6.490 1.00 88.56 345 THR A CA 1
ATOM 2779 C C . THR A 1 345 ? -16.339 3.002 -6.451 1.00 88.56 345 THR A C 1
ATOM 2781 O O . THR A 1 345 ? -16.232 2.353 -7.489 1.00 88.56 345 THR A O 1
ATOM 2784 N N . GLY A 1 346 ? -16.077 2.456 -5.260 1.00 87.69 346 GLY A N 1
ATOM 2785 C CA . GLY A 1 346 ? -15.677 1.060 -5.081 1.00 87.69 346 GLY A CA 1
ATOM 2786 C C . GLY A 1 346 ? -16.748 0.058 -5.525 1.00 87.69 346 GLY A C 1
ATOM 2787 O O . GLY A 1 346 ? -16.415 -0.927 -6.188 1.00 87.69 346 GLY A O 1
ATOM 2788 N N . ARG A 1 347 ? -18.024 0.330 -5.223 1.00 89.25 347 ARG A N 1
ATOM 2789 C CA . ARG A 1 347 ? -19.174 -0.453 -5.712 1.00 89.25 347 ARG A CA 1
ATOM 2790 C C . ARG A 1 347 ? -19.383 -0.298 -7.219 1.00 89.25 347 ARG A C 1
ATOM 2792 O O . ARG A 1 347 ? -19.668 -1.276 -7.896 1.00 89.25 347 ARG A O 1
ATOM 2799 N N . ALA A 1 348 ? -19.165 0.893 -7.776 1.00 90.50 348 ALA A N 1
ATOM 2800 C CA . ALA A 1 348 ? -19.262 1.109 -9.222 1.00 90.50 348 ALA A CA 1
ATOM 2801 C C . ALA A 1 348 ? -18.238 0.282 -10.028 1.00 90.50 348 ALA A C 1
ATOM 2803 O O . ALA A 1 348 ? -18.488 -0.043 -11.187 1.00 90.50 348 ALA A O 1
ATOM 2804 N N . LEU A 1 349 ? -17.103 -0.088 -9.421 1.00 88.25 349 LEU A N 1
ATOM 2805 C CA . LEU A 1 349 ? -16.090 -0.956 -10.037 1.00 88.25 349 LEU A CA 1
ATOM 2806 C C . LEU A 1 349 ? -16.410 -2.458 -9.925 1.00 88.25 349 LEU A C 1
ATOM 2808 O O . LEU A 1 349 ? -15.869 -3.252 -10.695 1.00 88.25 349 LEU A O 1
ATOM 2812 N N . GLU A 1 350 ? -17.307 -2.852 -9.019 1.00 90.06 350 GLU A N 1
ATOM 2813 C CA . GLU A 1 350 ? -17.657 -4.250 -8.732 1.00 90.06 350 GLU A CA 1
ATOM 2814 C C . GLU A 1 350 ? -18.094 -5.068 -9.965 1.00 90.06 350 GLU A C 1
ATOM 2816 O O . GLU A 1 350 ? -17.625 -6.198 -10.115 1.00 90.06 350 GLU A O 1
ATOM 2821 N N . PRO A 1 351 ? -18.884 -4.539 -10.925 1.00 89.50 351 PRO A N 1
ATOM 2822 C CA . PRO A 1 351 ? -19.275 -5.297 -12.116 1.00 89.50 351 PRO A CA 1
ATOM 2823 C C . PRO A 1 351 ? -18.096 -5.772 -12.971 1.00 89.50 351 PRO A C 1
ATOM 2825 O O . PRO A 1 351 ? -18.205 -6.796 -13.647 1.00 89.50 351 PRO A O 1
ATOM 2828 N N . ILE A 1 352 ? -16.985 -5.033 -12.947 1.00 88.69 352 ILE A N 1
ATOM 2829 C CA . ILE A 1 352 ? -15.761 -5.355 -13.683 1.00 88.69 352 ILE A CA 1
ATOM 2830 C C . ILE A 1 352 ? -14.869 -6.257 -12.827 1.00 88.69 352 ILE A C 1
ATOM 2832 O O . ILE A 1 352 ? -14.298 -7.225 -13.324 1.00 88.69 352 ILE A O 1
ATOM 2836 N N . THR A 1 353 ? -14.758 -5.965 -11.532 1.00 90.06 353 THR A N 1
ATOM 2837 C CA . THR A 1 353 ? -13.823 -6.657 -10.640 1.00 90.06 353 THR A CA 1
ATOM 2838 C C . THR A 1 353 ? -14.360 -7.967 -10.066 1.00 90.06 353 THR A C 1
ATOM 2840 O O . THR A 1 353 ? -13.572 -8.768 -9.570 1.00 90.06 353 THR A O 1
ATOM 2843 N N . LYS A 1 354 ? -15.665 -8.248 -10.179 1.00 88.69 354 LYS A N 1
ATOM 2844 C CA . LYS A 1 354 ? -16.255 -9.532 -9.763 1.00 88.69 354 LYS A CA 1
ATOM 2845 C C . LYS A 1 354 ? -15.612 -10.735 -10.460 1.00 88.69 354 LYS A C 1
ATOM 2847 O O . LYS A 1 354 ? -15.486 -11.793 -9.859 1.00 88.69 354 LYS A O 1
ATOM 2852 N N . TYR A 1 355 ? -15.150 -10.567 -11.704 1.00 88.19 355 TYR A N 1
ATOM 2853 C CA . TYR A 1 355 ? -14.453 -11.621 -12.452 1.00 88.19 355 TYR A CA 1
ATOM 2854 C C . TYR A 1 355 ? -13.066 -11.941 -11.880 1.00 88.19 355 TYR A C 1
ATOM 2856 O O . TYR A 1 355 ? -12.546 -13.029 -12.104 1.00 88.19 355 TYR A O 1
ATOM 2864 N N . ALA A 1 356 ? -12.485 -11.017 -11.114 1.00 86.88 356 ALA A N 1
ATOM 2865 C CA . ALA A 1 356 ? -11.266 -11.223 -10.339 1.00 86.88 356 ALA A CA 1
ATOM 2866 C C . ALA A 1 356 ? -11.542 -11.713 -8.903 1.00 86.88 356 ALA A C 1
ATOM 2868 O O . ALA A 1 356 ? -10.600 -11.892 -8.133 1.00 86.88 356 ALA A O 1
ATOM 2869 N N . GLY A 1 357 ? -12.813 -11.913 -8.531 1.00 84.50 357 GLY A N 1
ATOM 2870 C CA . GLY A 1 357 ? -13.216 -12.263 -7.169 1.00 84.50 357 GLY A CA 1
ATOM 2871 C C . GLY A 1 357 ? -13.099 -11.097 -6.182 1.00 84.50 357 GLY A C 1
ATOM 2872 O O . GLY A 1 357 ? -12.823 -11.315 -5.007 1.00 84.50 357 GLY A O 1
ATOM 2873 N N . PHE A 1 358 ? -13.219 -9.842 -6.629 1.00 88.81 358 PHE A N 1
ATOM 2874 C CA . PHE A 1 358 ? -13.108 -8.691 -5.723 1.00 88.81 358 PHE A CA 1
ATOM 2875 C C . PHE A 1 358 ? -14.474 -8.147 -5.334 1.00 88.81 358 PHE A C 1
ATOM 2877 O O . PHE A 1 358 ? -15.287 -7.847 -6.210 1.00 88.81 358 PHE A O 1
ATOM 2884 N N . ASP A 1 359 ? -14.642 -7.877 -4.041 1.00 88.56 359 ASP A N 1
ATOM 2885 C CA . ASP A 1 359 ? -15.766 -7.088 -3.539 1.00 88.56 359 ASP A CA 1
ATOM 2886 C C . ASP A 1 359 ? -15.430 -5.594 -3.509 1.00 88.56 359 ASP A C 1
ATOM 2888 O O . ASP A 1 359 ? -14.265 -5.170 -3.544 1.00 88.56 359 ASP A O 1
ATOM 2892 N N . TRP A 1 360 ? -16.463 -4.780 -3.286 1.00 88.12 360 TRP A N 1
ATOM 2893 C CA . TRP A 1 360 ? -16.336 -3.336 -3.100 1.00 88.12 360 TRP A CA 1
ATOM 2894 C C . TRP A 1 360 ? -15.287 -2.940 -2.044 1.00 88.12 360 TRP A C 1
ATOM 2896 O O . TRP A 1 360 ? -14.611 -1.927 -2.208 1.00 88.12 360 TRP A O 1
ATOM 2906 N N . LYS A 1 361 ? -15.081 -3.743 -0.988 1.00 87.81 361 LYS A N 1
ATOM 2907 C CA . LYS A 1 361 ? -14.092 -3.471 0.076 1.00 87.81 361 LYS A CA 1
ATOM 2908 C C . LYS A 1 361 ? -12.656 -3.465 -0.453 1.00 87.81 361 LYS A C 1
ATOM 2910 O O . LYS A 1 361 ? -11.863 -2.603 -0.071 1.00 87.81 361 LYS A O 1
ATOM 2915 N N . ILE A 1 362 ? -12.323 -4.408 -1.340 1.00 89.50 362 ILE A N 1
ATOM 2916 C CA . ILE A 1 362 ? -11.009 -4.467 -1.993 1.00 89.50 362 ILE A CA 1
ATOM 2917 C C . ILE A 1 362 ? -10.865 -3.304 -2.972 1.00 89.50 362 ILE A C 1
ATOM 2919 O O . ILE A 1 362 ? -9.819 -2.657 -2.993 1.00 89.50 362 ILE A O 1
ATOM 2923 N N . ASN A 1 363 ? -11.928 -2.966 -3.706 1.00 90.94 363 ASN A N 1
ATOM 2924 C CA . ASN A 1 363 ? -11.927 -1.817 -4.614 1.00 90.94 363 ASN A CA 1
ATOM 2925 C C . ASN A 1 363 ? -11.692 -0.496 -3.866 1.00 90.94 363 ASN A C 1
ATOM 2927 O O . ASN A 1 363 ? -10.862 0.308 -4.284 1.00 90.94 363 ASN A O 1
ATOM 2931 N N . VAL A 1 364 ? -12.342 -0.287 -2.717 1.00 88.31 364 VAL A N 1
ATOM 2932 C CA . VAL A 1 364 ? -12.117 0.882 -1.848 1.00 88.31 364 VAL A CA 1
ATOM 2933 C C . VAL A 1 364 ? -10.684 0.910 -1.320 1.00 88.31 364 VAL A C 1
ATOM 2935 O O . VAL A 1 364 ? -10.033 1.958 -1.347 1.00 88.31 364 VAL A O 1
ATOM 2938 N N . ALA A 1 365 ? -10.155 -0.234 -0.873 1.00 88.12 365 ALA A N 1
ATOM 2939 C CA . ALA A 1 365 ? -8.766 -0.332 -0.433 1.00 88.12 365 ALA A CA 1
ATOM 2940 C C . ALA A 1 365 ? -7.784 -0.000 -1.567 1.00 88.12 365 ALA A C 1
ATOM 2942 O O . ALA A 1 365 ? -6.811 0.719 -1.340 1.00 88.12 365 ALA A O 1
ATOM 2943 N N . PHE A 1 366 ? -8.062 -0.456 -2.790 1.00 88.44 366 PHE A N 1
ATOM 2944 C CA . PHE A 1 366 ? -7.279 -0.141 -3.980 1.00 88.44 366 PHE A CA 1
ATOM 2945 C C . PHE A 1 366 ? -7.333 1.351 -4.338 1.00 88.44 366 PHE A C 1
ATOM 2947 O O . PHE A 1 366 ? -6.282 1.963 -4.541 1.00 88.44 366 PHE A O 1
ATOM 2954 N N . LEU A 1 367 ? -8.519 1.962 -4.361 1.00 87.38 367 LEU A N 1
ATOM 2955 C CA . LEU A 1 367 ? -8.674 3.394 -4.630 1.00 87.38 367 LEU A CA 1
ATOM 2956 C C . LEU A 1 367 ? -7.942 4.238 -3.579 1.00 87.38 367 LEU A C 1
ATOM 2958 O O . LEU A 1 367 ? -7.220 5.173 -3.923 1.00 87.38 367 LEU A O 1
ATOM 2962 N N . SER A 1 368 ? -8.037 3.847 -2.304 1.00 83.25 368 SER A N 1
ATOM 2963 C CA . SER A 1 368 ? -7.257 4.456 -1.223 1.00 83.25 368 SER A CA 1
ATOM 2964 C C . SER A 1 368 ? -5.746 4.294 -1.453 1.00 83.25 368 SER A C 1
ATOM 2966 O O . SER A 1 368 ? -4.989 5.253 -1.298 1.00 83.25 368 SER A O 1
ATOM 2968 N N . SER A 1 369 ? -5.313 3.116 -1.923 1.00 84.12 369 SER A N 1
ATOM 2969 C CA . SER A 1 369 ? -3.903 2.796 -2.189 1.00 84.12 369 SER A CA 1
ATOM 2970 C C . SER A 1 369 ? -3.247 3.696 -3.242 1.00 84.12 369 SER A C 1
ATOM 2972 O O . SER A 1 369 ? -2.036 3.926 -3.204 1.00 84.12 369 SER A O 1
ATOM 2974 N N . PHE A 1 370 ? -4.025 4.205 -4.202 1.00 81.81 370 PHE A N 1
ATOM 2975 C CA . PHE A 1 370 ? -3.508 5.064 -5.266 1.00 81.81 370 PHE A CA 1
ATOM 2976 C C . PHE A 1 370 ? -2.986 6.391 -4.707 1.00 81.81 370 PHE A C 1
ATOM 2978 O O . PHE A 1 370 ? -1.955 6.915 -5.139 1.00 81.81 370 PHE A O 1
ATOM 2985 N N . ALA A 1 371 ? -3.672 6.883 -3.684 1.00 73.00 371 ALA A N 1
ATOM 2986 C CA . ALA A 1 371 ? -3.349 8.106 -2.987 1.00 73.00 371 ALA A CA 1
ATOM 2987 C C . ALA A 1 371 ? -2.198 7.919 -1.982 1.00 73.00 371 ALA A C 1
ATOM 2989 O O . ALA A 1 371 ? -1.206 8.648 -2.049 1.00 73.00 371 ALA A O 1
ATOM 2990 N N . ALA A 1 372 ? -2.278 6.899 -1.126 1.00 73.12 372 ALA A N 1
ATOM 2991 C CA . ALA A 1 372 ? -1.184 6.471 -0.256 1.00 73.12 372 ALA A CA 1
ATOM 2992 C C . ALA A 1 372 ? -1.188 4.943 -0.156 1.00 73.12 372 ALA A C 1
ATOM 2994 O O . ALA A 1 372 ? -2.165 4.339 0.268 1.00 73.12 372 ALA A O 1
ATOM 2995 N N . ARG A 1 373 ? -0.104 4.270 -0.546 1.00 74.75 373 ARG A N 1
ATOM 2996 C CA . ARG A 1 373 ? -0.119 2.797 -0.644 1.00 74.75 373 ARG A CA 1
ATOM 2997 C C . ARG A 1 373 ? -0.282 2.131 0.724 1.00 74.75 373 ARG A C 1
ATOM 2999 O O . ARG A 1 373 ? -0.933 1.096 0.830 1.00 74.75 373 ARG A O 1
ATOM 3006 N N . GLU A 1 374 ? 0.216 2.776 1.770 1.00 73.12 374 GLU A N 1
ATOM 3007 C CA . GLU A 1 374 ? 0.096 2.356 3.162 1.00 73.12 374 GLU A CA 1
ATOM 3008 C C . GLU A 1 374 ? -1.342 2.468 3.690 1.00 73.12 374 GLU A C 1
ATOM 3010 O O . GLU A 1 374 ? -1.733 1.709 4.581 1.00 73.12 374 GLU A O 1
ATOM 3015 N N . SER A 1 375 ? -2.158 3.376 3.136 1.00 73.06 375 SER A N 1
ATOM 3016 C CA . SER A 1 375 ? -3.546 3.532 3.579 1.00 73.06 375 SER A CA 1
ATOM 3017 C C . SER A 1 375 ? -4.411 2.339 3.191 1.00 73.06 375 SER A C 1
ATOM 3019 O O . SER A 1 375 ? -5.394 2.084 3.873 1.00 73.06 375 SER A O 1
ATOM 3021 N N . ALA A 1 376 ? -4.023 1.545 2.187 1.00 79.00 376 ALA A N 1
ATOM 3022 C CA . ALA A 1 376 ? -4.745 0.334 1.796 1.00 79.00 376 ALA A CA 1
ATOM 3023 C C . ALA A 1 376 ? -4.873 -0.667 2.956 1.00 79.00 376 ALA A C 1
ATOM 3025 O O . ALA A 1 376 ? -5.964 -1.167 3.228 1.00 79.00 376 ALA A O 1
ATOM 3026 N N . VAL A 1 377 ? -3.776 -0.910 3.685 1.00 76.88 377 VAL A N 1
ATOM 3027 C CA . VAL A 1 377 ? -3.760 -1.802 4.859 1.00 76.88 377 VAL A CA 1
ATOM 3028 C C . VAL A 1 377 ? -4.562 -1.204 6.004 1.00 76.88 377 VAL A C 1
ATOM 3030 O O . VAL A 1 377 ? -5.299 -1.921 6.672 1.00 76.88 377 VAL A O 1
ATOM 3033 N N . ALA A 1 378 ? -4.471 0.111 6.213 1.00 73.44 378 ALA A N 1
ATOM 3034 C CA . ALA A 1 378 ? -5.259 0.788 7.237 1.00 73.44 378 ALA A CA 1
ATOM 3035 C C . ALA A 1 378 ? -6.766 0.730 6.931 1.00 73.44 378 ALA A C 1
ATOM 3037 O O . ALA A 1 378 ? -7.567 0.532 7.843 1.00 73.44 378 ALA A O 1
ATOM 3038 N N . THR A 1 379 ? -7.150 0.863 5.659 1.00 78.31 379 THR A N 1
ATOM 3039 C CA . THR A 1 379 ? -8.530 0.744 5.183 1.00 78.31 379 THR A CA 1
ATOM 3040 C C . THR A 1 379 ? -9.035 -0.683 5.368 1.00 78.31 379 THR A C 1
ATOM 3042 O O . THR A 1 379 ? -10.042 -0.862 6.053 1.00 78.31 379 THR A O 1
ATOM 3045 N N . LEU A 1 380 ? -8.308 -1.697 4.876 1.00 80.12 380 LEU A N 1
ATOM 3046 C CA . LEU A 1 380 ? -8.664 -3.111 5.067 1.00 80.12 380 LEU A CA 1
ATOM 3047 C C . LEU A 1 380 ? -8.731 -3.488 6.547 1.00 80.12 380 LEU A C 1
ATOM 3049 O O . LEU A 1 380 ? -9.727 -4.059 6.979 1.00 80.12 380 LEU A O 1
ATOM 3053 N N . GLY A 1 381 ? -7.726 -3.108 7.335 1.00 74.56 381 GLY A N 1
ATOM 3054 C CA . GLY A 1 381 ? -7.718 -3.302 8.780 1.00 74.56 381 GLY A CA 1
ATOM 3055 C C . GLY A 1 381 ? -8.926 -2.640 9.432 1.00 74.56 381 GLY A C 1
ATOM 3056 O O . GLY A 1 381 ? -9.619 -3.271 10.212 1.00 74.56 381 GLY A O 1
ATOM 3057 N N . SER A 1 382 ? -9.276 -1.407 9.060 1.00 72.31 382 SER A N 1
ATOM 3058 C CA . SER A 1 382 ? -10.442 -0.743 9.653 1.00 72.31 382 SER A CA 1
ATOM 3059 C C . SER A 1 382 ? -11.781 -1.405 9.308 1.00 72.31 382 SER A C 1
ATOM 3061 O O . SER A 1 382 ? -12.671 -1.416 10.156 1.00 72.31 382 SER A O 1
ATOM 3063 N N . ILE A 1 383 ? -11.905 -1.965 8.100 1.00 75.50 383 ILE A N 1
ATOM 3064 C CA . ILE A 1 383 ? -13.121 -2.627 7.616 1.00 75.50 383 ILE A CA 1
ATOM 3065 C C . ILE A 1 383 ? -13.244 -4.031 8.235 1.00 75.50 383 ILE A C 1
ATOM 3067 O O . ILE A 1 383 ? -14.322 -4.410 8.698 1.00 75.50 383 ILE A O 1
ATOM 3071 N N . TYR A 1 384 ? -12.142 -4.790 8.293 1.00 74.19 384 TYR A N 1
ATOM 3072 C CA . TYR A 1 384 ? -12.127 -6.194 8.717 1.00 74.19 384 TYR A CA 1
ATOM 3073 C C . TYR A 1 384 ? -11.794 -6.425 10.201 1.00 74.19 384 TYR A C 1
ATOM 3075 O O . TYR A 1 384 ? -12.183 -7.466 10.725 1.00 74.19 384 TYR A O 1
ATOM 3083 N N . GLU A 1 385 ? -11.157 -5.491 10.925 1.00 65.38 385 GLU A N 1
ATOM 3084 C CA . GLU A 1 385 ? -10.871 -5.637 12.367 1.00 65.38 385 GLU A CA 1
ATOM 3085 C C . GLU A 1 385 ? -12.167 -5.654 13.194 1.00 65.38 385 GLU A C 1
ATOM 3087 O O . GLU A 1 385 ? -12.674 -4.614 13.623 1.00 65.38 385 GLU A O 1
ATOM 3092 N N . ASN A 1 386 ? -12.690 -6.852 13.471 1.00 49.56 386 ASN A N 1
ATOM 3093 C CA . ASN A 1 386 ? -13.633 -7.099 14.558 1.00 49.56 386 ASN A CA 1
ATOM 3094 C C . ASN A 1 386 ? -12.881 -6.972 15.896 1.00 49.56 386 ASN A C 1
ATOM 3096 O O . ASN A 1 386 ? -12.063 -7.817 16.228 1.00 49.56 386 ASN A O 1
ATOM 3100 N N . ASN A 1 387 ? -13.217 -5.948 16.687 1.00 45.16 387 ASN A N 1
ATOM 3101 C CA . ASN A 1 387 ? -12.808 -5.753 18.087 1.00 45.16 387 ASN A CA 1
ATOM 3102 C C . ASN A 1 387 ? -11.336 -5.376 18.345 1.00 45.16 387 ASN A C 1
ATOM 3104 O O . ASN A 1 387 ? -10.526 -6.215 18.704 1.00 45.16 387 ASN A O 1
ATOM 3108 N N . LYS A 1 388 ? -11.050 -4.073 18.494 1.00 44.91 388 LYS A N 1
ATOM 3109 C CA . LYS A 1 388 ? -9.865 -3.586 19.249 1.00 44.91 388 LYS A CA 1
ATOM 3110 C C . LYS A 1 388 ? -9.881 -3.940 20.752 1.00 44.91 388 LYS A C 1
ATOM 3112 O O . LYS A 1 388 ? -9.087 -3.409 21.527 1.00 44.91 388 LYS A O 1
ATOM 3117 N N . ALA A 1 389 ? -10.845 -4.748 21.191 1.00 38.91 389 ALA A N 1
ATOM 3118 C CA . ALA A 1 389 ? -11.002 -5.187 22.571 1.00 38.91 389 ALA A CA 1
ATOM 3119 C C . ALA A 1 389 ? -10.386 -6.570 22.833 1.00 38.91 389 ALA A C 1
ATOM 3121 O O . ALA A 1 389 ? -10.069 -6.833 23.990 1.00 38.91 389 ALA A O 1
ATOM 3122 N N . ASP A 1 390 ? -10.167 -7.376 21.790 1.00 39.66 390 ASP A N 1
ATOM 3123 C CA . ASP A 1 390 ? -9.405 -8.620 21.853 1.00 39.66 390 ASP A CA 1
ATOM 3124 C C . ASP A 1 390 ? -8.161 -8.448 20.982 1.00 39.66 390 ASP A C 1
ATOM 3126 O O . ASP A 1 390 ? -8.201 -7.838 19.921 1.00 39.66 390 ASP A O 1
ATOM 3130 N N . SER A 1 391 ? -7.027 -8.935 21.451 1.00 49.28 391 SER A N 1
ATOM 3131 C CA . SER A 1 391 ? -5.703 -8.834 20.834 1.00 49.28 391 SER A CA 1
ATOM 3132 C C . SER A 1 391 ? -5.549 -9.632 19.523 1.00 49.28 391 SER A C 1
ATOM 3134 O O . SER A 1 391 ? -4.488 -10.205 19.293 1.00 49.28 391 SER A O 1
ATOM 3136 N N . LYS A 1 392 ? -6.588 -9.717 18.681 1.00 55.75 392 LYS A N 1
ATOM 3137 C CA . LYS A 1 392 ? -6.511 -10.359 17.363 1.00 55.75 392 LYS A CA 1
ATOM 3138 C C . LYS A 1 392 ? -5.801 -9.430 16.384 1.00 55.75 392 LYS A C 1
ATOM 3140 O O . LYS A 1 392 ? -6.106 -8.237 16.323 1.00 55.75 392 LYS A O 1
ATOM 3145 N N . ARG A 1 393 ? -4.830 -9.962 15.640 1.00 67.06 393 ARG A N 1
ATOM 3146 C CA . ARG A 1 393 ? -4.121 -9.182 14.617 1.00 67.06 393 ARG A CA 1
ATOM 3147 C C . ARG A 1 393 ? -5.008 -8.994 13.376 1.00 67.06 393 ARG A C 1
ATOM 3149 O O . ARG A 1 393 ? -5.928 -9.779 13.142 1.00 67.06 393 ARG A O 1
ATOM 3156 N N . ALA A 1 394 ? -4.739 -7.959 12.578 1.00 69.50 394 ALA A N 1
ATOM 3157 C CA . ALA A 1 394 ? -5.541 -7.617 11.398 1.00 69.50 394 ALA A CA 1
ATOM 3158 C C . ALA A 1 394 ? -5.619 -8.764 10.371 1.00 69.50 394 ALA A C 1
ATOM 3160 O O . ALA A 1 394 ? -6.641 -8.920 9.704 1.00 69.50 394 ALA A O 1
ATOM 3161 N N . GLU A 1 395 ? -4.578 -9.597 10.282 1.00 77.88 395 GLU A N 1
ATOM 3162 C CA . GLU A 1 395 ? -4.535 -10.770 9.406 1.00 77.88 395 GLU A CA 1
ATOM 3163 C C . GLU A 1 395 ? -5.598 -11.812 9.786 1.00 77.88 395 GLU A C 1
ATOM 3165 O O . GLU A 1 395 ? -6.298 -12.344 8.928 1.00 77.88 395 GLU A O 1
ATOM 3170 N N . GLU A 1 396 ? -5.756 -12.081 11.084 1.00 77.62 396 GLU A N 1
ATOM 3171 C CA . GLU A 1 396 ? -6.713 -13.069 11.601 1.00 77.62 396 GLU A CA 1
ATOM 3172 C C . GLU A 1 396 ? -8.149 -12.581 11.432 1.00 77.62 396 GLU A C 1
ATOM 3174 O O . GLU A 1 396 ? -9.032 -13.335 11.030 1.00 77.62 396 GLU A O 1
ATOM 3179 N N . ALA A 1 397 ? -8.373 -11.289 11.674 1.00 73.56 397 ALA A N 1
ATOM 3180 C CA . ALA A 1 397 ? -9.677 -10.680 11.474 1.00 73.56 397 ALA A CA 1
ATOM 3181 C C . ALA A 1 397 ? -10.097 -10.702 9.993 1.00 73.56 397 ALA A C 1
ATOM 3183 O O . ALA A 1 397 ? -11.276 -10.905 9.697 1.00 73.56 397 ALA A O 1
ATOM 3184 N N . MET A 1 398 ? -9.148 -10.531 9.067 1.00 78.88 398 MET A N 1
ATOM 3185 C CA . MET A 1 398 ? -9.407 -10.654 7.634 1.00 78.88 398 MET A CA 1
ATOM 3186 C C . MET A 1 398 ? -9.713 -12.101 7.239 1.00 78.88 398 MET A C 1
ATOM 3188 O O . MET A 1 398 ? -10.677 -12.325 6.512 1.00 78.88 398 MET A O 1
ATOM 3192 N N . ALA A 1 399 ? -8.958 -13.077 7.744 1.00 79.94 399 ALA A N 1
ATOM 3193 C CA . ALA A 1 399 ? -9.204 -14.490 7.459 1.00 79.94 399 ALA A CA 1
ATOM 3194 C C . ALA A 1 399 ? -10.600 -14.951 7.930 1.00 79.94 399 ALA A C 1
ATOM 3196 O O . ALA A 1 399 ? -11.297 -15.638 7.193 1.00 79.94 399 ALA A O 1
ATOM 3197 N N . GLU A 1 400 ? -11.041 -14.526 9.120 1.00 78.81 400 GLU A N 1
ATOM 3198 C CA . GLU A 1 400 ? -12.332 -14.943 9.694 1.00 78.81 400 GLU A CA 1
ATOM 3199 C C . GLU A 1 400 ? -13.547 -14.218 9.083 1.00 78.81 400 GLU A C 1
ATOM 3201 O O . GLU A 1 400 ? -14.601 -14.824 8.914 1.00 78.81 400 GLU A O 1
ATOM 3206 N N . ASN A 1 401 ? -13.438 -12.918 8.778 1.00 76.31 401 ASN A N 1
ATOM 3207 C CA . ASN A 1 401 ? -14.610 -12.077 8.473 1.00 76.31 401 ASN A CA 1
ATOM 3208 C C . ASN A 1 401 ? -14.774 -11.717 6.991 1.00 76.31 401 ASN A C 1
ATOM 3210 O O . ASN A 1 401 ? -15.731 -11.022 6.642 1.00 76.31 401 ASN A O 1
ATOM 3214 N N . SER A 1 402 ? -13.833 -12.104 6.128 1.00 78.44 402 SER A N 1
ATOM 3215 C CA . SER A 1 402 ? -13.881 -11.724 4.711 1.00 78.44 402 SER A CA 1
ATOM 3216 C C . SER A 1 402 ? -14.676 -12.677 3.828 1.00 78.44 402 SER A C 1
ATOM 3218 O O . SER A 1 402 ? -15.232 -12.225 2.836 1.00 78.44 402 SER A O 1
ATOM 3220 N N . GLY A 1 403 ? -14.741 -13.968 4.169 1.00 81.50 403 GLY A N 1
ATOM 3221 C CA . GLY A 1 403 ? -15.296 -14.988 3.274 1.00 81.50 403 GLY A CA 1
ATOM 3222 C C . GLY A 1 403 ? -14.406 -15.306 2.063 1.00 81.50 403 GLY A C 1
ATOM 3223 O O . GLY A 1 403 ? -14.827 -16.050 1.183 1.00 81.50 403 GLY A O 1
ATOM 3224 N N . TYR A 1 404 ? -13.178 -14.775 2.006 1.00 88.31 404 TYR A N 1
ATOM 3225 C CA . TYR A 1 404 ? -12.250 -15.037 0.908 1.00 88.31 404 TYR A CA 1
ATOM 3226 C C . TYR A 1 404 ? -11.551 -16.386 1.044 1.00 88.31 404 TYR A C 1
ATOM 3228 O O 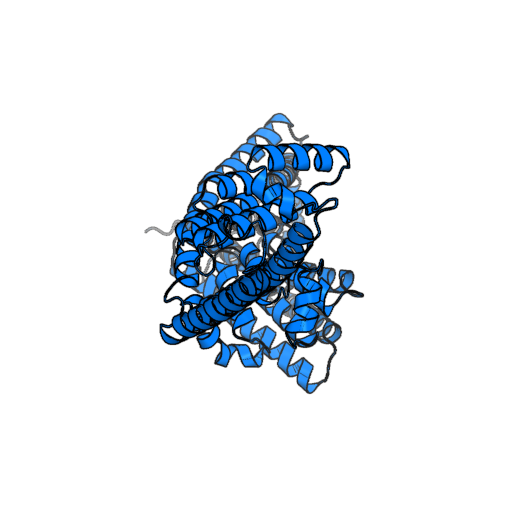. TYR A 1 404 ? -11.162 -16.813 2.130 1.00 88.31 404 TYR A O 1
ATOM 3236 N N . THR A 1 405 ? -11.319 -17.026 -0.100 1.00 91.00 405 THR A N 1
ATOM 3237 C CA . THR A 1 405 ? -10.457 -18.210 -0.198 1.00 91.00 405 THR A CA 1
ATOM 3238 C C . THR A 1 405 ? -9.015 -17.802 -0.533 1.00 91.00 405 THR A C 1
ATOM 3240 O O . THR A 1 405 ? -8.786 -16.691 -1.026 1.00 91.00 405 THR A O 1
ATOM 3243 N N . PRO A 1 406 ? -8.017 -18.689 -0.357 1.00 91.56 406 PRO A N 1
ATOM 3244 C CA . PRO A 1 406 ? -6.645 -18.420 -0.793 1.00 91.56 406 PRO A CA 1
ATOM 3245 C C . PRO A 1 406 ? -6.537 -18.032 -2.279 1.00 91.56 406 PRO A C 1
ATOM 3247 O O . PRO A 1 406 ? -5.690 -17.219 -2.641 1.00 91.56 406 PRO A O 1
ATOM 3250 N N . LEU A 1 407 ? -7.424 -18.539 -3.143 1.00 92.88 407 LEU A N 1
ATOM 3251 C CA . LEU A 1 407 ? -7.466 -18.157 -4.558 1.00 92.88 407 LEU A CA 1
ATOM 3252 C C . LEU A 1 407 ? -7.820 -16.672 -4.753 1.00 92.88 407 LEU A C 1
ATOM 3254 O O . LEU A 1 407 ? -7.181 -15.989 -5.555 1.00 92.88 407 LEU A O 1
ATOM 3258 N N . HIS A 1 408 ? -8.773 -16.147 -3.975 1.00 92.88 408 HIS A N 1
ATOM 3259 C CA . HIS A 1 408 ? -9.105 -14.718 -3.980 1.00 92.88 408 HIS A CA 1
ATOM 3260 C C . HIS A 1 408 ? -7.883 -13.891 -3.562 1.00 92.88 408 HIS A C 1
ATOM 3262 O O . HIS A 1 408 ? -7.524 -12.918 -4.221 1.00 92.88 408 HIS A O 1
ATOM 3268 N N . ALA A 1 409 ? -7.185 -14.313 -2.503 1.00 92.88 409 ALA A N 1
ATOM 3269 C CA . ALA A 1 409 ? -5.988 -13.626 -2.030 1.00 92.88 409 ALA A CA 1
ATOM 3270 C C . ALA A 1 409 ? -4.864 -13.607 -3.084 1.00 92.88 409 ALA A C 1
ATOM 3272 O O . ALA A 1 409 ? -4.233 -12.566 -3.273 1.00 92.88 409 ALA A O 1
ATOM 3273 N N . ALA A 1 410 ? -4.649 -14.704 -3.819 1.00 94.62 410 ALA A N 1
ATOM 3274 C CA . ALA A 1 410 ? -3.696 -14.751 -4.931 1.00 94.62 410 ALA A CA 1
ATOM 3275 C C . ALA A 1 410 ? -4.077 -13.775 -6.062 1.00 94.62 410 ALA A C 1
ATOM 3277 O O . ALA A 1 410 ? -3.233 -13.002 -6.522 1.00 94.62 410 ALA A O 1
ATOM 3278 N N . ALA A 1 411 ? -5.354 -13.737 -6.456 1.00 94.88 411 ALA A N 1
ATOM 3279 C CA . ALA A 1 411 ? -5.856 -12.808 -7.469 1.00 94.88 411 ALA A CA 1
ATOM 3280 C C . ALA A 1 411 ? -5.668 -11.335 -7.049 1.00 94.88 411 ALA A C 1
ATOM 3282 O O . ALA A 1 411 ? -5.213 -10.512 -7.855 1.00 94.88 411 ALA A O 1
ATOM 3283 N N . ILE A 1 412 ? -5.936 -11.006 -5.779 1.00 94.06 412 ILE A N 1
ATOM 3284 C CA . ILE A 1 412 ? -5.730 -9.663 -5.212 1.00 94.06 412 ILE A CA 1
ATOM 3285 C C . ILE A 1 412 ? -4.238 -9.291 -5.213 1.00 94.06 412 ILE A C 1
ATOM 3287 O O . ILE A 1 412 ? -3.885 -8.158 -5.551 1.00 94.06 412 ILE A O 1
ATOM 3291 N N . ILE A 1 413 ? -3.346 -10.229 -4.873 1.00 94.25 413 ILE A N 1
ATOM 3292 C CA . ILE A 1 413 ? -1.891 -10.013 -4.913 1.00 94.25 413 ILE A CA 1
ATOM 3293 C C . ILE A 1 413 ? -1.435 -9.692 -6.341 1.00 94.25 413 ILE A C 1
ATOM 3295 O O . ILE A 1 413 ? -0.739 -8.694 -6.534 1.00 94.25 413 ILE A O 1
ATOM 3299 N N . ILE A 1 414 ? -1.855 -10.478 -7.338 1.00 94.88 414 ILE A N 1
ATOM 3300 C CA . ILE A 1 414 ? -1.507 -10.268 -8.757 1.00 94.88 414 ILE A CA 1
ATOM 3301 C C . ILE A 1 414 ? -1.983 -8.898 -9.242 1.00 94.88 414 ILE A C 1
ATOM 3303 O O . ILE A 1 414 ? -1.224 -8.157 -9.873 1.00 94.88 414 ILE A O 1
ATOM 3307 N N . PHE A 1 415 ? -3.213 -8.521 -8.895 1.00 94.44 415 PHE A N 1
ATOM 3308 C CA . PHE A 1 415 ? -3.727 -7.191 -9.193 1.00 94.44 415 PHE A CA 1
ATOM 3309 C C . PHE A 1 415 ? -2.859 -6.104 -8.551 1.00 94.44 415 PHE A C 1
ATOM 3311 O O . PHE A 1 415 ? -2.390 -5.197 -9.236 1.00 94.44 415 PHE A O 1
ATOM 3318 N N . MET A 1 416 ? -2.544 -6.221 -7.259 1.00 91.62 416 MET A N 1
ATOM 3319 C CA . MET A 1 416 ? -1.724 -5.230 -6.562 1.00 91.62 416 MET A CA 1
ATOM 3320 C C . MET A 1 416 ? -0.296 -5.133 -7.129 1.00 91.62 416 MET A C 1
ATOM 3322 O O . MET A 1 416 ? 0.254 -4.031 -7.204 1.00 91.62 416 MET A O 1
ATOM 3326 N N . ILE A 1 417 ? 0.295 -6.245 -7.581 1.00 92.12 417 ILE A N 1
ATOM 3327 C CA . ILE A 1 417 ? 1.585 -6.264 -8.294 1.00 92.12 417 ILE A CA 1
ATOM 3328 C C . ILE A 1 417 ? 1.519 -5.388 -9.548 1.00 92.12 417 ILE A C 1
ATOM 3330 O O . ILE A 1 417 ? 2.330 -4.473 -9.693 1.00 92.12 417 ILE A O 1
ATOM 3334 N N . LEU A 1 418 ? 0.524 -5.618 -10.406 1.00 93.06 418 LEU A N 1
ATOM 3335 C CA . LEU A 1 418 ? 0.401 -4.968 -11.714 1.00 93.06 418 LEU A CA 1
ATOM 3336 C C . LEU A 1 418 ? -0.112 -3.529 -11.651 1.00 93.06 418 LEU A C 1
ATOM 3338 O O . LEU A 1 418 ? 0.135 -2.751 -12.568 1.00 93.06 418 LEU A O 1
ATOM 3342 N N . THR A 1 419 ? -0.817 -3.156 -10.585 1.00 91.25 419 THR A N 1
ATOM 3343 C CA . THR A 1 419 ? -1.352 -1.797 -10.462 1.00 91.25 419 THR A CA 1
ATOM 3344 C C . THR A 1 419 ? -0.246 -0.740 -10.421 1.00 91.25 419 THR A C 1
ATOM 3346 O O . THR A 1 419 ? 0.835 -0.994 -9.863 1.00 91.25 419 THR A O 1
ATOM 3349 N N . PRO A 1 420 ? -0.519 0.472 -10.958 1.00 87.94 420 PRO A N 1
ATOM 3350 C CA . PRO A 1 420 ? 0.446 1.565 -10.907 1.00 87.94 420 PRO A CA 1
ATOM 3351 C C . PRO A 1 420 ? 0.815 1.863 -9.445 1.00 87.94 420 PRO A C 1
ATOM 3353 O O . PRO A 1 420 ? 0.068 1.483 -8.557 1.00 87.94 420 PRO A O 1
ATOM 3356 N N . PRO A 1 421 ? 1.937 2.527 -9.143 1.00 86.00 421 PRO A N 1
ATOM 3357 C CA . PRO A 1 421 ? 2.309 2.954 -7.795 1.00 86.00 421 PRO A CA 1
ATOM 3358 C C . PRO A 1 421 ? 1.455 4.160 -7.344 1.00 86.00 421 PRO A C 1
ATOM 3360 O O . PRO A 1 421 ? 0.270 4.256 -7.667 1.00 86.00 421 PRO A O 1
ATOM 3363 N N . CYS A 1 422 ? 2.003 5.054 -6.521 1.00 87.06 422 CYS A N 1
ATOM 3364 C CA . CYS A 1 422 ? 1.279 6.205 -5.980 1.00 87.06 422 CYS A CA 1
ATOM 3365 C C . CYS A 1 422 ? 1.175 7.379 -6.973 1.00 87.06 422 CYS A C 1
ATOM 3367 O O . CYS A 1 422 ? 1.968 7.500 -7.914 1.00 87.06 422 CYS A O 1
ATOM 3369 N N . ILE A 1 423 ? 0.244 8.305 -6.706 1.00 84.31 423 ILE A N 1
ATOM 3370 C CA . ILE A 1 423 ? 0.065 9.563 -7.462 1.00 84.31 423 ILE A CA 1
ATOM 3371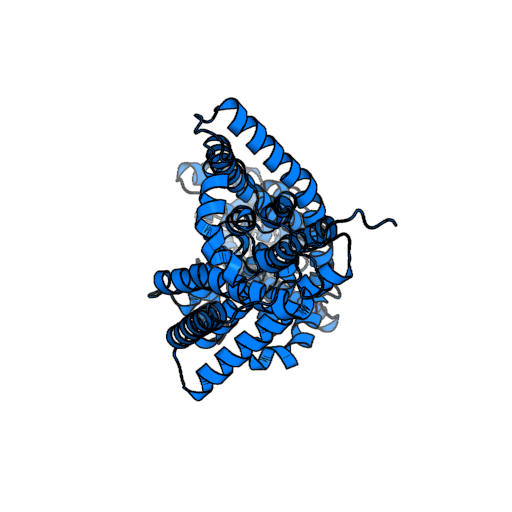 C C . ILE A 1 423 ? 1.381 10.343 -7.605 1.00 84.31 423 ILE A C 1
ATOM 3373 O O . ILE A 1 423 ? 1.654 10.906 -8.666 1.00 84.31 423 ILE A O 1
ATOM 3377 N N . ALA A 1 424 ? 2.236 10.338 -6.577 1.00 82.19 424 ALA A N 1
ATOM 3378 C CA . ALA A 1 424 ? 3.528 11.019 -6.625 1.00 82.19 424 ALA A CA 1
ATOM 3379 C C . ALA A 1 424 ? 4.416 10.500 -7.770 1.00 82.19 424 ALA A C 1
ATOM 3381 O O . ALA A 1 424 ? 5.046 11.292 -8.470 1.00 82.19 424 ALA A O 1
ATOM 3382 N N . THR A 1 425 ? 4.426 9.187 -8.024 1.00 88.06 425 THR A N 1
ATOM 3383 C CA . THR A 1 425 ? 5.150 8.625 -9.170 1.00 88.06 425 THR A CA 1
ATOM 3384 C C . THR A 1 425 ? 4.545 9.091 -10.490 1.00 88.06 425 THR A C 1
ATOM 3386 O O . THR A 1 425 ? 5.293 9.447 -11.392 1.00 88.06 425 THR A O 1
ATOM 3389 N N . MET A 1 426 ? 3.218 9.160 -10.602 1.00 90.62 426 MET A N 1
ATOM 3390 C CA . MET A 1 426 ? 2.546 9.610 -11.830 1.00 90.62 426 MET A CA 1
ATOM 3391 C C . MET A 1 426 ? 2.864 11.072 -12.163 1.00 90.62 426 MET A C 1
ATOM 3393 O O . MET A 1 426 ? 3.116 11.409 -13.320 1.00 90.62 426 MET A O 1
ATOM 3397 N N . ILE A 1 427 ? 2.947 11.936 -11.148 1.00 87.06 427 ILE A N 1
ATOM 3398 C CA . ILE A 1 427 ? 3.389 13.327 -11.315 1.00 87.06 427 ILE A CA 1
ATOM 3399 C C . ILE A 1 427 ? 4.833 13.370 -11.825 1.00 87.06 427 ILE A C 1
ATOM 3401 O O . ILE A 1 427 ? 5.144 14.131 -12.739 1.00 87.06 427 ILE A O 1
ATOM 3405 N N . VAL A 1 428 ? 5.720 12.529 -11.291 1.00 87.88 428 VAL A N 1
ATOM 3406 C CA . VAL A 1 428 ? 7.107 12.449 -11.767 1.00 87.88 428 VAL A CA 1
ATOM 3407 C C . VAL A 1 428 ? 7.188 11.897 -13.193 1.00 87.88 428 VAL A C 1
ATOM 3409 O O . VAL A 1 428 ? 7.961 12.428 -13.988 1.00 87.88 428 VAL A O 1
ATOM 3412 N N . VAL A 1 429 ? 6.356 10.917 -13.563 1.00 92.75 429 VAL A N 1
ATOM 3413 C CA . VAL A 1 429 ? 6.214 10.457 -14.956 1.00 92.75 429 VAL A CA 1
ATOM 3414 C C . VAL A 1 429 ? 5.818 11.629 -15.854 1.00 92.75 429 VAL A C 1
ATOM 3416 O O . VAL A 1 429 ? 6.465 11.854 -16.877 1.00 92.75 429 VAL A O 1
ATOM 3419 N N . LYS A 1 430 ? 4.838 12.450 -15.454 1.00 92.75 430 LYS A N 1
ATOM 3420 C CA . LYS A 1 430 ? 4.476 13.678 -16.181 1.00 92.75 430 LYS A CA 1
ATOM 3421 C C . LYS A 1 430 ? 5.649 14.648 -16.292 1.00 92.75 430 LYS A C 1
ATOM 3423 O O . LYS A 1 430 ? 5.842 15.241 -17.347 1.00 92.75 430 LYS A O 1
ATOM 3428 N N . MET A 1 431 ? 6.432 14.828 -15.228 1.00 88.56 431 MET A N 1
ATOM 3429 C CA . MET A 1 431 ? 7.590 15.728 -15.236 1.00 88.56 431 MET A CA 1
ATOM 3430 C C . MET A 1 431 ? 8.708 15.244 -16.169 1.00 88.56 431 MET A C 1
ATOM 3432 O O . MET A 1 431 ? 9.325 16.070 -16.829 1.00 88.56 431 MET A O 1
ATOM 3436 N N . GLN A 1 432 ? 8.966 13.934 -16.240 1.00 90.25 432 GLN A N 1
ATOM 3437 C CA . GLN A 1 432 ? 10.021 13.372 -17.095 1.00 90.25 432 GLN A CA 1
ATOM 3438 C C . GLN A 1 432 ? 9.600 13.242 -18.562 1.00 90.25 432 GLN A C 1
ATOM 3440 O O . GLN A 1 432 ? 10.429 13.371 -19.457 1.00 90.25 432 GLN A O 1
ATOM 3445 N N . THR A 1 433 ? 8.316 12.991 -18.822 1.00 91.75 433 THR A N 1
ATOM 3446 C CA . THR A 1 433 ? 7.774 12.874 -20.189 1.00 91.75 433 THR A CA 1
ATOM 3447 C C . TH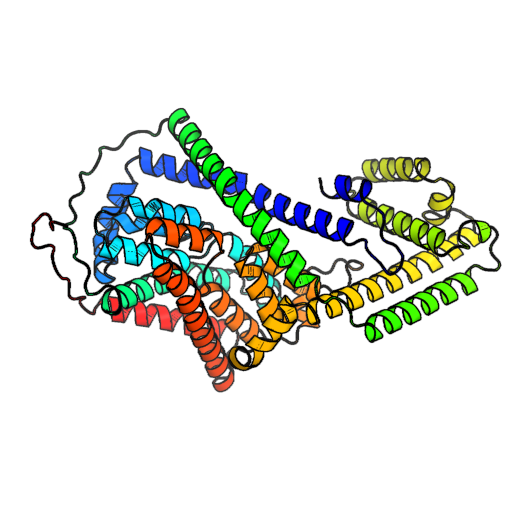R A 1 433 ? 7.267 14.198 -20.757 1.00 91.75 433 THR A C 1
ATOM 3449 O O . THR A 1 433 ? 6.959 14.271 -21.944 1.00 91.75 433 THR A O 1
ATOM 3452 N N . ASN A 1 434 ? 7.139 15.224 -19.909 1.00 91.44 434 ASN A N 1
ATOM 3453 C CA . ASN A 1 434 ? 6.513 16.515 -20.195 1.00 91.44 434 ASN A CA 1
ATOM 3454 C C . ASN A 1 434 ? 5.122 16.407 -20.861 1.00 91.44 434 ASN A C 1
ATOM 3456 O O . ASN A 1 434 ? 4.744 17.242 -21.678 1.00 91.44 434 ASN A O 1
ATOM 3460 N N . SER A 1 435 ? 4.346 15.361 -20.548 1.00 92.50 435 SER A N 1
ATOM 3461 C CA . SER A 1 435 ? 3.050 15.118 -21.189 1.00 92.50 435 SER A CA 1
ATOM 3462 C C . SER A 1 435 ? 2.041 14.459 -20.255 1.00 92.50 435 SER A C 1
ATOM 3464 O O . SER A 1 435 ? 2.316 13.435 -19.629 1.00 92.50 435 SER A O 1
ATOM 3466 N N . TYR A 1 436 ? 0.823 14.999 -20.232 1.00 93.00 436 TYR A N 1
ATOM 3467 C CA . TYR A 1 436 ? -0.301 14.395 -19.513 1.00 93.00 436 TYR A CA 1
ATOM 3468 C C . TYR A 1 436 ? -0.806 13.108 -20.178 1.00 93.00 436 TYR A C 1
ATOM 3470 O O . TYR A 1 436 ? -1.302 12.224 -19.485 1.00 93.00 436 TYR A O 1
ATOM 3478 N N . LYS A 1 437 ? -0.624 12.952 -21.498 1.00 93.88 437 LYS A N 1
ATOM 3479 C CA . LYS A 1 437 ? -1.046 11.742 -22.225 1.00 93.88 437 LYS A CA 1
ATOM 3480 C C . LYS A 1 437 ? -0.321 10.501 -21.696 1.00 93.88 437 LYS A C 1
ATOM 3482 O O . LYS A 1 437 ? -0.956 9.492 -21.406 1.00 93.88 437 LYS A O 1
ATOM 3487 N N . TRP A 1 438 ? 0.994 10.607 -21.496 1.00 93.25 438 TRP A N 1
ATOM 3488 C CA . TRP A 1 438 ? 1.814 9.521 -20.950 1.00 93.25 438 TRP A CA 1
ATOM 3489 C C . TRP A 1 438 ? 1.529 9.243 -19.474 1.00 93.25 438 TRP A C 1
ATOM 3491 O O . TRP A 1 438 ? 1.568 8.089 -19.062 1.00 93.25 438 TRP A O 1
ATOM 3501 N N . MET A 1 439 ? 1.183 10.271 -18.695 1.00 93.62 439 MET A N 1
ATOM 3502 C CA . MET A 1 439 ? 0.735 10.097 -17.312 1.00 93.62 439 MET A CA 1
ATOM 3503 C C . MET A 1 439 ? -0.570 9.297 -17.242 1.00 93.62 439 MET A C 1
ATOM 3505 O O . MET A 1 439 ? -0.641 8.323 -16.505 1.00 93.62 439 MET A O 1
ATOM 3509 N N . ILE A 1 440 ? -1.583 9.670 -18.030 1.00 94.25 440 ILE A N 1
ATOM 3510 C CA . ILE A 1 440 ? -2.870 8.958 -18.085 1.00 94.25 440 ILE A CA 1
ATOM 3511 C C . ILE A 1 440 ? -2.653 7.516 -18.555 1.00 94.25 440 ILE A C 1
ATOM 3513 O O . ILE A 1 440 ? -3.156 6.583 -17.933 1.00 94.25 440 ILE A O 1
ATOM 3517 N N . PHE A 1 441 ? -1.836 7.314 -19.592 1.00 94.06 441 PHE A N 1
ATOM 3518 C CA . PHE A 1 441 ? -1.468 5.977 -20.053 1.00 94.06 441 PHE A CA 1
ATOM 3519 C C . PHE A 1 441 ? -0.815 5.143 -18.938 1.00 94.06 441 PHE A C 1
ATOM 3521 O O . PHE A 1 441 ? -1.233 4.014 -18.699 1.00 94.06 441 PHE A O 1
ATOM 3528 N N . ALA A 1 442 ? 0.138 5.713 -18.193 1.00 92.94 442 ALA A N 1
ATOM 3529 C CA . ALA A 1 442 ? 0.806 5.049 -17.071 1.00 92.94 442 ALA A CA 1
ATOM 3530 C C . ALA A 1 442 ? -0.116 4.747 -15.872 1.00 92.94 442 ALA A C 1
ATOM 3532 O O . ALA A 1 442 ? 0.268 3.966 -15.006 1.00 92.94 442 ALA A O 1
ATOM 3533 N N . ILE A 1 443 ? -1.312 5.339 -15.811 1.00 92.44 443 ILE A N 1
ATOM 3534 C CA . ILE A 1 443 ? -2.324 5.048 -14.788 1.00 92.44 443 ILE A CA 1
ATOM 3535 C C . ILE A 1 443 ? -3.259 3.941 -15.269 1.00 92.44 443 ILE A C 1
ATOM 3537 O O . ILE A 1 443 ? -3.407 2.926 -14.595 1.00 92.44 443 ILE A O 1
ATOM 3541 N N . PHE A 1 444 ? -3.886 4.119 -16.431 1.00 93.56 444 PHE A N 1
ATOM 3542 C CA . PHE A 1 444 ? -4.964 3.233 -16.871 1.00 93.56 444 PHE A CA 1
ATOM 3543 C C . PHE A 1 444 ? -4.464 1.919 -17.467 1.00 93.56 444 PHE A C 1
ATOM 3545 O O . PHE A 1 444 ? -5.085 0.883 -17.236 1.00 93.56 444 PHE A O 1
ATOM 3552 N N . PHE A 1 445 ? -3.339 1.926 -18.187 1.00 93.94 445 PHE A N 1
ATOM 3553 C CA . PHE A 1 445 ? -2.815 0.709 -18.808 1.00 93.94 445 PHE A CA 1
ATOM 3554 C C . PHE A 1 445 ? -2.453 -0.376 -17.772 1.00 93.94 445 PHE A C 1
ATOM 3556 O O . PHE A 1 445 ? -2.945 -1.497 -17.920 1.00 93.94 445 PHE A O 1
ATOM 3563 N N . PRO A 1 446 ? -1.708 -0.084 -16.683 1.00 93.81 446 PRO A N 1
ATOM 3564 C CA . PRO A 1 446 ? -1.438 -1.093 -15.658 1.00 93.81 446 PRO A CA 1
ATOM 3565 C C . PRO A 1 446 ? -2.687 -1.526 -14.877 1.00 93.81 446 PRO A C 1
ATOM 3567 O O . PRO A 1 446 ? -2.786 -2.687 -14.493 1.00 93.81 446 PRO A O 1
ATOM 3570 N N . VAL A 1 447 ? -3.661 -0.631 -14.650 1.00 93.12 447 VAL A N 1
ATOM 3571 C CA . VAL A 1 447 ? -4.931 -0.998 -13.988 1.00 93.12 447 VAL A CA 1
ATOM 3572 C C . VAL A 1 447 ? -5.714 -1.989 -14.839 1.00 93.12 447 VAL A C 1
ATOM 3574 O O . VAL A 1 447 ? -6.136 -3.025 -14.332 1.00 93.12 447 VAL A O 1
ATOM 3577 N N . PHE A 1 448 ? -5.864 -1.704 -16.132 1.00 94.00 448 PHE A N 1
ATOM 3578 C CA . PHE A 1 448 ? -6.543 -2.600 -17.062 1.00 94.00 448 PHE A CA 1
ATOM 3579 C C . PHE A 1 448 ? -5.832 -3.954 -17.152 1.00 94.00 448 PHE A C 1
ATOM 3581 O O . PHE A 1 448 ? -6.467 -4.998 -17.012 1.00 94.00 448 PHE A O 1
ATOM 3588 N N . LEU A 1 449 ? -4.504 -3.937 -17.304 1.00 94.31 449 LEU A N 1
ATOM 3589 C CA . LEU A 1 449 ? -3.692 -5.151 -17.329 1.00 94.31 449 LEU A CA 1
ATOM 3590 C C . LEU A 1 449 ? -3.834 -5.953 -16.027 1.00 94.31 449 LEU A C 1
ATOM 3592 O O . LEU A 1 449 ? -3.983 -7.171 -16.069 1.00 94.31 449 LEU A O 1
ATOM 3596 N N . GLY A 1 450 ? -3.832 -5.278 -14.877 1.00 94.44 450 GLY A N 1
ATOM 3597 C CA . GLY A 1 450 ? -4.016 -5.894 -13.567 1.00 94.44 450 GLY A CA 1
ATOM 3598 C C . GLY A 1 450 ? -5.368 -6.585 -13.425 1.00 94.44 450 GLY A C 1
ATOM 3599 O O . GLY A 1 450 ? -5.412 -7.736 -12.998 1.00 94.44 450 GLY A O 1
ATOM 3600 N N . ILE A 1 451 ? -6.460 -5.913 -13.805 1.00 94.00 451 ILE A N 1
ATOM 3601 C CA . ILE A 1 451 ? -7.811 -6.494 -13.775 1.00 94.00 451 ILE A CA 1
ATOM 3602 C C . ILE A 1 451 ? -7.886 -7.703 -14.708 1.00 94.00 451 ILE A C 1
ATOM 3604 O O . ILE A 1 451 ? -8.392 -8.748 -14.304 1.00 94.00 451 ILE A O 1
ATOM 3608 N N . ALA A 1 452 ? -7.352 -7.589 -15.927 1.00 95.12 452 ALA A N 1
ATOM 3609 C CA . ALA A 1 452 ? -7.370 -8.671 -16.906 1.00 95.12 452 ALA A CA 1
ATOM 3610 C C . ALA A 1 452 ? -6.598 -9.907 -16.414 1.00 95.12 452 ALA A C 1
ATOM 3612 O O . ALA A 1 452 ? -7.130 -11.014 -16.437 1.00 95.12 452 ALA A O 1
ATOM 3613 N N . MET A 1 453 ? -5.367 -9.731 -15.922 1.00 95.12 453 MET A N 1
ATOM 3614 C CA . MET A 1 453 ? -4.532 -10.839 -15.434 1.00 95.12 453 MET A CA 1
ATOM 3615 C C . MET A 1 453 ? -5.062 -11.459 -14.143 1.00 95.12 453 MET A C 1
ATOM 3617 O O . MET A 1 453 ? -5.005 -12.677 -13.976 1.00 95.12 453 MET A O 1
ATOM 3621 N N . SER A 1 454 ? -5.611 -10.642 -13.245 1.00 95.38 454 SER A N 1
ATOM 3622 C CA . SER A 1 454 ? -6.238 -11.130 -12.020 1.00 95.38 454 SER A CA 1
ATOM 3623 C C . SER A 1 454 ? -7.514 -11.924 -12.317 1.00 95.38 454 SER A C 1
ATOM 3625 O O . SER A 1 454 ? -7.654 -13.047 -11.839 1.00 95.38 454 SER A O 1
ATOM 3627 N N . SER A 1 455 ? -8.379 -11.412 -13.202 1.00 94.50 455 SER A N 1
ATOM 3628 C CA . SER A 1 455 ? -9.597 -12.113 -13.641 1.00 94.50 455 SER A CA 1
ATOM 3629 C C . SER A 1 455 ? -9.279 -13.423 -14.352 1.00 94.50 455 SER A C 1
ATOM 3631 O O . SER A 1 455 ? -9.926 -14.437 -14.097 1.00 94.50 455 SER A O 1
ATOM 3633 N N . LEU A 1 456 ? -8.252 -13.427 -15.209 1.00 94.31 456 LEU A N 1
ATOM 3634 C CA . LEU A 1 456 ? -7.784 -14.637 -15.878 1.00 94.31 456 LEU A CA 1
ATOM 3635 C C . LEU A 1 456 ? -7.293 -15.665 -14.858 1.00 94.31 456 LEU A C 1
ATOM 3637 O O . LEU A 1 456 ? -7.721 -16.812 -14.904 1.00 94.31 456 LEU A O 1
ATOM 3641 N N . THR A 1 457 ? -6.453 -15.255 -13.905 1.00 94.31 457 THR A N 1
ATOM 3642 C CA . THR A 1 457 ? -5.914 -16.174 -12.891 1.00 94.31 457 THR A CA 1
ATOM 3643 C C . THR A 1 457 ? -7.014 -16.727 -11.988 1.00 94.31 457 THR A C 1
ATOM 3645 O O . THR A 1 457 ? -7.023 -17.921 -11.701 1.00 94.31 457 THR A O 1
ATOM 3648 N N . PHE A 1 458 ? -7.972 -15.892 -11.582 1.00 94.31 458 PHE A N 1
ATOM 3649 C CA . PHE A 1 458 ? -9.104 -16.315 -10.762 1.00 94.31 458 PHE A CA 1
ATOM 3650 C C . PHE A 1 458 ? -10.029 -17.282 -11.513 1.00 94.31 458 PHE A C 1
ATOM 3652 O O . PHE A 1 458 ? -10.382 -18.334 -10.988 1.00 94.31 458 PHE A O 1
ATOM 3659 N N . THR A 1 459 ? -10.366 -16.971 -12.768 1.00 93.25 459 THR A N 1
ATOM 3660 C CA . THR A 1 459 ? -11.242 -17.810 -13.601 1.00 93.25 459 THR A CA 1
ATOM 3661 C C . THR A 1 459 ? -10.592 -19.156 -13.913 1.00 93.25 459 THR A C 1
ATOM 3663 O O . THR A 1 459 ? -11.223 -20.195 -13.737 1.00 93.25 459 THR A O 1
ATOM 3666 N N . VAL A 1 460 ? -9.317 -19.158 -14.319 1.00 92.88 460 VAL A N 1
ATOM 3667 C CA . VAL A 1 460 ? -8.546 -20.389 -14.556 1.00 92.88 460 VAL A CA 1
ATOM 3668 C C . VAL A 1 460 ? -8.426 -21.192 -13.261 1.00 92.88 460 VAL A C 1
ATOM 3670 O O . VAL A 1 460 ? -8.694 -22.388 -13.261 1.00 92.88 460 VAL A O 1
ATOM 3673 N N . GLY A 1 461 ? -8.108 -20.540 -12.141 1.00 91.56 461 GLY A N 1
ATOM 3674 C CA . GLY A 1 461 ? -8.033 -21.199 -10.840 1.00 91.56 461 GLY A CA 1
ATOM 3675 C C . GLY A 1 461 ? -9.349 -21.851 -10.422 1.00 91.56 461 GLY A C 1
ATOM 3676 O O . GLY A 1 461 ? -9.329 -22.964 -9.912 1.00 91.56 461 GLY A O 1
ATOM 3677 N N . ASN A 1 462 ? -10.488 -21.216 -10.702 1.00 91.31 462 ASN A N 1
ATOM 3678 C CA . ASN A 1 462 ? -11.799 -21.778 -10.388 1.00 91.31 462 ASN A CA 1
ATOM 3679 C C . ASN A 1 462 ? -12.165 -22.962 -11.305 1.00 91.31 462 ASN A C 1
ATOM 3681 O O . ASN A 1 462 ? -12.676 -23.968 -10.827 1.00 91.31 462 ASN A O 1
ATOM 3685 N N . ILE A 1 463 ? -11.858 -22.878 -12.607 1.00 93.19 463 ILE A N 1
ATOM 3686 C CA . ILE A 1 463 ? -12.111 -23.966 -13.573 1.00 93.19 463 ILE A CA 1
ATOM 3687 C C . ILE A 1 463 ? -11.296 -25.216 -13.223 1.00 93.19 463 ILE A C 1
ATOM 3689 O O . ILE A 1 463 ? -11.821 -26.325 -13.255 1.00 93.19 463 ILE A O 1
ATOM 3693 N N . PHE A 1 464 ? -10.021 -25.040 -12.874 1.00 92.38 464 PHE A N 1
ATOM 3694 C CA . PHE A 1 464 ? -9.117 -26.143 -12.542 1.00 92.38 464 PHE A CA 1
ATOM 3695 C C . PHE A 1 464 ? -9.098 -26.492 -11.045 1.00 92.38 464 PHE A C 1
ATOM 3697 O O . PHE A 1 464 ? -8.334 -27.363 -10.643 1.00 92.38 464 PHE A O 1
ATOM 3704 N N . SER A 1 465 ? -9.929 -25.832 -10.225 1.00 90.75 465 SER A N 1
ATOM 3705 C CA . SER A 1 465 ? -9.969 -25.987 -8.759 1.00 90.75 465 SER A CA 1
ATOM 3706 C C . SER A 1 465 ? -8.584 -25.888 -8.094 1.00 90.75 465 SER A C 1
ATOM 3708 O O . SER A 1 465 ? -8.276 -26.636 -7.169 1.00 90.75 465 SER A O 1
ATOM 3710 N N . LEU A 1 466 ? -7.742 -24.969 -8.577 1.00 90.12 466 LEU A N 1
ATOM 3711 C CA . LEU A 1 466 ? -6.377 -24.776 -8.085 1.00 90.12 466 LEU A CA 1
ATOM 3712 C C . LEU A 1 466 ? -6.367 -24.158 -6.686 1.00 90.12 466 LEU A C 1
ATOM 3714 O O . LEU A 1 466 ? -7.132 -23.235 -6.381 1.00 90.12 466 LEU A O 1
ATOM 3718 N N . ASN A 1 467 ? -5.407 -24.583 -5.867 1.00 91.25 467 ASN A N 1
ATOM 3719 C CA . ASN A 1 467 ? -5.098 -23.888 -4.621 1.00 91.25 467 ASN A CA 1
ATOM 3720 C C . ASN A 1 467 ? -4.505 -22.495 -4.896 1.00 91.25 467 ASN A C 1
ATOM 3722 O O . ASN A 1 467 ? -3.942 -22.224 -5.957 1.00 91.25 467 ASN A O 1
ATOM 3726 N N . GLY A 1 468 ? -4.573 -21.588 -3.914 1.00 89.12 468 GLY A N 1
ATOM 3727 C CA . GLY A 1 468 ? -4.080 -20.211 -4.083 1.00 89.12 468 GLY A CA 1
ATOM 3728 C C . GLY A 1 468 ? -2.594 -20.123 -4.461 1.00 89.12 468 GLY A C 1
ATOM 3729 O O . GLY A 1 468 ? -2.205 -19.267 -5.256 1.00 89.12 468 GLY A O 1
ATOM 3730 N N . VAL A 1 469 ? -1.765 -21.033 -3.943 1.00 93.44 469 VAL A N 1
ATOM 3731 C CA . VAL A 1 469 ? -0.330 -21.075 -4.267 1.00 93.44 469 VAL A CA 1
ATOM 3732 C C . VAL A 1 469 ? -0.062 -21.722 -5.616 1.00 93.44 469 VAL A C 1
ATOM 3734 O O . VAL A 1 469 ? 0.773 -21.218 -6.361 1.00 93.44 469 VAL A O 1
ATOM 3737 N N . GLU A 1 470 ? -0.820 -22.749 -5.993 1.00 93.81 470 GLU A N 1
ATOM 3738 C CA . GLU A 1 470 ? -0.759 -23.338 -7.336 1.00 93.81 470 GLU A CA 1
ATOM 3739 C C . GLU A 1 470 ? -1.164 -22.323 -8.411 1.00 93.81 470 GLU A C 1
ATOM 3741 O O . GLU A 1 470 ? -0.497 -22.208 -9.441 1.00 93.81 470 GLU A O 1
ATOM 3746 N N . ALA A 1 471 ? -2.206 -21.526 -8.158 1.00 94.25 471 ALA A N 1
ATOM 3747 C CA . ALA A 1 471 ? -2.627 -20.452 -9.052 1.00 94.25 471 ALA A CA 1
ATOM 3748 C C . ALA A 1 471 ? -1.526 -19.389 -9.218 1.00 94.25 471 ALA A C 1
ATOM 3750 O O . ALA A 1 471 ? -1.200 -19.000 -10.342 1.00 94.25 471 ALA A O 1
ATOM 3751 N N . MET A 1 472 ? -0.895 -18.963 -8.115 1.00 94.75 472 MET A N 1
ATOM 3752 C CA . MET A 1 472 ? 0.224 -18.015 -8.158 1.00 94.75 472 MET A CA 1
ATOM 3753 C C . MET A 1 472 ? 1.456 -18.602 -8.861 1.00 94.75 472 MET A C 1
ATOM 3755 O O . MET A 1 472 ? 2.094 -17.910 -9.652 1.00 94.75 472 MET A O 1
ATOM 3759 N N . ALA A 1 473 ? 1.783 -19.873 -8.616 1.00 95.44 473 ALA A N 1
ATOM 3760 C CA . ALA A 1 473 ? 2.888 -20.567 -9.271 1.00 95.44 473 ALA A CA 1
ATOM 3761 C C . ALA A 1 473 ? 2.646 -20.699 -10.783 1.00 95.44 473 ALA A C 1
ATOM 3763 O O . ALA A 1 473 ? 3.539 -20.427 -11.582 1.00 95.44 473 ALA A O 1
ATOM 3764 N N . THR A 1 474 ? 1.422 -21.039 -11.190 1.00 94.81 474 THR A N 1
ATOM 3765 C CA . THR A 1 474 ? 1.031 -21.122 -12.604 1.00 94.81 474 THR A CA 1
ATOM 3766 C C . THR A 1 474 ? 1.182 -19.766 -13.287 1.00 94.81 474 THR A C 1
ATOM 3768 O O . THR A 1 474 ? 1.804 -19.671 -14.345 1.00 94.81 474 THR A O 1
ATOM 3771 N N . PHE A 1 475 ? 0.691 -18.696 -12.652 1.00 95.38 475 PHE A N 1
ATOM 3772 C CA . PHE A 1 475 ? 0.885 -17.329 -13.134 1.00 95.38 475 PHE A CA 1
ATOM 3773 C C . PHE A 1 475 ? 2.376 -16.972 -13.246 1.00 95.38 475 PHE A C 1
ATOM 3775 O O . PHE A 1 475 ? 2.816 -16.438 -14.266 1.00 95.38 475 PHE A O 1
ATOM 3782 N N . TYR A 1 476 ? 3.168 -17.315 -12.227 1.00 96.19 476 TYR A N 1
ATOM 3783 C CA . TYR A 1 476 ? 4.606 -17.073 -12.194 1.00 96.19 476 TYR A CA 1
ATOM 3784 C C . TYR A 1 476 ? 5.324 -17.718 -13.383 1.00 96.19 476 TYR A C 1
ATOM 3786 O O . TYR A 1 476 ? 5.975 -17.028 -14.173 1.00 96.19 476 TYR A O 1
ATOM 3794 N N . PHE A 1 477 ? 5.175 -19.034 -13.544 1.00 96.44 477 PHE A N 1
ATOM 3795 C CA . PHE A 1 477 ? 5.849 -19.774 -14.604 1.00 96.44 477 PHE A CA 1
ATOM 3796 C C . PHE A 1 477 ? 5.357 -19.369 -15.992 1.00 96.44 477 PHE A C 1
ATOM 3798 O O . PHE A 1 477 ? 6.179 -19.253 -16.899 1.00 96.44 477 PHE A O 1
ATOM 3805 N N . ALA A 1 478 ? 4.065 -19.068 -16.158 1.00 95.62 478 ALA A N 1
ATOM 3806 C CA . ALA A 1 478 ? 3.531 -18.568 -17.421 1.00 95.62 478 ALA A CA 1
ATOM 3807 C C . ALA A 1 478 ? 4.200 -17.248 -17.837 1.00 95.62 478 ALA A C 1
ATOM 3809 O O . ALA A 1 478 ? 4.683 -17.127 -18.962 1.00 95.62 478 ALA A O 1
ATOM 3810 N N . ILE A 1 479 ? 4.303 -16.271 -16.932 1.00 96.00 479 ILE A N 1
ATOM 3811 C CA . ILE A 1 479 ? 4.948 -14.986 -17.237 1.00 96.00 479 ILE A CA 1
ATOM 3812 C C . ILE A 1 479 ? 6.442 -15.160 -17.512 1.00 96.00 479 ILE A C 1
ATOM 3814 O O . ILE A 1 479 ? 6.955 -14.559 -18.459 1.00 96.00 479 ILE A O 1
ATOM 3818 N N . VAL A 1 480 ? 7.150 -15.975 -16.724 1.00 95.69 480 VAL A N 1
ATOM 3819 C CA . VAL A 1 480 ? 8.576 -16.260 -16.960 1.00 95.69 480 VAL A CA 1
ATOM 3820 C C . VAL A 1 480 ? 8.762 -16.888 -18.341 1.00 95.69 480 VAL A C 1
ATOM 3822 O O . VAL A 1 480 ? 9.585 -16.416 -19.125 1.00 95.69 480 VAL A O 1
ATOM 3825 N N . PHE A 1 481 ? 7.952 -17.891 -18.676 1.00 96.00 481 PHE A N 1
ATOM 3826 C CA . PHE A 1 481 ? 7.996 -18.579 -19.961 1.00 96.00 481 PHE A CA 1
ATOM 3827 C C . PHE A 1 481 ? 7.718 -17.635 -21.138 1.00 96.00 481 PHE A C 1
ATOM 3829 O O . PHE A 1 481 ? 8.511 -17.577 -22.078 1.00 96.00 481 PHE A O 1
ATOM 3836 N N . ILE A 1 482 ? 6.661 -16.817 -21.060 1.00 94.69 482 ILE A N 1
ATOM 3837 C CA . ILE A 1 482 ? 6.343 -15.816 -22.091 1.00 94.69 482 ILE A CA 1
ATOM 3838 C C . ILE A 1 482 ? 7.485 -14.800 -22.222 1.00 94.69 482 ILE A C 1
ATOM 3840 O O . ILE A 1 482 ? 7.865 -14.434 -23.334 1.00 94.69 482 ILE A O 1
ATOM 3844 N N . THR A 1 483 ? 8.073 -14.362 -21.106 1.00 93.19 483 THR A N 1
ATOM 3845 C CA . THR A 1 483 ? 9.198 -13.415 -21.112 1.00 93.19 483 THR A CA 1
ATOM 3846 C C . THR A 1 483 ? 10.419 -14.009 -21.813 1.00 93.19 483 THR A C 1
ATOM 3848 O O . THR A 1 483 ? 11.054 -13.322 -22.615 1.00 93.19 483 THR A O 1
ATOM 3851 N N . LEU A 1 484 ? 10.728 -15.286 -21.563 1.00 92.06 484 LEU A N 1
ATOM 3852 C CA . LEU A 1 484 ? 11.832 -15.998 -22.208 1.00 92.06 484 LEU A CA 1
ATOM 3853 C C . LEU A 1 484 ? 11.590 -16.197 -23.708 1.00 92.06 484 LEU A C 1
ATOM 3855 O O . LEU A 1 484 ? 12.483 -15.892 -24.497 1.00 92.06 484 LEU A O 1
ATOM 3859 N N . ILE A 1 485 ? 10.389 -16.623 -24.116 1.00 92.00 485 ILE A N 1
ATOM 3860 C CA . ILE A 1 485 ? 10.021 -16.748 -25.538 1.00 92.00 485 ILE A CA 1
ATOM 3861 C C . ILE A 1 485 ? 10.166 -15.403 -26.232 1.00 92.00 485 ILE A C 1
ATOM 3863 O O . ILE A 1 485 ? 10.836 -15.285 -27.261 1.00 92.00 485 ILE A O 1
ATOM 3867 N N . LEU A 1 486 ? 9.569 -14.363 -25.647 1.00 88.06 486 LEU A N 1
ATOM 3868 C CA . LEU A 1 486 ? 9.646 -13.039 -26.223 1.00 88.06 486 LEU A CA 1
ATOM 3869 C C . LEU A 1 486 ? 11.096 -12.580 -26.299 1.00 88.06 486 LEU A C 1
ATOM 3871 O O . LEU A 1 486 ? 11.446 -11.995 -27.312 1.00 88.06 486 LEU A O 1
ATOM 3875 N N . ALA A 1 487 ? 11.970 -12.875 -25.332 1.00 86.19 487 ALA A N 1
ATOM 3876 C CA . ALA A 1 487 ? 13.386 -12.495 -25.374 1.00 86.19 487 ALA A CA 1
ATOM 3877 C C . ALA A 1 487 ? 14.123 -12.952 -26.650 1.00 86.19 487 ALA A C 1
ATOM 3879 O O . ALA A 1 487 ? 15.046 -12.257 -27.077 1.00 86.19 487 ALA A O 1
ATOM 3880 N N . PHE A 1 488 ? 13.709 -14.055 -27.286 1.00 85.31 488 PHE A N 1
ATOM 3881 C CA . PHE A 1 488 ? 14.287 -14.530 -28.550 1.00 85.31 488 PHE A CA 1
ATOM 3882 C C . PHE A 1 488 ? 13.778 -13.783 -29.791 1.00 85.31 488 PHE A C 1
ATOM 3884 O O . PHE A 1 488 ? 14.466 -13.768 -30.809 1.00 85.31 488 PHE A O 1
ATOM 3891 N N . TYR A 1 489 ? 12.622 -13.116 -29.724 1.00 81.62 489 TYR A N 1
ATOM 3892 C CA . TYR A 1 489 ? 12.062 -12.393 -30.867 1.00 81.62 489 TYR A CA 1
ATOM 3893 C C . TYR A 1 489 ? 12.808 -11.065 -31.125 1.00 81.62 489 TYR A C 1
ATOM 3895 O O . TYR A 1 489 ? 12.811 -10.192 -30.247 1.00 81.62 489 TYR A O 1
ATOM 3903 N N . PRO A 1 490 ? 13.430 -10.846 -32.299 1.00 70.44 490 PRO A N 1
ATOM 3904 C CA . PRO A 1 490 ? 14.221 -9.644 -32.552 1.00 70.44 490 PRO A CA 1
ATOM 3905 C C . PRO A 1 490 ? 13.338 -8.394 -32.685 1.00 70.44 490 PRO A C 1
ATOM 3907 O O . PRO A 1 490 ? 12.390 -8.345 -33.470 1.00 70.44 490 PRO A O 1
ATOM 3910 N N . SER A 1 491 ? 13.664 -7.339 -31.935 1.00 66.12 491 SER A N 1
ATOM 3911 C CA . SER A 1 491 ? 13.002 -6.039 -32.071 1.00 66.12 491 SER A CA 1
ATOM 3912 C C . SER A 1 491 ? 13.602 -5.248 -33.236 1.00 66.12 491 SER A C 1
ATOM 3914 O O . SER A 1 491 ? 14.800 -4.967 -33.232 1.00 66.12 491 SER A O 1
ATOM 3916 N N . LYS A 1 492 ? 12.778 -4.808 -34.195 1.00 65.38 492 LYS A N 1
ATOM 3917 C CA . LYS A 1 492 ? 13.221 -3.851 -35.225 1.00 65.38 492 LYS A CA 1
ATOM 3918 C C . LYS A 1 492 ? 13.537 -2.497 -34.559 1.00 65.38 492 LYS A C 1
ATOM 3920 O O . LYS A 1 492 ? 12.710 -1.968 -33.806 1.00 65.38 492 LYS A O 1
ATOM 3925 N N . SER A 1 493 ? 14.728 -1.946 -34.803 1.00 63.50 493 SER A N 1
ATOM 3926 C CA . SER A 1 493 ? 15.136 -0.603 -34.363 1.00 63.50 493 SER A CA 1
ATOM 3927 C C . SER A 1 493 ? 15.264 0.341 -35.553 1.00 63.50 493 SER A C 1
ATOM 3929 O O . SER A 1 493 ? 15.700 -0.055 -36.632 1.00 63.50 493 SER A O 1
ATOM 3931 N N . ILE A 1 494 ? 14.868 1.598 -35.352 1.00 64.44 494 ILE A N 1
ATOM 3932 C CA . ILE A 1 494 ? 15.165 2.688 -36.279 1.00 64.44 494 ILE A CA 1
ATOM 3933 C C . ILE A 1 494 ? 16.392 3.391 -35.706 1.00 64.44 494 ILE A C 1
ATOM 3935 O O . ILE A 1 494 ? 16.296 4.099 -34.702 1.00 64.44 494 ILE A O 1
ATOM 3939 N N . ASN A 1 495 ? 17.552 3.149 -36.312 1.00 65.75 495 ASN A N 1
ATOM 3940 C CA . ASN A 1 495 ? 18.791 3.782 -35.873 1.00 65.75 495 ASN A CA 1
ATOM 3941 C C . ASN A 1 495 ? 18.717 5.294 -36.114 1.00 65.75 495 ASN A C 1
ATOM 3943 O O . ASN A 1 495 ? 18.170 5.744 -37.126 1.00 65.75 495 ASN A O 1
ATOM 3947 N N . TRP A 1 496 ? 19.270 6.072 -35.182 1.00 63.50 496 TRP A N 1
ATOM 3948 C CA . TRP A 1 496 ? 19.465 7.504 -35.374 1.00 63.50 496 TRP A CA 1
ATOM 3949 C C . TRP A 1 496 ? 20.311 7.749 -36.635 1.00 63.50 496 TRP A C 1
ATOM 3951 O O . TRP A 1 496 ? 21.411 7.215 -36.754 1.00 63.50 496 TRP A O 1
ATOM 3961 N N . LYS A 1 497 ? 19.781 8.519 -37.595 1.00 59.12 497 LYS A N 1
ATOM 3962 C CA . LYS A 1 497 ? 20.418 8.756 -38.906 1.00 59.12 497 LYS A CA 1
ATOM 3963 C C . LYS A 1 497 ? 21.369 9.962 -38.942 1.00 59.12 497 LYS A C 1
ATOM 3965 O O . LYS A 1 497 ? 21.906 10.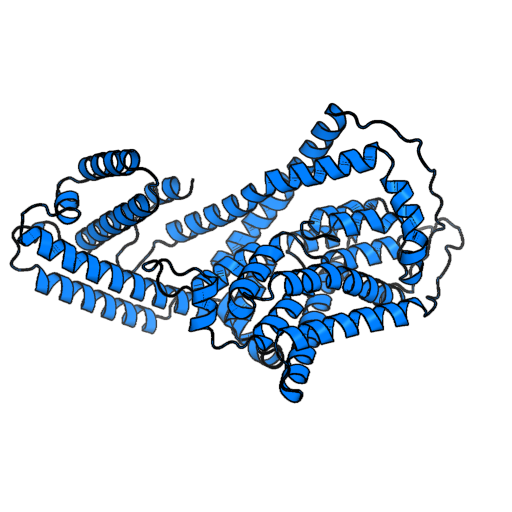259 -40.002 1.00 59.12 497 LYS A O 1
ATOM 3970 N N . GLY A 1 498 ? 21.602 10.632 -37.814 1.00 53.66 498 GLY A N 1
ATOM 3971 C CA . GLY A 1 498 ? 22.357 11.885 -37.792 1.00 53.66 498 GLY A CA 1
ATOM 3972 C C . GLY A 1 498 ? 21.517 13.090 -38.222 1.00 53.66 498 GLY A C 1
ATOM 3973 O O . GLY A 1 498 ? 20.595 12.963 -39.024 1.00 53.66 498 GLY A O 1
ATOM 3974 N N . GLY A 1 499 ? 21.837 14.260 -37.664 1.00 56.78 499 GLY A N 1
ATOM 3975 C CA . GLY A 1 499 ? 21.209 15.544 -37.991 1.00 56.78 499 GLY A CA 1
ATOM 3976 C C . GLY A 1 499 ? 20.551 16.220 -36.786 1.00 56.78 499 GLY A C 1
ATOM 3977 O O . GLY A 1 499 ? 19.786 15.603 -36.047 1.00 56.78 499 GLY A O 1
ATOM 3978 N N . LEU A 1 500 ? 20.845 17.509 -36.588 1.00 49.12 500 LEU A N 1
ATOM 3979 C CA . LEU A 1 500 ? 20.001 18.393 -35.787 1.00 49.12 500 LEU A CA 1
ATOM 3980 C C . LEU A 1 500 ? 18.670 18.515 -36.533 1.00 49.12 500 LEU A C 1
ATOM 3982 O O . LEU A 1 500 ? 18.621 19.153 -37.585 1.00 49.12 500 LEU A O 1
ATOM 3986 N N . ASN A 1 501 ? 17.599 17.910 -36.017 1.00 46.62 501 ASN A N 1
ATOM 3987 C CA . ASN A 1 501 ? 16.263 18.312 -36.439 1.00 46.62 501 ASN A CA 1
ATOM 3988 C C . ASN A 1 501 ? 16.134 19.798 -36.089 1.00 46.62 501 ASN A C 1
ATOM 3990 O O . ASN A 1 501 ? 16.093 20.160 -34.914 1.00 46.62 501 ASN A O 1
ATOM 3994 N N . LYS A 1 502 ? 16.162 20.661 -37.108 1.00 42.34 502 LYS A N 1
ATOM 3995 C CA . LYS A 1 502 ? 15.697 22.034 -36.954 1.00 42.34 502 LYS A CA 1
ATOM 3996 C C . LYS A 1 502 ? 14.202 21.973 -36.637 1.00 42.34 502 LYS A C 1
ATOM 3998 O O . LYS A 1 502 ? 13.473 21.250 -37.318 1.00 42.34 502 LYS A O 1
ATOM 4003 N N . VAL A 1 503 ? 13.821 22.831 -35.691 1.00 34.56 503 VAL A N 1
ATOM 4004 C CA . VAL A 1 503 ? 12.480 23.162 -35.177 1.00 34.56 503 VAL A CA 1
ATOM 4005 C C . VAL A 1 503 ? 12.087 22.412 -33.910 1.00 34.56 503 VAL A C 1
ATOM 4007 O O . VAL A 1 503 ? 11.743 21.212 -33.974 1.00 34.56 503 VAL A O 1
#

InterPro domains:
  IPR011640 Ferrous iron transport protein B, C-terminal [PF07664] (143-196)
  IPR011642 Nucleoside transporter/FeoB GTPase, Gate domain [PF07670] (35-134)
  IPR011642 Nucleoside transporter/FeoB GTPase, Gate domain [PF07670] (339-432)
  IPR050860 Fe(2+) Transporter FeoB GTPase [PTHR43185] (33-241)

Radius of gyration: 27.56 Å; chains: 1; bounding box: 71×49×87 Å

Foldseek 3Di:
DLVVLQVVDDAAFLQGDPLVSVLVNLLVVLVVVVVVCLVVLLVVLLVVLQCVQQLVQVVQLVVCQVLLVLLVAGSQLVQLLVQLALDQAHNNLVSLVSLVPPPWPLNSLLSLLLSLLHHHNLLVVVLCLLCLQAPVPCSVVVVVLLNNLSVLVSSLSSNVCCQPVSQPGAGADDDDDRDHGDGRDPVSSNVSSVVVSVVCCVQVVVLLSVLSVVVSQQLPPPADDPVLVVVLVVLSVVLVVVLCVLQVVFPCCVQCVDSVSLRVLLSLLVVLVVQCVVDPDPVSNVVSLVVSCVVPVSSSCLNCVPPDPRSVSNVVSSVVSNVSSVVSNLVSSLVSSCPGNLNVVLQVCCVLLVLLVDHSQLSSLVVLCQSPVNVSLVSQLSNQDDDPPDPDDSSNSCNPRVPDHLQSSLLSSQLSSQAGHYPSSLVSSCVSVVDPVSSVCSHVVSNVVSSVLSSVLSVVCVVVVHHNVRSSVVSSVVSVVSSVVSSPPDRDHNHDPDDDPDD

Sequence (503 aa):
MKNFIIDILPKADFTQVPMITDFFIWMTNSSIALLNYIPIFFILFALIAIMEDVGYMPRMAFILDKIFKKFGLHGQSTLPLVLGGAMVGGCAVPGVMSTKGISDERARMATILTVPYMNCLAKVPFYTLLLGAFFKPEMALMMFFISTITIFIALLIAKLLTTTVLKTRQTAPFVMELPPYHVPTIKGVFIRSFQKVWIYIKKVVTIVLAVAVILFAMLEFPGLNEESTLKYEKQSLAYLSKFDKQIKNNKYYELVDTKKEVSDLLNYYDGYRAKRMAATSKEDAKQLDKKFKLINANYYTFLKPKRDKEAKKINRAIRKLSRDRKKVLREMKNEKIENSILGMTGRALEPITKYAGFDWKINVAFLSSFAARESAVATLGSIYENNKADSKRAEEAMAENSGYTPLHAAAIIIFMILTPPCIATMIVVKMQTNSYKWMIFAIFFPVFLGIAMSSLTFTVGNIFSLNGVEAMATFYFAIVFITLILAFYPSKSINWKGGLNKV

Secondary structure (DSSP, 8-state):
-HHHHHHHSPPP-SS---HHHHHHHHHHHHHHHHHTTHHHHHHHHHHHHHHHHTTHHHHHHHHHHHHHHTTT--GGGHHHHHHHHSSTTB-HHHHHHHGGG---HHHHHHHHHHGGGS-BGGGHHHHHHHHHHH-TTTHHHHHHHHHHHHHHHHHHHHHHHHHTTTTTS-B-------PPP-PPPHHHHHHHHHHHHHHHHHHHHHHHHHHHHHHHHHHHSS-S-HHHHHHHHHHHHHHHHHHHHHHTTSTTGGGS-SHHHHHHHHHHHHHHHHHHHT--SHHHHHHHHHHHHHH-HHHHHHHS-SS-HHHHHHHHHHHHHHHHHHHHHHHHHHHHHHHSHHHHHHHHHHHHHGGGT--HHHHHHHHHHHH-TTHHHHHHHHHH---TTS---HHHHHHHHS---HHHHHHHHHHHHHS---HHHHHHHHHHHT-HHHHHHHHHHHHHHHHHHHHHHHHHHHHTT--HHHHHHHHHHHHHHHHHHHHHSPPP--B--------

Organism: NCBI:txid505249